Protein AF-0000000067430617 (afdb_homodimer)

Sequence (760 aa):
MTFMNLIYLGMLTNRIPVLSTFIPSLITDENSAIPVAFSEVFDIRGLSQALRMPILEWHEVKNISGWPRPFPNNVEEMDELGCWSVWQAVREAHKDPRNSFIPMMLSLDISYTKAPPYVKLEPLSEDGLHATFWPLASLGFPHGRAEASALAAPMPSDVGKVTLPPDDQMLCYDYLFYVGASKAFEFEFDYSPAWRFVGQYMRWAPRIEQIADKYIRRAFGVTDPQTPTPPWITIHARHGDFKSACSPNLTTHQLLTRCFAPIKAIARRVEEVRSEILARKGVDVKHVVMTSDEKDVGWWDEVQARGWYRMDLAAVRADEGAGSEWFPVFIDAVVQSGSLGFVGNHGSTMSLIAQRRVESWHDGVVRMVKWGWIGADNVDMTFMNLIYLGMLTNRIPVLSTFIPSLITDENSAIPVAFSEVFDIRGLSQALRMPILEWHEVKNISGWPRPFPNNVEEMDELGCWSVWQAVREAHKDPRNSFIPMMLSLDISYTKAPPYVKLEPLSEDGLHATFWPLASLGFPHGRAEASALAAPMPSDVGKVTLPPDDQMLCYDYLFYVGASKAFEFEFDYSPAWRFVGQYMRWAPRIEQIADKYIRRAFGVTDPQTPTPPWITIHARHGDFKSACSPNLTTHQLLTRCFAPIKAIARRVEEVRSEILARKGVDVKHVVMTSDEKDVGWWDEVQARGWYRMDLAAVRADEGAGSEWFPVFIDAVVQSGSLGFVGNHGSTMSLIAQRRVESWHDGVVRMVKWGWIGADNVD

Structure (mmCIF, N/CA/C/O backbone):
data_AF-0000000067430617-model_v1
#
loop_
_entity.id
_entity.type
_entity.pdbx_description
1 polymer 'Predicted protein'
#
loop_
_atom_site.group_PDB
_atom_site.id
_atom_site.type_symbol
_atom_site.label_atom_id
_atom_site.label_alt_id
_atom_site.label_comp_id
_atom_site.label_asym_id
_atom_site.label_entity_id
_atom_site.label_seq_id
_atom_site.pdbx_PDB_ins_code
_atom_site.Cartn_x
_atom_site.Cartn_y
_atom_site.Cartn_z
_atom_site.occupancy
_atom_site.B_iso_or_equiv
_atom_site.auth_seq_id
_atom_site.auth_comp_id
_atom_site.auth_asym_id
_atom_site.auth_atom_id
_atom_site.pdbx_PDB_model_num
ATOM 1 N N . MET A 1 1 ? 6.93 -15.062 -7.434 1 95.44 1 MET A N 1
ATOM 2 C CA . MET A 1 1 ? 6.473 -14.242 -6.32 1 95.44 1 MET A CA 1
ATOM 3 C C . MET A 1 1 ? 7.523 -13.195 -5.949 1 95.44 1 MET A C 1
ATOM 5 O O . MET A 1 1 ? 7.191 -12.031 -5.711 1 95.44 1 MET A O 1
ATOM 9 N N . THR A 1 2 ? 8.797 -13.57 -6.074 1 96.19 2 THR A N 1
ATOM 10 C CA . THR A 1 2 ? 9.891 -12.656 -5.77 1 96.19 2 THR A CA 1
ATOM 11 C C . THR A 1 2 ? 9.805 -11.406 -6.637 1 96.19 2 THR A C 1
ATOM 13 O O . THR A 1 2 ? 9.844 -10.281 -6.125 1 96.19 2 THR A O 1
ATOM 16 N N . PHE A 1 3 ? 9.57 -11.602 -7.887 1 97.94 3 PHE A N 1
ATOM 17 C CA . PHE A 1 3 ? 9.57 -10.469 -8.805 1 97.94 3 PHE A CA 1
ATOM 18 C C . PHE A 1 3 ? 8.336 -9.594 -8.586 1 97.94 3 PHE A C 1
ATOM 20 O O . PHE A 1 3 ? 8.422 -8.367 -8.648 1 97.94 3 PHE A O 1
ATOM 27 N N . MET A 1 4 ? 7.211 -10.227 -8.344 1 98.44 4 MET A N 1
ATOM 28 C CA . MET A 1 4 ? 6.008 -9.453 -8.047 1 98.44 4 MET A CA 1
ATOM 29 C C . MET A 1 4 ? 6.203 -8.594 -6.805 1 98.44 4 MET A C 1
ATOM 31 O O . MET A 1 4 ? 5.855 -7.414 -6.797 1 98.44 4 MET A O 1
ATOM 35 N N . ASN A 1 5 ? 6.77 -9.211 -5.82 1 98.62 5 ASN A N 1
ATOM 36 C CA . ASN A 1 5 ? 7.023 -8.5 -4.574 1 98.62 5 ASN A CA 1
ATOM 37 C C . ASN A 1 5 ? 8.023 -7.367 -4.77 1 98.62 5 ASN A C 1
ATOM 39 O O . ASN A 1 5 ? 7.855 -6.277 -4.215 1 98.62 5 ASN A O 1
ATOM 43 N N . LEU A 1 6 ? 9.07 -7.605 -5.57 1 98.75 6 LEU A N 1
ATOM 44 C CA . LEU A 1 6 ? 10.086 -6.598 -5.852 1 98.75 6 LEU A CA 1
ATOM 45 C C . LEU A 1 6 ? 9.477 -5.398 -6.574 1 98.75 6 LEU A C 1
ATOM 47 O O . LEU A 1 6 ? 9.75 -4.25 -6.211 1 98.75 6 LEU A O 1
ATOM 51 N N . ILE A 1 7 ? 8.68 -5.68 -7.555 1 98.81 7 ILE A N 1
ATOM 52 C CA . ILE A 1 7 ? 8.07 -4.613 -8.336 1 98.81 7 ILE A CA 1
ATOM 53 C C . ILE A 1 7 ? 7.094 -3.826 -7.465 1 98.81 7 ILE A C 1
ATOM 55 O O . ILE A 1 7 ? 7.055 -2.596 -7.52 1 98.81 7 ILE A O 1
ATOM 59 N N . TYR A 1 8 ? 6.344 -4.551 -6.656 1 98.75 8 TYR A N 1
ATOM 60 C CA . TYR A 1 8 ? 5.426 -3.865 -5.758 1 98.75 8 TYR A CA 1
ATOM 61 C C . TYR A 1 8 ? 6.18 -2.967 -4.785 1 98.75 8 TYR A C 1
ATOM 63 O O . TYR A 1 8 ? 5.758 -1.839 -4.516 1 98.75 8 TYR A O 1
ATOM 71 N N . LEU A 1 9 ? 7.262 -3.441 -4.27 1 98.69 9 LEU A N 1
ATOM 72 C CA . LEU A 1 9 ? 8.094 -2.615 -3.404 1 98.69 9 LEU A CA 1
ATOM 73 C C . LEU A 1 9 ? 8.609 -1.389 -4.152 1 98.69 9 LEU A C 1
ATOM 75 O O . LEU A 1 9 ? 8.734 -0.309 -3.572 1 98.69 9 LEU A O 1
ATOM 79 N N . GLY A 1 10 ? 8.945 -1.609 -5.445 1 98.5 10 GLY A N 1
ATOM 80 C CA . GLY A 1 10 ? 9.305 -0.464 -6.266 1 98.5 10 GLY A CA 1
ATOM 81 C C . GLY A 1 10 ? 8.219 0.593 -6.328 1 98.5 10 GLY A C 1
ATOM 82 O O . GLY A 1 10 ? 8.508 1.789 -6.234 1 98.5 10 GLY A O 1
ATOM 83 N N . MET A 1 11 ? 7.004 0.165 -6.406 1 97.69 11 MET A N 1
ATOM 84 C CA . MET A 1 11 ? 5.863 1.074 -6.438 1 97.69 11 MET A CA 1
ATOM 85 C C . MET A 1 11 ? 5.734 1.831 -5.117 1 97.69 11 MET A C 1
ATOM 87 O O . MET A 1 11 ? 5.527 3.045 -5.113 1 97.69 11 MET A O 1
ATOM 91 N N . LEU A 1 12 ? 5.902 1.123 -4.031 1 97.56 12 LEU A N 1
ATOM 92 C CA . LEU A 1 12 ? 5.727 1.714 -2.709 1 97.56 12 LEU A CA 1
ATOM 93 C C . LEU A 1 12 ? 6.809 2.748 -2.428 1 97.56 12 LEU A C 1
ATOM 95 O O . LEU A 1 12 ? 6.578 3.717 -1.7 1 97.56 12 LEU A O 1
ATOM 99 N N . THR A 1 13 ? 7.973 2.57 -2.99 1 97.38 13 THR A N 1
ATOM 100 C CA . THR A 1 13 ? 9.117 3.406 -2.65 1 97.38 13 THR A CA 1
ATOM 101 C C . THR A 1 13 ? 9.422 4.395 -3.773 1 97.38 13 THR A C 1
ATOM 103 O O . THR A 1 13 ? 10.367 5.18 -3.682 1 97.38 13 THR A O 1
ATOM 106 N N . ASN A 1 14 ? 8.648 4.359 -4.848 1 95.19 14 ASN A N 1
ATOM 107 C CA . ASN A 1 14 ? 8.875 5.191 -6.023 1 95.19 14 ASN A CA 1
ATOM 108 C C . ASN A 1 14 ? 10.273 4.98 -6.598 1 95.19 14 ASN A C 1
ATOM 110 O O . ASN A 1 14 ? 11.016 5.941 -6.812 1 95.19 14 ASN A O 1
ATOM 114 N N . ARG A 1 15 ? 10.594 3.754 -6.727 1 97.44 15 ARG A N 1
ATOM 115 C CA . ARG A 1 15 ? 11.875 3.357 -7.301 1 97.44 15 ARG A CA 1
ATOM 116 C C . ARG A 1 15 ? 11.68 2.477 -8.531 1 97.44 15 ARG A C 1
ATOM 118 O O . ARG A 1 15 ? 10.641 1.83 -8.672 1 97.44 15 ARG A O 1
ATOM 125 N N . ILE A 1 16 ? 12.664 2.467 -9.367 1 98.31 16 ILE A N 1
ATOM 126 C CA . ILE A 1 16 ? 12.633 1.626 -10.555 1 98.31 16 ILE A CA 1
ATOM 127 C C . ILE A 1 16 ? 13.102 0.216 -10.203 1 98.31 16 ILE A C 1
ATOM 129 O O . ILE A 1 16 ? 14.242 0.022 -9.773 1 98.31 16 ILE A O 1
ATOM 133 N N . PRO A 1 17 ? 12.242 -0.755 -10.305 1 98.62 17 PRO A N 1
ATOM 134 C CA . PRO A 1 17 ? 12.695 -2.129 -10.078 1 98.62 17 PRO A CA 1
ATOM 135 C C . PRO A 1 17 ? 13.711 -2.596 -11.117 1 98.62 17 PRO A C 1
ATOM 137 O O . PRO A 1 17 ? 13.562 -2.301 -12.305 1 98.62 17 PRO A O 1
ATOM 140 N N . VAL A 1 18 ? 14.727 -3.236 -10.648 1 98.38 18 VAL A N 1
ATOM 141 C CA . VAL A 1 18 ? 15.727 -3.867 -11.508 1 98.38 18 VAL A CA 1
ATOM 142 C C . VAL A 1 18 ? 15.672 -5.383 -11.336 1 98.38 18 VAL A C 1
ATOM 144 O O . VAL A 1 18 ? 16 -5.906 -10.266 1 98.38 18 VAL A O 1
ATOM 147 N N . LEU A 1 19 ? 15.352 -6.059 -12.352 1 97.56 19 LEU A N 1
ATOM 148 C CA . LEU A 1 19 ? 15.031 -7.48 -12.273 1 97.56 19 LEU A CA 1
ATOM 149 C C . LEU A 1 19 ? 16.219 -8.328 -12.727 1 97.56 19 LEU A C 1
ATOM 151 O O . LEU A 1 19 ? 16.891 -7.988 -13.695 1 97.56 19 LEU A O 1
ATOM 155 N N . SER A 1 20 ? 16.391 -9.367 -11.984 1 93.62 20 SER A N 1
ATOM 156 C CA . SER A 1 20 ? 17.375 -10.367 -12.391 1 93.62 20 SER A CA 1
ATOM 157 C C . SER A 1 20 ? 16.734 -11.461 -13.234 1 93.62 20 SER A C 1
ATOM 159 O O . SER A 1 20 ? 15.617 -11.305 -13.719 1 93.62 20 SER A O 1
ATOM 161 N N . THR A 1 21 ? 17.516 -12.531 -13.438 1 91.94 21 THR A N 1
ATOM 162 C CA . THR A 1 21 ? 17.031 -13.688 -14.195 1 91.94 21 THR A CA 1
ATOM 163 C C . THR A 1 21 ? 16.328 -14.672 -13.273 1 91.94 21 THR A C 1
ATOM 165 O O . THR A 1 21 ? 16.469 -14.617 -12.055 1 91.94 21 THR A O 1
ATOM 168 N N . PHE A 1 22 ? 15.539 -15.516 -13.891 1 90.94 22 PHE A N 1
ATOM 169 C CA . PHE A 1 22 ? 15.023 -16.688 -13.203 1 90.94 22 PHE A CA 1
ATOM 170 C C . PHE A 1 22 ? 16.094 -17.75 -13.07 1 90.94 22 PHE A C 1
ATOM 172 O O . PHE A 1 22 ? 16.875 -17.984 -14 1 90.94 22 PHE A O 1
ATOM 179 N N . ILE A 1 23 ? 16.109 -18.266 -11.859 1 85.12 23 ILE A N 1
ATOM 180 C CA . ILE A 1 23 ? 16.984 -19.422 -11.648 1 85.12 23 ILE A CA 1
ATOM 181 C C . ILE A 1 23 ? 16.188 -20.547 -11 1 85.12 23 ILE A C 1
ATOM 183 O O . ILE A 1 23 ? 15.305 -20.312 -10.18 1 85.12 23 ILE A O 1
ATOM 187 N N . PRO A 1 24 ? 16.516 -21.781 -11.445 1 78.19 24 PRO A N 1
ATOM 188 C CA . PRO A 1 24 ? 15.797 -22.891 -10.828 1 78.19 24 PRO A CA 1
ATOM 189 C C . PRO A 1 24 ? 16.359 -23.266 -9.453 1 78.19 24 PRO A C 1
ATOM 191 O O . PRO A 1 24 ? 17.578 -23.422 -9.297 1 78.19 24 PRO A O 1
ATOM 194 N N . SER A 1 25 ? 15.586 -23.234 -8.492 1 69.69 25 SER A N 1
ATOM 195 C CA . SER A 1 25 ? 16.047 -23.547 -7.145 1 69.69 25 SER A CA 1
ATOM 196 C C . SER A 1 25 ? 16.156 -25.062 -6.941 1 69.69 25 SER A C 1
ATOM 198 O O . SER A 1 25 ? 16.953 -25.516 -6.113 1 69.69 25 SER A O 1
ATOM 200 N N . LEU A 1 26 ? 15.445 -25.766 -7.715 1 63.62 26 LEU A N 1
ATOM 201 C CA . LEU A 1 26 ? 15.375 -27.203 -7.449 1 63.62 26 LEU A CA 1
ATOM 202 C C . LEU A 1 26 ? 16.234 -27.984 -8.438 1 63.62 26 LEU A C 1
ATOM 204 O O . LEU A 1 26 ? 16.406 -29.203 -8.289 1 63.62 26 LEU A O 1
ATOM 208 N N . ILE A 1 27 ? 16.625 -27.312 -9.438 1 63.06 27 ILE A N 1
ATOM 209 C CA . ILE A 1 27 ? 17.547 -27.938 -10.375 1 63.06 27 ILE A CA 1
ATOM 210 C C . ILE A 1 27 ? 18.984 -27.578 -10.016 1 63.06 27 ILE A C 1
ATOM 212 O O . ILE A 1 27 ? 19.391 -26.422 -10.156 1 63.06 27 ILE A O 1
ATOM 216 N N . THR A 1 28 ? 19.656 -28.516 -9.469 1 56.41 28 THR A N 1
ATOM 217 C CA . THR A 1 28 ? 20.953 -28.219 -8.859 1 56.41 28 THR A CA 1
ATOM 218 C C . THR A 1 28 ? 22.078 -28.453 -9.859 1 56.41 28 THR A C 1
ATOM 220 O O . THR A 1 28 ? 23.203 -28 -9.648 1 56.41 28 THR A O 1
ATOM 223 N N . ASP A 1 29 ? 21.703 -29.125 -10.844 1 58.06 29 ASP A N 1
ATOM 224 C CA . ASP A 1 29 ? 22.766 -29.312 -11.82 1 58.06 29 ASP A CA 1
ATOM 225 C C . ASP A 1 29 ? 23.031 -28.031 -12.602 1 58.06 29 ASP A C 1
ATOM 227 O O . ASP A 1 29 ? 22.172 -27.562 -13.336 1 58.06 29 ASP A O 1
ATOM 231 N N . GLU A 1 30 ? 24.188 -27.5 -12.352 1 56.97 30 GLU A N 1
ATOM 232 C CA . GLU A 1 30 ? 24.609 -26.219 -12.891 1 56.97 30 GLU A CA 1
ATOM 233 C C . GLU A 1 30 ? 24.484 -26.188 -14.414 1 56.97 30 GLU A C 1
ATOM 235 O O . GLU A 1 30 ? 24.125 -25.156 -14.984 1 56.97 30 GLU A O 1
ATOM 240 N N . ASN A 1 31 ? 24.781 -27.281 -14.938 1 59.62 31 ASN A N 1
ATOM 241 C CA . ASN A 1 31 ? 24.75 -27.328 -16.391 1 59.62 31 ASN A CA 1
ATOM 242 C C . ASN A 1 31 ? 23.328 -27.312 -16.922 1 59.62 31 ASN A C 1
ATOM 244 O O . ASN A 1 31 ? 23.094 -26.969 -18.094 1 59.62 31 ASN A O 1
ATOM 248 N N . SER A 1 32 ? 22.547 -27.547 -16.016 1 64.81 32 SER A N 1
ATOM 249 C CA . SER A 1 32 ? 21.156 -27.641 -16.438 1 64.81 32 SER A CA 1
ATOM 250 C C . SER A 1 32 ? 20.344 -26.453 -15.961 1 64.81 32 SER A C 1
ATOM 252 O O . SER A 1 32 ? 19.25 -26.188 -16.453 1 64.81 32 SER A O 1
ATOM 254 N N . ALA A 1 33 ? 21.062 -25.703 -15.156 1 70.62 33 ALA A N 1
ATOM 255 C CA . ALA A 1 33 ? 20.344 -24.594 -14.547 1 70.62 33 ALA A CA 1
ATOM 256 C C . ALA A 1 33 ? 20.672 -23.281 -15.242 1 70.62 33 ALA A C 1
ATOM 258 O O . ALA A 1 33 ? 21.094 -22.312 -14.602 1 70.62 33 ALA A O 1
ATOM 259 N N . ILE A 1 34 ? 20.344 -23.25 -16.547 1 78.88 34 ILE A N 1
ATOM 260 C CA . ILE A 1 34 ? 20.609 -22.031 -17.312 1 78.88 34 ILE A CA 1
ATOM 261 C C . ILE A 1 34 ? 19.562 -20.969 -16.953 1 78.88 34 ILE A C 1
ATOM 263 O O . ILE A 1 34 ? 18.359 -21.203 -17.047 1 78.88 34 ILE A O 1
ATOM 267 N N . PRO A 1 35 ? 20.062 -19.828 -16.562 1 85.69 35 PRO A N 1
ATOM 268 C CA . PRO A 1 35 ? 19.141 -18.75 -16.203 1 85.69 35 PRO A CA 1
ATOM 269 C C . PRO A 1 35 ? 18.281 -18.281 -17.375 1 85.69 35 PRO A C 1
ATOM 271 O O . PRO A 1 35 ? 18.688 -18.438 -18.531 1 85.69 35 PRO A O 1
ATOM 274 N N . VAL A 1 36 ? 17.109 -17.781 -17.078 1 89.25 36 VAL A N 1
ATOM 275 C CA . VAL A 1 36 ? 16.203 -17.234 -18.078 1 89.25 36 VAL A CA 1
ATOM 276 C C . VAL A 1 36 ? 15.836 -15.797 -17.703 1 89.25 36 VAL A C 1
ATOM 278 O O . VAL A 1 36 ? 15.375 -15.531 -16.594 1 89.25 36 VAL A O 1
ATOM 281 N N . ALA A 1 37 ? 16.062 -14.914 -18.703 1 92.12 37 ALA A N 1
ATOM 282 C CA . ALA A 1 37 ? 15.773 -13.5 -18.438 1 92.12 37 ALA A CA 1
ATOM 283 C C . ALA A 1 37 ? 14.281 -13.273 -18.219 1 92.12 37 ALA A C 1
ATOM 285 O O . ALA A 1 37 ? 13.445 -13.969 -18.812 1 92.12 37 ALA A O 1
ATOM 286 N N . PHE A 1 38 ? 14.008 -12.367 -17.469 1 95.69 38 PHE A N 1
ATOM 287 C CA . PHE A 1 38 ? 12.617 -12.023 -17.188 1 95.69 38 PHE A CA 1
ATOM 288 C C . PHE A 1 38 ? 11.867 -11.688 -18.469 1 95.69 38 PHE A C 1
ATOM 290 O O . PHE A 1 38 ? 10.734 -12.117 -18.656 1 95.69 38 PHE A O 1
ATOM 297 N N . SER A 1 39 ? 12.484 -10.961 -19.375 1 95.44 39 SER A N 1
ATOM 298 C CA . SER A 1 39 ? 11.859 -10.477 -20.594 1 95.44 39 SER A CA 1
ATOM 299 C C . SER A 1 39 ? 11.609 -11.617 -21.578 1 95.44 39 SER A C 1
ATOM 301 O O . SER A 1 39 ? 10.867 -11.453 -22.547 1 95.44 39 SER A O 1
ATOM 303 N N . GLU A 1 40 ? 12.25 -12.688 -21.297 1 92.38 40 GLU A N 1
ATOM 304 C CA . GLU A 1 40 ? 11.977 -13.867 -22.125 1 92.38 40 GLU A CA 1
ATOM 305 C C . GLU A 1 40 ? 10.664 -14.523 -21.719 1 92.38 40 GLU A C 1
ATOM 307 O O . GLU A 1 40 ? 10.07 -15.273 -22.5 1 92.38 40 GLU A O 1
ATOM 312 N N . VAL A 1 41 ? 10.281 -14.219 -20.531 1 95.44 41 VAL A N 1
ATOM 313 C CA . VAL A 1 41 ? 9.117 -14.906 -19.984 1 95.44 41 VAL A CA 1
ATOM 314 C C . VAL A 1 41 ? 7.914 -13.961 -19.984 1 95.44 41 VAL A C 1
ATOM 316 O O . VAL A 1 41 ? 6.797 -14.367 -20.312 1 95.44 41 VAL A O 1
ATOM 319 N N . PHE A 1 42 ? 8.195 -12.703 -19.641 1 98.19 42 PHE A N 1
ATOM 320 C CA . PHE A 1 42 ? 7.098 -11.75 -19.484 1 98.19 42 PHE A CA 1
ATOM 321 C C . PHE A 1 42 ? 7.312 -10.539 -20.391 1 98.19 42 PHE A C 1
ATOM 323 O O . PHE A 1 42 ? 8.453 -10.172 -20.688 1 98.19 42 PHE A O 1
ATOM 330 N N . ASP A 1 43 ? 6.219 -9.945 -20.812 1 98.31 43 ASP A N 1
ATOM 331 C CA . ASP A 1 43 ? 6.223 -8.703 -21.578 1 98.31 43 ASP A CA 1
ATOM 332 C C . ASP A 1 43 ? 6.531 -7.508 -20.672 1 98.31 43 ASP A C 1
ATOM 334 O O . ASP A 1 43 ? 5.613 -6.855 -20.172 1 98.31 43 ASP A O 1
ATOM 338 N N . ILE A 1 44 ? 7.762 -7.172 -20.641 1 97.62 44 ILE A N 1
ATOM 339 C CA . ILE A 1 44 ? 8.195 -6.121 -19.719 1 97.62 44 ILE A CA 1
ATOM 340 C C . ILE A 1 44 ? 7.629 -4.777 -20.188 1 97.62 44 ILE A C 1
ATOM 342 O O . ILE A 1 44 ? 7.246 -3.947 -19.359 1 97.62 44 ILE A O 1
ATOM 346 N N . ARG A 1 45 ? 7.578 -4.492 -21.469 1 96.81 45 ARG A N 1
ATOM 347 C CA . ARG A 1 45 ? 7.051 -3.234 -21.984 1 96.81 45 ARG A CA 1
ATOM 348 C C . ARG A 1 45 ? 5.578 -3.064 -21.625 1 96.81 45 ARG A C 1
ATOM 350 O O . ARG A 1 45 ? 5.168 -1.995 -21.172 1 96.81 45 ARG A O 1
ATOM 357 N N . GLY A 1 46 ? 4.863 -4.133 -21.859 1 98.38 46 GLY A N 1
ATOM 358 C CA . GLY A 1 46 ? 3.457 -4.105 -21.484 1 98.38 46 GLY A CA 1
ATOM 359 C C . GLY A 1 46 ? 3.238 -3.912 -20 1 98.38 46 GLY A C 1
ATOM 360 O O . GLY A 1 46 ? 2.344 -3.17 -19.578 1 98.38 46 GLY A O 1
ATOM 361 N N . LEU A 1 47 ? 4.059 -4.574 -19.234 1 98.62 47 LEU A N 1
ATOM 362 C CA . LEU A 1 47 ? 3.955 -4.457 -17.797 1 98.62 47 LEU A CA 1
ATOM 363 C C . LEU A 1 47 ? 4.266 -3.035 -17.344 1 98.62 47 LEU A C 1
ATOM 365 O O . LEU A 1 47 ? 3.533 -2.465 -16.531 1 98.62 47 LEU A O 1
ATOM 369 N N . SER A 1 48 ? 5.316 -2.445 -17.859 1 98.44 48 SER A N 1
ATOM 370 C CA . SER A 1 48 ? 5.715 -1.076 -17.531 1 98.44 48 SER A CA 1
ATOM 371 C C . SER A 1 48 ? 4.598 -0.089 -17.875 1 98.44 48 SER A C 1
ATOM 373 O O . SER A 1 48 ? 4.316 0.82 -17.078 1 98.44 48 SER A O 1
ATOM 375 N N . GLN A 1 49 ? 3.971 -0.297 -18.969 1 97.94 49 GLN A N 1
ATOM 376 C CA . GLN A 1 49 ? 2.877 0.573 -19.391 1 97.94 49 GLN A CA 1
ATOM 377 C C . GLN A 1 49 ? 1.671 0.426 -18.469 1 97.94 49 GLN A C 1
ATOM 379 O O . GLN A 1 49 ? 1.071 1.423 -18.062 1 97.94 49 GLN A O 1
ATOM 384 N N . ALA A 1 50 ? 1.385 -0.79 -18.156 1 97.69 50 ALA A N 1
ATOM 385 C CA . ALA A 1 50 ? 0.23 -1.058 -17.312 1 97.69 50 ALA A CA 1
ATOM 386 C C . ALA A 1 50 ? 0.421 -0.449 -15.922 1 97.69 50 ALA A C 1
ATOM 388 O O . ALA A 1 50 ? -0.529 0.066 -15.328 1 97.69 50 ALA A O 1
ATOM 389 N N . LEU A 1 51 ? 1.646 -0.494 -15.469 1 97.5 51 LEU A N 1
ATOM 390 C CA . LEU A 1 51 ? 1.928 -0.02 -14.117 1 97.5 51 LEU A CA 1
ATOM 391 C C . LEU A 1 51 ? 2.342 1.447 -14.133 1 97.5 51 LEU A C 1
ATOM 393 O O . LEU A 1 51 ? 2.508 2.061 -13.078 1 97.5 51 LEU A O 1
ATOM 397 N N . ARG A 1 52 ? 2.607 2.02 -15.258 1 95.19 52 ARG A N 1
ATOM 398 C CA . ARG A 1 52 ? 3.047 3.4 -15.438 1 95.19 52 ARG A CA 1
ATOM 399 C C . ARG A 1 52 ? 4.336 3.67 -14.664 1 95.19 52 ARG A C 1
ATOM 401 O O . ARG A 1 52 ? 4.441 4.676 -13.961 1 95.19 52 ARG A O 1
ATOM 408 N N . MET A 1 53 ? 5.191 2.711 -14.773 1 96.38 53 MET A N 1
ATOM 409 C CA . MET A 1 53 ? 6.508 2.838 -14.164 1 96.38 53 MET A CA 1
ATOM 410 C C . MET A 1 53 ? 7.559 2.072 -14.961 1 96.38 53 MET A C 1
ATOM 412 O O . MET A 1 53 ? 7.277 0.994 -15.492 1 96.38 53 MET A O 1
ATOM 416 N N . PRO A 1 54 ? 8.711 2.621 -15.008 1 98 54 PRO A N 1
ATOM 417 C CA . PRO A 1 54 ? 9.773 1.868 -15.695 1 98 54 PRO A CA 1
ATOM 418 C C . PRO A 1 54 ? 10.188 0.617 -14.93 1 98 54 PRO A C 1
ATOM 420 O O . PRO A 1 54 ? 10.211 0.62 -13.695 1 98 54 PRO A O 1
ATOM 423 N N . ILE A 1 55 ? 10.43 -0.397 -15.609 1 98.62 55 ILE A N 1
ATOM 424 C CA . ILE A 1 55 ? 10.984 -1.651 -15.102 1 98.62 55 ILE A CA 1
ATOM 425 C C . ILE A 1 55 ? 12.203 -2.049 -15.93 1 98.62 55 ILE A C 1
ATOM 427 O O . ILE A 1 55 ? 12.133 -2.104 -17.156 1 98.62 55 ILE A O 1
ATOM 431 N N . LEU A 1 56 ? 13.297 -2.303 -15.227 1 98.31 56 LEU A N 1
ATOM 432 C CA . LEU A 1 56 ? 14.539 -2.59 -15.93 1 98.31 56 LEU A CA 1
ATOM 433 C C . LEU A 1 56 ? 15.047 -3.986 -15.586 1 98.31 56 LEU A C 1
ATOM 435 O O . LEU A 1 56 ? 14.656 -4.559 -14.562 1 98.31 56 LEU A O 1
ATOM 439 N N . GLU A 1 57 ? 15.852 -4.488 -16.453 1 97.56 57 GLU A N 1
ATOM 440 C CA . GLU A 1 57 ? 16.656 -5.668 -16.156 1 97.56 57 GLU A CA 1
ATOM 441 C C . GLU A 1 57 ? 18.125 -5.285 -15.898 1 97.56 57 GLU A C 1
ATOM 443 O O . GLU A 1 57 ? 18.578 -4.223 -16.328 1 97.56 57 GLU A O 1
ATOM 448 N N . TRP A 1 58 ? 18.844 -6.094 -15.297 1 95.19 58 TRP A N 1
ATOM 449 C CA . TRP A 1 58 ? 20.172 -5.766 -14.797 1 95.19 58 TRP A CA 1
ATOM 450 C C . TRP A 1 58 ? 21.109 -5.402 -15.938 1 95.19 58 TRP A C 1
ATOM 452 O O . TRP A 1 58 ? 22 -4.562 -15.781 1 95.19 58 TRP A O 1
ATOM 462 N N . HIS A 1 59 ? 20.953 -5.938 -17.078 1 93.69 59 HIS A N 1
ATOM 463 C CA . HIS A 1 59 ? 21.859 -5.652 -18.172 1 93.69 59 HIS A CA 1
ATOM 464 C C . HIS A 1 59 ? 21.703 -4.207 -18.656 1 93.69 59 HIS A C 1
ATOM 466 O O . HIS A 1 59 ? 22.562 -3.699 -19.375 1 93.69 59 HIS A O 1
ATOM 472 N N . GLU A 1 60 ? 20.641 -3.605 -18.281 1 95.94 60 GLU A N 1
ATOM 473 C CA . GLU A 1 60 ? 20.391 -2.227 -18.688 1 95.94 60 GLU A CA 1
ATOM 474 C C . GLU A 1 60 ? 21.062 -1.238 -17.75 1 95.94 60 GLU A C 1
ATOM 476 O O . GLU A 1 60 ? 21.188 -0.052 -18.062 1 95.94 60 GLU A O 1
ATOM 481 N N . VAL A 1 61 ? 21.562 -1.769 -16.578 1 93.94 61 VAL A N 1
ATOM 482 C CA . VAL A 1 61 ? 22.156 -0.866 -15.609 1 93.94 61 VAL A CA 1
ATOM 483 C C . VAL A 1 61 ? 23.641 -1.196 -15.438 1 93.94 61 VAL A C 1
ATOM 485 O O . VAL A 1 61 ? 24.406 -0.375 -14.938 1 93.94 61 VAL A O 1
ATOM 488 N N . LYS A 1 62 ? 24 -2.365 -15.82 1 90.44 62 LYS A N 1
ATOM 489 C CA . LYS A 1 62 ? 25.375 -2.859 -15.727 1 90.44 62 LYS A CA 1
ATOM 490 C C . LYS A 1 62 ? 25.688 -3.828 -16.859 1 90.44 62 LYS A C 1
ATOM 492 O O . LYS A 1 62 ? 24.828 -4.621 -17.266 1 90.44 62 LYS A O 1
ATOM 497 N N . ASN A 1 63 ? 26.922 -3.684 -17.266 1 87.69 63 ASN A N 1
ATOM 498 C CA . ASN A 1 63 ? 27.344 -4.652 -18.266 1 87.69 63 ASN A CA 1
ATOM 499 C C . ASN A 1 63 ? 27.5 -6.047 -17.672 1 87.69 63 ASN A C 1
ATOM 501 O O . ASN A 1 63 ? 28.375 -6.27 -16.828 1 87.69 63 ASN A O 1
ATOM 505 N N . ILE A 1 64 ? 26.672 -6.953 -18.094 1 87.25 64 ILE A N 1
ATOM 506 C CA . ILE A 1 64 ? 26.688 -8.32 -17.578 1 87.25 64 ILE A CA 1
ATOM 507 C C . ILE A 1 64 ? 27.125 -9.273 -18.688 1 87.25 64 ILE A C 1
ATOM 509 O O . ILE A 1 64 ? 26.438 -9.438 -19.703 1 87.25 64 ILE A O 1
ATOM 513 N N . SER A 1 65 ? 28.156 -9.891 -18.422 1 82.75 65 SER A N 1
ATOM 514 C CA . SER A 1 65 ? 28.672 -10.844 -19.406 1 82.75 65 SER A CA 1
ATOM 515 C C . SER A 1 65 ? 27.719 -12.016 -19.594 1 82.75 65 SER A C 1
ATOM 517 O O . SER A 1 65 ? 27.234 -12.586 -18.609 1 82.75 65 SER A O 1
ATOM 519 N N . GLY A 1 66 ? 27.422 -12.328 -20.844 1 82.75 66 GLY A N 1
ATOM 520 C CA . GLY A 1 66 ? 26.641 -13.523 -21.141 1 82.75 66 GLY A CA 1
ATOM 521 C C . GLY A 1 66 ? 25.141 -13.297 -21.078 1 82.75 66 GLY A C 1
ATOM 522 O O . GLY A 1 66 ? 24.375 -14.25 -21.188 1 82.75 66 GLY A O 1
ATOM 523 N N . TRP A 1 67 ? 24.734 -12.156 -20.875 1 84.88 67 TRP A N 1
ATOM 524 C CA . TRP A 1 67 ? 23.297 -11.898 -20.891 1 84.88 67 TRP A CA 1
ATOM 525 C C . TRP A 1 67 ? 22.688 -12.289 -22.234 1 84.88 67 TRP A C 1
ATOM 527 O O . TRP A 1 67 ? 23.297 -12.078 -23.297 1 84.88 67 TRP A O 1
ATOM 537 N N . PRO A 1 68 ? 21.562 -12.977 -22.062 1 80.5 68 PRO A N 1
ATOM 538 C CA . PRO A 1 68 ? 20.594 -13.117 -20.984 1 80.5 68 PRO A CA 1
ATOM 539 C C . PRO A 1 68 ? 20.781 -14.398 -20.172 1 80.5 68 PRO A C 1
ATOM 541 O O . PRO A 1 68 ? 19.922 -14.773 -19.375 1 80.5 68 PRO A O 1
ATOM 544 N N . ARG A 1 69 ? 21.922 -15.047 -20.391 1 79.62 69 ARG A N 1
ATOM 545 C CA . ARG A 1 69 ? 22.266 -16.266 -19.656 1 79.62 69 ARG A CA 1
ATOM 546 C C . ARG A 1 69 ? 23.625 -16.141 -18.984 1 79.62 69 ARG A C 1
ATOM 548 O O . ARG A 1 69 ? 24.562 -16.875 -19.328 1 79.62 69 ARG A O 1
ATOM 555 N N . PRO A 1 70 ? 23.641 -15.312 -17.984 1 78.25 70 PRO A N 1
ATOM 556 C CA . PRO A 1 70 ? 24.938 -15.07 -17.344 1 78.25 70 PRO A CA 1
ATOM 557 C C . PRO A 1 70 ? 25.484 -16.312 -16.656 1 78.25 70 PRO A C 1
ATOM 559 O O . PRO A 1 70 ? 24.719 -17.109 -16.094 1 78.25 70 PRO A O 1
ATOM 562 N N . PHE A 1 71 ? 26.844 -16.359 -16.781 1 75.19 71 PHE A N 1
ATOM 563 C CA . PHE A 1 71 ? 27.516 -17.484 -16.156 1 75.19 71 PHE A CA 1
ATOM 564 C C . PHE A 1 71 ? 27.703 -17.25 -14.656 1 75.19 71 PHE A C 1
ATOM 566 O O . PHE A 1 71 ? 27.891 -16.109 -14.227 1 75.19 71 PHE A O 1
ATOM 573 N N . PRO A 1 72 ? 27.688 -18.297 -13.93 1 67.88 72 PRO A N 1
ATOM 574 C CA . PRO A 1 72 ? 27.781 -18.156 -12.477 1 67.88 72 PRO A CA 1
ATOM 575 C C . PRO A 1 72 ? 29.125 -17.609 -12.016 1 67.88 72 PRO A C 1
ATOM 577 O O . PRO A 1 72 ? 29.219 -17.016 -10.938 1 67.88 72 PRO A O 1
ATOM 580 N N . ASN A 1 73 ? 30.141 -17.797 -12.766 1 65.06 73 ASN A N 1
ATOM 581 C CA . ASN A 1 73 ? 31.453 -17.5 -12.195 1 65.06 73 ASN A CA 1
ATOM 582 C C . ASN A 1 73 ? 32.094 -16.281 -12.875 1 65.06 73 ASN A C 1
ATOM 584 O O . ASN A 1 73 ? 33.281 -16.328 -13.25 1 65.06 73 ASN A O 1
ATOM 588 N N . ASN A 1 74 ? 31.297 -15.258 -12.883 1 64.25 74 ASN A N 1
ATOM 589 C CA . ASN A 1 74 ? 31.891 -14.047 -13.445 1 64.25 74 ASN A CA 1
ATOM 590 C C . ASN A 1 74 ? 32.562 -13.211 -12.359 1 64.25 74 ASN A C 1
ATOM 592 O O . ASN A 1 74 ? 31.906 -12.43 -11.664 1 64.25 74 ASN A O 1
ATOM 596 N N . VAL A 1 75 ? 33.844 -13.57 -11.938 1 64.5 75 VAL A N 1
ATOM 597 C CA . VAL A 1 75 ? 34.469 -12.883 -10.828 1 64.5 75 VAL A CA 1
ATOM 598 C C . VAL A 1 75 ? 35.281 -11.68 -11.359 1 64.5 75 VAL A C 1
ATOM 600 O O . VAL A 1 75 ? 35.781 -10.867 -10.578 1 64.5 75 VAL A O 1
ATOM 603 N N . GLU A 1 76 ? 35.219 -11.422 -12.617 1 64.19 76 GLU A N 1
ATOM 604 C CA . GLU A 1 76 ? 36 -10.266 -13.055 1 64.19 76 GLU A CA 1
ATOM 605 C C . GLU A 1 76 ? 35.219 -8.969 -12.867 1 64.19 76 GLU A C 1
ATOM 607 O O . GLU A 1 76 ? 34 -8.938 -13.07 1 64.19 76 GLU A O 1
ATOM 612 N N . GLU A 1 77 ? 35.719 -7.855 -12.156 1 78.38 77 GLU A N 1
ATOM 613 C CA . GLU A 1 77 ? 35.219 -6.488 -12 1 78.38 77 GLU A CA 1
ATOM 614 C C . GLU A 1 77 ? 33.938 -6.449 -11.203 1 78.38 77 GLU A C 1
ATOM 616 O O . GLU A 1 77 ? 32.906 -5.992 -11.711 1 78.38 77 GLU A O 1
ATOM 621 N N . MET A 1 78 ? 34 -7.047 -10.094 1 88.81 78 MET A N 1
ATOM 622 C CA . MET A 1 78 ? 32.812 -7.086 -9.219 1 88.81 78 MET A CA 1
ATOM 623 C C . MET A 1 78 ? 32.5 -5.703 -8.664 1 88.81 78 MET A C 1
ATOM 625 O O . MET A 1 78 ? 33.406 -4.992 -8.219 1 88.81 78 MET A O 1
ATOM 629 N N . ASP A 1 79 ? 31.25 -5.297 -8.766 1 93 79 ASP A N 1
ATOM 630 C CA . ASP A 1 79 ? 30.781 -4.086 -8.094 1 93 79 ASP A CA 1
ATOM 631 C C . ASP A 1 79 ? 30.422 -4.367 -6.637 1 93 79 ASP A C 1
ATOM 633 O O . ASP A 1 79 ? 29.844 -5.406 -6.324 1 93 79 ASP A O 1
ATOM 637 N N . GLU A 1 80 ? 30.844 -3.5 -5.82 1 95.81 80 GLU A N 1
ATOM 638 C CA . GLU A 1 80 ? 30.516 -3.604 -4.398 1 95.81 80 GLU A CA 1
ATOM 639 C C . GLU A 1 80 ? 29.203 -2.904 -4.078 1 95.81 80 GLU A C 1
ATOM 641 O O . GLU A 1 80 ? 28.922 -1.835 -4.617 1 95.81 80 GLU A O 1
ATOM 646 N N . LEU A 1 81 ? 28.391 -3.561 -3.244 1 96.94 81 LEU A N 1
ATOM 647 C CA . LEU A 1 81 ? 27.078 -3.018 -2.924 1 96.94 81 LEU A CA 1
ATOM 648 C C . LEU A 1 81 ? 26.656 -3.396 -1.507 1 96.94 81 LEU A C 1
ATOM 650 O O . LEU A 1 81 ? 26.938 -4.508 -1.052 1 96.94 81 LEU A O 1
ATOM 654 N N . GLY A 1 82 ? 26.078 -2.506 -0.798 1 98.31 82 GLY A N 1
ATOM 655 C CA . GLY A 1 82 ? 25.453 -2.793 0.483 1 98.31 82 GLY A CA 1
ATOM 656 C C . GLY A 1 82 ? 23.969 -3.066 0.373 1 98.31 82 GLY A C 1
ATOM 657 O O . GLY A 1 82 ? 23.234 -2.287 -0.237 1 98.31 82 GLY A O 1
ATOM 658 N N . CYS A 1 83 ? 23.484 -4.223 0.924 1 98.44 83 CYS A N 1
ATOM 659 C CA . CYS A 1 83 ? 22.078 -4.617 0.841 1 98.44 83 CYS A CA 1
ATOM 660 C C . CYS A 1 83 ? 21.547 -5.035 2.207 1 98.44 83 CYS A C 1
ATOM 662 O O . CYS A 1 83 ? 22.328 -5.23 3.145 1 98.44 83 CYS A O 1
ATOM 664 N N . TRP A 1 84 ? 20.266 -5.113 2.357 1 98.69 84 TRP A N 1
ATOM 665 C CA . TRP A 1 84 ? 19.609 -5.633 3.551 1 98.69 84 TRP A CA 1
ATOM 666 C C . TRP A 1 84 ? 19.438 -7.145 3.467 1 98.69 84 TRP A C 1
ATOM 668 O O . TRP A 1 84 ? 19.094 -7.68 2.408 1 98.69 84 TRP A O 1
ATOM 678 N N . SER A 1 85 ? 19.656 -7.832 4.594 1 98.31 85 SER A N 1
ATOM 679 C CA . SER A 1 85 ? 19.312 -9.25 4.68 1 98.31 85 SER A CA 1
ATOM 680 C C . SER A 1 85 ? 17.984 -9.453 5.383 1 98.31 85 SER A C 1
ATOM 682 O O . SER A 1 85 ? 17.906 -9.422 6.613 1 98.31 85 SER A O 1
ATOM 684 N N . VAL A 1 86 ? 17.016 -9.727 4.652 1 98.06 86 VAL A N 1
ATOM 685 C CA . VAL A 1 86 ? 15.68 -10.031 5.168 1 98.06 86 VAL A CA 1
ATOM 686 C C . VAL A 1 86 ? 15.656 -11.453 5.73 1 98.06 86 VAL A C 1
ATOM 688 O O . VAL A 1 86 ? 15.008 -11.711 6.75 1 98.06 86 VAL A O 1
ATOM 691 N N . TRP A 1 87 ? 16.375 -12.289 5.129 1 96.88 87 TRP A N 1
ATOM 692 C CA . TRP A 1 87 ? 16.438 -13.695 5.535 1 96.88 87 TRP A CA 1
ATOM 693 C C . TRP A 1 87 ? 16.891 -13.82 6.984 1 96.88 87 TRP A C 1
ATOM 695 O O . TRP A 1 87 ? 16.266 -14.539 7.773 1 96.88 87 TRP A O 1
ATOM 705 N N . GLN A 1 88 ? 17.828 -13.062 7.367 1 95.62 88 GLN A N 1
ATOM 706 C CA . GLN A 1 88 ? 18.344 -13.109 8.734 1 95.62 88 GLN A CA 1
ATOM 707 C C . GLN A 1 88 ? 17.297 -12.586 9.719 1 95.62 88 GLN A C 1
ATOM 709 O O . GLN A 1 88 ? 17.266 -13.016 10.875 1 95.62 88 GLN A O 1
ATOM 714 N N . ALA A 1 89 ? 16.5 -11.695 9.242 1 95.69 89 ALA A N 1
ATOM 715 C CA . ALA A 1 89 ? 15.5 -11.094 10.125 1 95.69 89 ALA A CA 1
ATOM 716 C C . ALA A 1 89 ? 14.328 -12.031 10.344 1 95.69 89 ALA A C 1
ATOM 718 O O . ALA A 1 89 ? 13.773 -12.102 11.445 1 95.69 89 ALA A O 1
ATOM 719 N N . VAL A 1 90 ? 13.961 -12.758 9.312 1 95.62 90 VAL A N 1
ATOM 720 C CA . VAL A 1 90 ? 12.75 -13.57 9.422 1 95.62 90 VAL A CA 1
ATOM 721 C C . VAL A 1 90 ? 13.102 -14.961 9.93 1 95.62 90 VAL A C 1
ATOM 723 O O . VAL A 1 90 ? 12.289 -15.625 10.578 1 95.62 90 VAL A O 1
ATOM 726 N N . ARG A 1 91 ? 14.273 -15.406 9.555 1 92 91 ARG A N 1
ATOM 727 C CA . ARG A 1 91 ? 14.781 -16.688 10.055 1 92 91 ARG A CA 1
ATOM 728 C C . ARG A 1 91 ? 15.906 -16.469 11.062 1 92 91 ARG A C 1
ATOM 730 O O . ARG A 1 91 ? 17.078 -16.688 10.742 1 92 91 ARG A O 1
ATOM 737 N N . GLU A 1 92 ? 15.547 -16.297 12.242 1 82.56 92 GLU A N 1
ATOM 738 C CA . GLU A 1 92 ? 16.469 -15.805 13.258 1 82.56 92 GLU A CA 1
ATOM 739 C C . GLU A 1 92 ? 17.547 -16.828 13.562 1 82.56 92 GLU A C 1
ATOM 741 O O . GLU A 1 92 ? 18.641 -16.484 14.016 1 82.56 92 GLU A O 1
ATOM 746 N N . ALA A 1 93 ? 17.25 -17.984 13.297 1 83.56 93 ALA A N 1
ATOM 747 C CA . ALA A 1 93 ? 18.234 -19.047 13.555 1 83.56 93 ALA A CA 1
ATOM 748 C C . ALA A 1 93 ? 19.359 -19 12.531 1 83.56 93 ALA A C 1
ATOM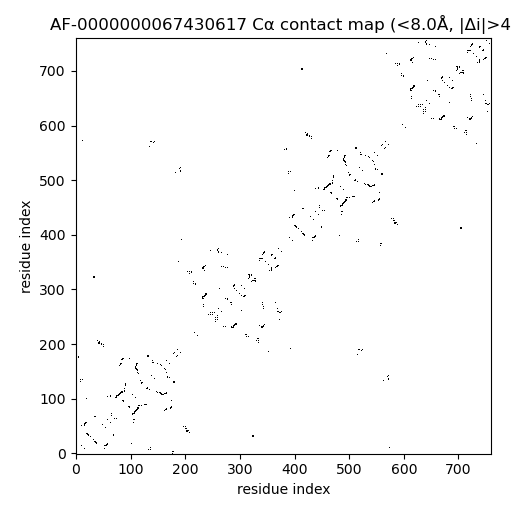 750 O O . ALA A 1 93 ? 20.438 -19.562 12.766 1 83.56 93 ALA A O 1
ATOM 751 N N . HIS A 1 94 ? 19.125 -18.344 11.484 1 86.06 94 HIS A N 1
ATOM 752 C CA . HIS A 1 94 ? 20.141 -18.25 10.445 1 86.06 94 HIS A CA 1
ATOM 753 C C . HIS A 1 94 ? 21 -17.016 10.625 1 86.06 94 HIS A C 1
ATOM 755 O O . HIS A 1 94 ? 20.484 -15.891 10.664 1 86.06 94 HIS A O 1
ATOM 761 N N . LYS A 1 95 ? 22.234 -17.203 10.625 1 89.19 95 LYS A N 1
ATOM 762 C CA . LYS A 1 95 ? 23.156 -16.094 10.867 1 89.19 95 LYS A CA 1
ATOM 763 C C . LYS A 1 95 ? 23.641 -15.477 9.555 1 89.19 95 LYS A C 1
ATOM 765 O O . LYS A 1 95 ? 24.125 -14.352 9.547 1 89.19 95 LYS A O 1
ATOM 770 N N . ASP A 1 96 ? 23.453 -16.25 8.492 1 94.44 96 ASP A N 1
ATOM 771 C CA . ASP A 1 96 ? 23.938 -15.766 7.199 1 94.44 96 ASP A CA 1
ATOM 772 C C . ASP A 1 96 ? 22.766 -15.289 6.332 1 94.44 96 ASP A C 1
ATOM 774 O O . ASP A 1 96 ? 21.641 -15.742 6.5 1 94.44 96 ASP A O 1
ATOM 778 N N . PRO A 1 97 ? 23.125 -14.359 5.371 1 96.19 97 PRO A N 1
ATOM 779 C CA . PRO A 1 97 ? 22.109 -14 4.375 1 96.19 97 PRO A CA 1
ATOM 780 C C . PRO A 1 97 ? 21.703 -15.18 3.498 1 96.19 97 PRO A C 1
ATOM 782 O O . PRO A 1 97 ? 22.359 -16.219 3.504 1 96.19 97 PRO A O 1
ATOM 785 N N . ARG A 1 98 ? 20.594 -14.953 2.844 1 93.88 98 ARG A N 1
ATOM 786 C CA . ARG A 1 98 ? 20.109 -16.031 1.974 1 93.88 98 ARG A CA 1
ATOM 787 C C . ARG A 1 98 ? 21.094 -16.297 0.848 1 93.88 98 ARG A C 1
ATOM 789 O O . ARG A 1 98 ? 21.516 -15.383 0.142 1 93.88 98 ARG A O 1
ATOM 796 N N . ASN A 1 99 ? 21.391 -17.453 0.703 1 87.56 99 ASN A N 1
ATOM 797 C CA . ASN A 1 99 ? 22.297 -17.844 -0.369 1 87.56 99 ASN A CA 1
ATOM 798 C C . ASN A 1 99 ? 21.625 -17.75 -1.736 1 87.56 99 ASN A C 1
ATOM 800 O O . ASN A 1 99 ? 20.453 -18.094 -1.88 1 87.56 99 ASN A O 1
ATOM 804 N N . SER A 1 100 ? 22.391 -17.219 -2.66 1 86.06 100 SER A N 1
ATOM 805 C CA . SER A 1 100 ? 21.922 -17.109 -4.035 1 86.06 100 SER A CA 1
ATOM 806 C C . SER A 1 100 ? 23.078 -17 -5.016 1 86.06 100 SER A C 1
ATOM 808 O O . SER A 1 100 ? 24.109 -16.422 -4.699 1 86.06 100 SER A O 1
ATOM 810 N N . PHE A 1 101 ? 22.859 -17.516 -6.207 1 83.19 101 PHE A N 1
ATOM 811 C CA . PHE A 1 101 ? 23.875 -17.422 -7.254 1 83.19 101 PHE A CA 1
ATOM 812 C C . PHE A 1 101 ? 23.766 -16.094 -7.992 1 83.19 101 PHE A C 1
ATOM 814 O O . PHE A 1 101 ? 24.672 -15.719 -8.734 1 83.19 101 PHE A O 1
ATOM 821 N N . ILE A 1 102 ? 22.766 -15.422 -7.727 1 88.19 102 ILE A N 1
ATOM 822 C CA . ILE A 1 102 ? 22.438 -14.258 -8.539 1 88.19 102 ILE A CA 1
ATOM 823 C C . ILE A 1 102 ? 23.5 -13.18 -8.375 1 88.19 102 ILE A C 1
ATOM 825 O O . ILE A 1 102 ? 23.969 -12.609 -9.359 1 88.19 102 ILE A O 1
ATOM 829 N N . PRO A 1 103 ? 23.922 -12.914 -7.16 1 90.5 103 PRO A N 1
ATOM 830 C CA . PRO A 1 103 ? 24.938 -11.867 -7.035 1 90.5 103 PRO A CA 1
ATOM 831 C C . PRO A 1 103 ? 26.203 -12.18 -7.828 1 90.5 103 PRO A C 1
ATOM 833 O O . PRO A 1 103 ? 26.766 -11.297 -8.484 1 90.5 103 PRO A O 1
ATOM 836 N N . MET A 1 104 ? 26.562 -13.391 -7.785 1 87.44 104 MET A N 1
ATOM 837 C CA . MET A 1 104 ? 27.75 -13.781 -8.523 1 87.44 104 MET A CA 1
ATOM 838 C C . MET A 1 104 ? 27.516 -13.68 -10.031 1 87.44 104 MET A C 1
ATOM 840 O O . MET A 1 104 ? 28.391 -13.219 -10.766 1 87.44 104 MET A O 1
ATOM 844 N N . MET A 1 105 ? 26.391 -14.07 -10.438 1 86.81 105 MET A N 1
ATOM 845 C CA . MET A 1 105 ? 26.031 -13.992 -11.852 1 86.81 105 MET A CA 1
ATOM 846 C C . MET A 1 105 ? 26.031 -12.547 -12.336 1 86.81 105 MET A C 1
ATOM 848 O O . MET A 1 105 ? 26.359 -12.281 -13.5 1 86.81 105 MET A O 1
ATOM 852 N N . LEU A 1 106 ? 25.766 -11.672 -11.453 1 90.12 106 LEU A N 1
ATOM 853 C CA . LEU A 1 106 ? 25.672 -10.25 -11.781 1 90.12 106 LEU A CA 1
ATOM 854 C C . LEU A 1 106 ? 26.984 -9.539 -11.461 1 90.12 106 LEU A C 1
ATOM 856 O O . LEU A 1 106 ? 27.094 -8.32 -11.625 1 90.12 106 LEU A O 1
ATOM 860 N N . SER A 1 107 ? 27.938 -10.25 -11.039 1 90.5 107 SER A N 1
ATOM 861 C CA . SER A 1 107 ? 29.234 -9.703 -10.641 1 90.5 107 SER A CA 1
ATOM 862 C C . SER A 1 107 ? 29.078 -8.656 -9.547 1 90.5 107 SER A C 1
ATOM 864 O O . SER A 1 107 ? 29.609 -7.543 -9.672 1 90.5 107 SER A O 1
ATOM 866 N N . LEU A 1 108 ? 28.359 -9.078 -8.516 1 93.56 108 LEU A N 1
ATOM 867 C CA . LEU A 1 108 ? 28.156 -8.203 -7.363 1 93.56 108 LEU A CA 1
ATOM 868 C C . LEU A 1 108 ? 28.781 -8.805 -6.109 1 93.56 108 LEU A C 1
ATOM 870 O O . LEU A 1 108 ? 28.656 -10 -5.859 1 93.56 108 LEU A O 1
ATOM 874 N N . ASP A 1 109 ? 29.562 -8.023 -5.473 1 95.31 109 ASP A N 1
ATOM 875 C CA . ASP A 1 109 ? 30.078 -8.344 -4.141 1 95.31 109 ASP A CA 1
ATOM 876 C C . ASP A 1 109 ? 29.312 -7.578 -3.062 1 95.31 109 ASP A C 1
ATOM 878 O O . ASP A 1 109 ? 29.531 -6.383 -2.861 1 95.31 109 ASP A O 1
ATOM 882 N N . ILE A 1 110 ? 28.453 -8.367 -2.299 1 97.25 110 ILE A N 1
ATOM 883 C CA . ILE A 1 110 ? 27.438 -7.695 -1.495 1 97.25 110 ILE A CA 1
ATOM 884 C C . ILE A 1 110 ? 27.828 -7.773 -0.018 1 97.25 110 ILE A C 1
ATOM 886 O O . ILE A 1 110 ? 28.141 -8.852 0.493 1 97.25 110 ILE A O 1
ATOM 890 N N . SER A 1 111 ? 27.844 -6.613 0.619 1 98.38 111 SER A N 1
ATOM 891 C CA . SER A 1 111 ? 27.828 -6.496 2.074 1 98.38 111 SER A CA 1
ATOM 892 C C . SER A 1 111 ? 26.406 -6.41 2.613 1 98.38 111 SER A C 1
ATOM 894 O O . SER A 1 111 ? 25.688 -5.465 2.312 1 98.38 111 SER A O 1
ATOM 896 N N . TYR A 1 112 ? 26.062 -7.414 3.451 1 98.25 112 TYR A N 1
ATOM 897 C CA . TYR A 1 112 ? 24.688 -7.438 3.938 1 98.25 112 TYR A CA 1
ATOM 898 C C . TYR A 1 112 ? 24.594 -6.875 5.352 1 98.25 112 TYR A C 1
ATOM 900 O O . TYR A 1 112 ? 25.5 -7.086 6.168 1 98.25 112 TYR A O 1
ATOM 908 N N . THR A 1 113 ? 23.562 -6.156 5.641 1 98.44 113 THR A N 1
ATOM 909 C CA . THR A 1 113 ? 23.125 -5.746 6.977 1 98.44 113 THR A CA 1
ATOM 910 C C . THR A 1 113 ? 21.812 -6.43 7.355 1 98.44 113 THR A C 1
ATOM 912 O O . THR A 1 113 ? 20.859 -6.41 6.59 1 98.44 113 THR A O 1
ATOM 915 N N . LYS A 1 114 ? 21.812 -7.043 8.5 1 97.62 114 LYS A N 1
ATOM 916 C CA . LYS A 1 114 ? 20.594 -7.676 8.961 1 97.62 114 LYS A CA 1
ATOM 917 C C . LYS A 1 114 ? 19.453 -6.66 9.055 1 97.62 114 LYS A C 1
ATOM 919 O O . LYS A 1 114 ? 19.594 -5.609 9.68 1 97.62 114 LYS A O 1
ATOM 924 N N . ALA A 1 115 ? 18.344 -6.984 8.422 1 98 115 ALA A N 1
ATOM 925 C CA . ALA A 1 115 ? 17.172 -6.117 8.523 1 98 115 ALA A CA 1
ATOM 926 C C . ALA A 1 115 ? 16.625 -6.098 9.945 1 98 115 ALA A C 1
ATOM 928 O O . ALA A 1 115 ? 16.828 -7.043 10.711 1 98 115 ALA A O 1
ATOM 929 N N . PRO A 1 116 ? 15.922 -5.031 10.273 1 96.81 116 PRO A N 1
ATOM 930 C CA . PRO A 1 116 ? 15.359 -4.973 11.625 1 96.81 116 PRO A CA 1
ATOM 931 C C . PRO A 1 116 ? 14.297 -6.043 11.867 1 96.81 116 PRO A C 1
ATOM 933 O O . PRO A 1 116 ? 13.602 -6.453 10.938 1 96.81 116 PRO A O 1
ATOM 936 N N . PRO A 1 117 ? 14.078 -6.371 13.102 1 93.94 117 PRO A N 1
ATOM 937 C CA . PRO A 1 117 ? 13.148 -7.461 13.406 1 93.94 117 PRO A CA 1
ATOM 938 C C . PRO A 1 117 ? 11.703 -7.117 13.039 1 93.94 117 PRO A C 1
ATOM 940 O O . PRO A 1 117 ? 10.898 -8.016 12.781 1 93.94 117 PRO A O 1
ATOM 943 N N . TYR A 1 118 ? 11.438 -5.867 12.961 1 93.5 118 TYR A N 1
ATOM 944 C CA . TYR A 1 118 ? 10.055 -5.461 12.75 1 93.5 118 TYR A CA 1
ATOM 945 C C . TYR A 1 118 ? 9.641 -5.68 11.297 1 93.5 118 TYR A C 1
ATOM 947 O O . TYR A 1 118 ? 8.477 -5.469 10.938 1 93.5 118 TYR A O 1
ATOM 955 N N . VAL A 1 119 ? 10.562 -6.164 10.477 1 96.75 119 VAL A N 1
ATOM 956 C CA . VAL A 1 119 ? 10.164 -6.488 9.109 1 96.75 119 VAL A CA 1
ATOM 957 C C . VAL A 1 119 ? 9.438 -7.832 9.086 1 96.75 119 VAL A C 1
ATOM 959 O O . VAL A 1 119 ? 8.805 -8.188 8.094 1 96.75 119 VAL A O 1
ATOM 962 N N . LYS A 1 120 ? 9.57 -8.57 10.133 1 95.81 120 LYS A N 1
ATOM 963 C CA . LYS A 1 120 ? 8.93 -9.875 10.219 1 95.81 120 LYS A CA 1
ATOM 964 C C . LYS A 1 120 ? 7.418 -9.734 10.383 1 95.81 120 LYS A C 1
ATOM 966 O O . LYS A 1 120 ? 6.949 -9.008 11.25 1 95.81 120 LYS A O 1
ATOM 971 N N . LEU A 1 121 ? 6.641 -10.453 9.547 1 94.31 121 LEU A N 1
ATOM 972 C CA . LEU A 1 121 ? 5.184 -10.359 9.539 1 94.31 121 LEU A CA 1
ATOM 973 C C . LEU A 1 121 ? 4.594 -10.953 10.812 1 94.31 121 LEU A C 1
ATOM 975 O O . LEU A 1 121 ? 3.654 -10.398 11.383 1 94.31 121 LEU A O 1
ATOM 979 N N . GLU A 1 122 ? 5.152 -12.062 11.219 1 90.62 122 GLU A N 1
ATOM 980 C CA . GLU A 1 122 ? 4.727 -12.742 12.438 1 90.62 122 GLU A CA 1
ATOM 981 C C . GLU A 1 122 ? 5.828 -12.727 13.492 1 90.62 122 GLU A C 1
ATOM 983 O O . GLU A 1 122 ? 6.551 -13.711 13.656 1 90.62 122 GLU A O 1
ATOM 988 N N . PRO A 1 123 ? 5.875 -11.727 14.266 1 84.38 123 PRO A N 1
ATOM 989 C CA . PRO A 1 123 ? 7.031 -11.531 15.141 1 84.38 123 PRO A CA 1
ATOM 990 C C . PRO A 1 123 ? 7.148 -12.617 16.203 1 84.38 123 PRO A C 1
ATOM 992 O O . PRO A 1 123 ? 8.25 -12.898 16.688 1 84.38 123 PRO A O 1
ATOM 995 N N . LEU A 1 124 ? 6.094 -13.227 16.5 1 83.31 124 LEU A N 1
ATOM 996 C CA . LEU A 1 124 ? 6.133 -14.195 17.578 1 83.31 124 LEU A CA 1
ATOM 997 C C . LEU A 1 124 ? 6.348 -15.609 17.047 1 83.31 124 LEU A C 1
ATOM 999 O O . LEU A 1 124 ? 6.508 -16.547 17.828 1 83.31 124 LEU A O 1
ATOM 1003 N N . SER A 1 125 ? 6.367 -15.727 15.773 1 84.69 125 SER A N 1
ATOM 1004 C CA . SER A 1 125 ? 6.574 -17.047 15.18 1 84.69 125 SER A CA 1
ATOM 1005 C C . SER A 1 125 ? 8.047 -17.297 14.875 1 84.69 125 SER A C 1
ATOM 1007 O O . SER A 1 125 ? 8.648 -16.578 14.07 1 84.69 125 SER A O 1
ATOM 1009 N N . GLU A 1 126 ? 8.531 -18.234 15.461 1 81.69 126 GLU A N 1
ATOM 1010 C CA . GLU A 1 126 ? 9.938 -18.547 15.227 1 81.69 126 GLU A CA 1
ATOM 1011 C C . GLU A 1 126 ? 10.164 -19.078 13.812 1 81.69 126 GLU A C 1
ATOM 1013 O O . GLU A 1 126 ? 11.211 -18.828 13.211 1 81.69 126 GLU A O 1
ATOM 1018 N N . ASP A 1 127 ? 9.188 -19.672 13.266 1 83.62 127 ASP A N 1
ATOM 1019 C CA . ASP A 1 127 ? 9.336 -20.312 11.961 1 83.62 127 ASP A CA 1
ATOM 1020 C C . ASP A 1 127 ? 8.664 -19.484 10.867 1 83.62 127 ASP A C 1
ATOM 1022 O O . ASP A 1 127 ? 8.5 -19.953 9.734 1 83.62 127 ASP A O 1
ATOM 1026 N N . GLY A 1 128 ? 8.312 -18.359 11.289 1 89.75 128 GLY A N 1
ATOM 1027 C CA . GLY A 1 128 ? 7.684 -17.531 10.273 1 89.75 128 GLY A CA 1
ATOM 1028 C C . GLY A 1 128 ? 8.625 -17.156 9.141 1 89.75 128 GLY A C 1
ATOM 1029 O O . GLY A 1 128 ? 9.797 -16.859 9.375 1 89.75 128 GLY A O 1
ATOM 1030 N N . LEU A 1 129 ? 8.117 -17.188 7.926 1 92.56 129 LEU A N 1
ATOM 1031 C CA . LEU A 1 129 ? 8.938 -17 6.742 1 92.56 129 LEU A CA 1
ATOM 1032 C C . LEU A 1 129 ? 8.68 -15.625 6.121 1 92.56 129 LEU A C 1
ATOM 1034 O O . LEU A 1 129 ? 9.477 -15.148 5.312 1 92.56 129 LEU A O 1
ATOM 1038 N N . HIS A 1 130 ? 7.652 -15.008 6.602 1 97 130 HIS A N 1
ATOM 1039 C CA . HIS A 1 130 ? 7.176 -13.867 5.824 1 97 130 HIS A CA 1
ATOM 1040 C C . HIS A 1 130 ? 7.695 -12.555 6.395 1 97 130 HIS A C 1
ATOM 1042 O O . HIS A 1 130 ? 7.703 -12.359 7.609 1 97 130 HIS A O 1
ATOM 1048 N N . ALA A 1 131 ? 8.164 -11.719 5.512 1 97.69 131 ALA A N 1
ATOM 1049 C CA . ALA A 1 131 ? 8.359 -10.305 5.816 1 97.69 131 ALA A CA 1
ATOM 1050 C C . ALA A 1 131 ? 7.129 -9.484 5.434 1 97.69 131 ALA A C 1
ATOM 1052 O O . ALA A 1 131 ? 6.164 -10.023 4.887 1 97.69 131 ALA A O 1
ATOM 1053 N N . THR A 1 132 ? 7.184 -8.203 5.742 1 97.25 132 THR A N 1
ATOM 1054 C CA . THR A 1 132 ? 6.027 -7.363 5.453 1 97.25 132 THR A CA 1
ATOM 1055 C C . THR A 1 132 ? 6.43 -6.168 4.59 1 97.25 132 THR A C 1
ATOM 1057 O O . THR A 1 132 ? 7.523 -5.621 4.75 1 97.25 132 THR A O 1
ATOM 1060 N N . PHE A 1 133 ? 5.574 -5.68 3.711 1 98.19 133 PHE A N 1
ATOM 1061 C CA . PHE A 1 133 ? 5.871 -4.75 2.629 1 98.19 133 PHE A CA 1
ATOM 1062 C C . PHE A 1 133 ? 6.297 -3.393 3.18 1 98.19 133 PHE A C 1
ATOM 1064 O O . PHE A 1 133 ? 7.379 -2.898 2.859 1 98.19 133 PHE A O 1
ATOM 1071 N N . TRP A 1 134 ? 5.586 -2.789 4 1 97.19 134 TRP A N 1
ATOM 1072 C CA . TRP A 1 134 ? 5.863 -1.392 4.316 1 97.19 134 TRP A CA 1
ATOM 1073 C C . TRP A 1 134 ? 7.078 -1.27 5.227 1 97.19 134 TRP A C 1
ATOM 1075 O O . TRP A 1 134 ? 7.906 -0.373 5.051 1 97.19 134 TRP A O 1
ATOM 1085 N N . PRO A 1 135 ? 7.219 -2.176 6.246 1 97.06 135 PRO A N 1
ATOM 1086 C CA . PRO A 1 135 ? 8.508 -2.156 6.941 1 97.06 135 PRO A CA 1
ATOM 1087 C C . PRO A 1 135 ? 9.688 -2.318 5.988 1 97.06 135 PRO A C 1
ATOM 1089 O O . PRO A 1 135 ? 10.703 -1.623 6.125 1 97.06 135 PRO A O 1
ATOM 1092 N N . LEU A 1 136 ? 9.547 -3.139 5.02 1 98.44 136 LEU A N 1
ATOM 1093 C CA . LEU A 1 136 ? 10.602 -3.268 4.023 1 98.44 136 LEU A CA 1
ATOM 1094 C C . LEU A 1 136 ? 10.734 -1.987 3.203 1 98.44 136 LEU A C 1
ATOM 1096 O O . LEU A 1 136 ? 11.852 -1.509 2.967 1 98.44 136 LEU A O 1
ATOM 1100 N N . ALA A 1 137 ? 9.617 -1.445 2.768 1 98.31 137 ALA A N 1
ATOM 1101 C CA . ALA A 1 137 ? 9.617 -0.222 1.97 1 98.31 137 ALA A CA 1
ATOM 1102 C C . ALA A 1 137 ? 10.273 0.926 2.729 1 98.31 137 ALA A C 1
ATOM 1104 O O . ALA A 1 137 ? 11.016 1.723 2.143 1 98.31 137 ALA A O 1
ATOM 1105 N N . SER A 1 138 ? 10.023 0.984 4.023 1 97.5 138 SER A N 1
ATOM 1106 C CA . SER A 1 138 ? 10.531 2.086 4.836 1 97.5 138 SER A CA 1
ATOM 1107 C C . SER A 1 138 ? 12.055 2.145 4.801 1 97.5 138 SER A C 1
ATOM 1109 O O . SER A 1 138 ? 12.641 3.215 4.957 1 97.5 138 SER A O 1
ATOM 1111 N N . LEU A 1 139 ? 12.711 1.03 4.559 1 98.12 139 LEU A N 1
ATOM 1112 C CA . LEU A 1 139 ? 14.164 0.957 4.523 1 98.12 139 LEU A CA 1
ATOM 1113 C C . LEU A 1 139 ? 14.719 1.722 3.326 1 98.12 139 LEU A C 1
ATOM 1115 O O . LEU A 1 139 ? 15.922 1.991 3.26 1 98.12 139 LEU A O 1
ATOM 1119 N N . GLY A 1 140 ? 13.859 2.051 2.385 1 96.94 140 GLY A N 1
ATOM 1120 C CA . GLY A 1 140 ? 14.266 2.807 1.211 1 96.94 140 GLY A CA 1
ATOM 1121 C C . GLY A 1 140 ? 14.227 4.309 1.424 1 96.94 140 GLY A C 1
ATOM 1122 O O . GLY A 1 140 ? 14.594 5.078 0.532 1 96.94 140 GLY A O 1
ATOM 1123 N N . PHE A 1 141 ? 13.805 4.715 2.551 1 96.19 141 PHE A N 1
ATOM 1124 C CA . PHE A 1 141 ? 13.703 6.133 2.875 1 96.19 141 PHE A CA 1
ATOM 1125 C C . PHE A 1 141 ? 14.727 6.523 3.932 1 96.19 141 PHE A C 1
ATOM 1127 O O . PHE A 1 141 ? 15.125 5.695 4.754 1 96.19 141 PHE A O 1
ATOM 1134 N N . PRO A 1 142 ? 15.156 7.785 3.945 1 93.88 142 PRO A N 1
ATOM 1135 C CA . PRO A 1 142 ? 16.219 8.227 4.852 1 93.88 142 PRO A CA 1
ATOM 1136 C C . PRO A 1 142 ? 15.914 7.918 6.316 1 93.88 142 PRO A C 1
ATOM 1138 O O . PRO A 1 142 ? 16.75 7.344 7.016 1 93.88 142 PRO A O 1
ATOM 1141 N N . HIS A 1 143 ? 14.75 8.195 6.77 1 92.19 143 HIS A N 1
ATOM 1142 C CA . HIS A 1 143 ? 14.422 7.969 8.172 1 92.19 143 HIS A CA 1
ATOM 1143 C C . HIS A 1 143 ? 14.422 6.48 8.508 1 92.19 143 HIS A C 1
ATOM 1145 O O . HIS A 1 143 ? 14.984 6.066 9.523 1 92.19 143 HIS A O 1
ATOM 1151 N N . GLY A 1 144 ? 13.781 5.711 7.668 1 93.62 144 GLY A N 1
ATOM 1152 C CA . GLY A 1 144 ? 13.742 4.273 7.887 1 93.62 144 GLY A CA 1
ATOM 1153 C C . GLY A 1 144 ? 15.117 3.627 7.855 1 93.62 144 GLY A C 1
ATOM 1154 O O . GLY A 1 144 ? 15.43 2.783 8.695 1 93.62 144 GLY A O 1
ATOM 1155 N N . ARG A 1 145 ? 15.875 4.078 6.941 1 95.75 145 ARG A N 1
ATOM 1156 C CA . ARG A 1 145 ? 17.219 3.533 6.801 1 95.75 145 ARG A CA 1
ATOM 1157 C C . ARG A 1 145 ? 18.078 3.893 8.008 1 95.75 145 ARG A C 1
ATOM 1159 O O . ARG A 1 145 ? 18.828 3.053 8.516 1 95.75 145 ARG A O 1
ATOM 1166 N N . ALA A 1 146 ? 18 5.145 8.469 1 95.19 146 ALA A N 1
ATOM 1167 C CA . ALA A 1 146 ? 18.781 5.598 9.617 1 95.19 146 ALA A CA 1
ATOM 1168 C C . ALA A 1 146 ? 18.438 4.809 10.875 1 95.19 146 ALA A C 1
ATOM 1170 O O . ALA A 1 146 ? 19.328 4.34 11.586 1 95.19 146 ALA A O 1
ATOM 1171 N N . GLU A 1 147 ? 17.25 4.613 11.078 1 94.88 147 GLU A N 1
ATOM 1172 C CA . GLU A 1 147 ? 16.781 3.867 12.242 1 94.88 147 GLU A CA 1
ATOM 1173 C C . GLU A 1 147 ? 17.25 2.414 12.188 1 94.88 147 GLU A C 1
ATOM 1175 O O . GLU A 1 147 ? 17.719 1.868 13.188 1 94.88 147 GLU A O 1
ATOM 1180 N N . ALA A 1 148 ? 17.078 1.87 11.039 1 96.31 148 ALA A N 1
ATOM 1181 C CA . ALA A 1 148 ? 17.406 0.458 10.875 1 96.31 148 ALA A CA 1
ATOM 1182 C C . ALA A 1 148 ? 18.922 0.234 10.977 1 96.31 148 ALA A C 1
ATOM 1184 O O . ALA A 1 148 ? 19.359 -0.762 11.547 1 96.31 148 ALA A O 1
ATOM 1185 N N . SER A 1 149 ? 19.672 1.164 10.43 1 95.81 149 SER A N 1
ATOM 1186 C CA . SER A 1 149 ? 21.125 1.024 10.398 1 95.81 149 SER A CA 1
ATOM 1187 C C . SER A 1 149 ? 21.719 1.091 11.805 1 95.81 149 SER A C 1
ATOM 1189 O O . SER A 1 149 ? 22.828 0.605 12.039 1 95.81 149 SER A O 1
ATOM 1191 N N . ALA A 1 150 ? 20.969 1.668 12.688 1 95.75 150 ALA A N 1
ATOM 1192 C CA . ALA A 1 150 ? 21.406 1.767 14.078 1 95.75 150 ALA A CA 1
ATOM 1193 C C . ALA A 1 150 ? 21.25 0.431 14.797 1 95.75 150 ALA A C 1
ATOM 1195 O O . ALA A 1 150 ? 21.859 0.217 15.859 1 95.75 150 ALA A O 1
ATOM 1196 N N . LEU A 1 151 ? 20.594 -0.508 14.258 1 95.81 151 LEU A N 1
ATOM 1197 C CA . LEU A 1 151 ? 20.234 -1.74 14.953 1 95.81 151 LEU A CA 1
ATOM 1198 C C . LEU A 1 151 ? 21.203 -2.861 14.602 1 95.81 151 LEU A C 1
ATOM 1200 O O . LEU A 1 151 ? 21.297 -3.857 15.328 1 95.81 151 LEU A O 1
ATOM 1204 N N . ALA A 1 152 ? 21.875 -2.781 13.516 1 96.12 152 ALA A N 1
ATOM 1205 C CA . ALA A 1 152 ? 22.781 -3.838 13.102 1 96.12 152 ALA A CA 1
ATOM 1206 C C . ALA A 1 152 ? 23.922 -3.275 12.242 1 96.12 152 ALA A C 1
ATOM 1208 O O . ALA A 1 152 ? 23.688 -2.391 11.414 1 96.12 152 ALA A O 1
ATOM 1209 N N . ALA A 1 153 ? 25.047 -3.822 12.414 1 97.25 153 ALA A N 1
ATOM 1210 C CA . ALA A 1 153 ? 26.203 -3.451 11.602 1 97.25 153 ALA A CA 1
ATOM 1211 C C . ALA A 1 153 ? 26.266 -4.297 10.336 1 97.25 153 ALA A C 1
ATOM 1213 O O . ALA A 1 153 ? 25.859 -5.461 10.336 1 97.25 153 ALA A O 1
ATOM 1214 N N . PRO A 1 154 ? 26.797 -3.693 9.25 1 98.19 154 PRO A N 1
ATOM 1215 C CA . PRO A 1 154 ? 26.984 -4.488 8.039 1 98.19 154 PRO A CA 1
ATOM 1216 C C . PRO A 1 154 ? 28.031 -5.594 8.219 1 98.19 154 PRO A C 1
ATOM 1218 O O . PRO A 1 154 ? 28.984 -5.43 8.992 1 98.19 154 PRO A O 1
ATOM 1221 N N . MET A 1 155 ? 27.844 -6.652 7.539 1 97.75 155 MET A N 1
ATOM 1222 C CA . MET A 1 155 ? 28.797 -7.758 7.508 1 97.75 155 MET A CA 1
ATOM 1223 C C . MET A 1 155 ? 29.734 -7.629 6.312 1 97.75 155 MET A C 1
ATOM 1225 O O . MET A 1 155 ? 29.359 -7.07 5.281 1 97.75 155 MET A O 1
ATOM 1229 N N . PRO A 1 156 ? 30.938 -8.141 6.457 1 97.44 156 PRO A N 1
ATOM 1230 C CA . PRO A 1 156 ? 31.844 -8.117 5.305 1 97.44 156 PRO A CA 1
ATOM 1231 C C . PRO A 1 156 ? 31.312 -8.922 4.117 1 97.44 156 PRO A C 1
ATOM 1233 O O . PRO A 1 156 ? 30.688 -9.969 4.309 1 97.44 156 PRO A O 1
ATOM 1236 N N . SER A 1 157 ? 31.656 -8.398 2.912 1 95.81 157 SER A N 1
ATOM 1237 C CA . SER A 1 157 ? 31.266 -9.117 1.704 1 95.81 157 SER A CA 1
ATOM 1238 C C . SER A 1 157 ? 32.062 -10.398 1.54 1 95.81 157 SER A C 1
ATOM 1240 O O . SER A 1 157 ? 33.062 -10.625 2.258 1 95.81 157 SER A O 1
ATOM 1242 N N . ASP A 1 158 ? 31.625 -11.219 0.675 1 91.31 158 ASP A N 1
ATOM 1243 C CA . ASP A 1 158 ? 32.188 -12.562 0.552 1 91.31 158 ASP A CA 1
ATOM 1244 C C . ASP A 1 158 ? 33.531 -12.523 -0.184 1 91.31 158 ASP A C 1
ATOM 1246 O O . ASP A 1 158 ? 34.469 -13.258 0.168 1 91.31 158 ASP A O 1
ATOM 1250 N N . VAL A 1 159 ? 33.688 -11.727 -1.143 1 90.69 159 VAL A N 1
ATOM 1251 C CA . VAL A 1 159 ? 34.844 -11.773 -2.023 1 90.69 159 VAL A CA 1
ATOM 1252 C C . VAL A 1 159 ? 35.906 -10.766 -1.556 1 90.69 159 VAL A C 1
ATOM 1254 O O . VAL A 1 159 ? 37 -11.156 -1.144 1 90.69 159 VAL A O 1
ATOM 1257 N N . GLY A 1 160 ? 35.531 -9.57 -1.513 1 92.88 160 GLY A N 1
ATOM 1258 C CA . GLY A 1 160 ? 36.469 -8.516 -1.177 1 92.88 160 GLY A CA 1
ATOM 1259 C C . GLY A 1 160 ? 36.562 -8.234 0.312 1 92.88 160 GLY A C 1
ATOM 1260 O O . GLY A 1 160 ? 37.438 -7.504 0.766 1 92.88 160 GLY A O 1
ATOM 1261 N N . LYS A 1 161 ? 35.625 -8.758 1.028 1 96.19 161 LYS A N 1
ATOM 1262 C CA . LYS A 1 161 ? 35.562 -8.562 2.473 1 96.19 161 LYS A CA 1
ATOM 1263 C C . LYS A 1 161 ? 35.375 -7.086 2.818 1 96.19 161 LYS A C 1
ATOM 1265 O O . LYS A 1 161 ? 35.938 -6.594 3.787 1 96.19 161 LYS A O 1
ATOM 1270 N N . VAL A 1 162 ? 34.594 -6.453 1.992 1 96.19 162 VAL A N 1
ATOM 1271 C CA . VAL A 1 162 ? 34.312 -5.047 2.23 1 96.19 162 VAL A CA 1
ATOM 1272 C C . VAL A 1 162 ? 33.031 -4.922 3.082 1 96.19 162 VAL A C 1
ATOM 1274 O O . VAL A 1 162 ? 32.125 -5.754 2.988 1 96.19 162 VAL A O 1
ATOM 1277 N N . THR A 1 163 ? 33.062 -3.881 3.887 1 98.06 163 THR A N 1
ATOM 1278 C CA . THR A 1 163 ? 31.906 -3.57 4.719 1 98.06 163 THR A CA 1
ATOM 1279 C C . THR A 1 163 ? 31.266 -2.256 4.281 1 98.06 163 THR A C 1
ATOM 1281 O O . THR A 1 163 ? 31.891 -1.195 4.371 1 98.06 163 THR A O 1
ATOM 1284 N N . LEU A 1 164 ? 30.047 -2.391 3.787 1 98.06 164 LEU A N 1
ATOM 1285 C CA . LEU A 1 164 ? 29.312 -1.238 3.287 1 98.06 164 LEU A CA 1
ATOM 1286 C C . LEU A 1 164 ? 27.906 -1.182 3.902 1 98.06 164 LEU A C 1
ATOM 1288 O O . LEU A 1 164 ? 27.25 -2.213 4.055 1 98.06 164 LEU A O 1
ATOM 1292 N N . PRO A 1 165 ? 27.531 0.012 4.309 1 97.88 165 PRO A N 1
ATOM 1293 C CA . PRO A 1 165 ? 26.125 0.135 4.699 1 97.88 165 PRO A CA 1
ATOM 1294 C C . PRO A 1 165 ? 25.156 -0.084 3.533 1 97.88 165 PRO A C 1
ATOM 1296 O O . PRO A 1 165 ? 25.562 -0.01 2.371 1 97.88 165 PRO A O 1
ATOM 1299 N N . PRO A 1 166 ? 23.875 -0.384 3.844 1 98.06 166 PRO A N 1
ATOM 1300 C CA . PRO A 1 166 ? 22.906 -0.487 2.754 1 98.06 166 PRO A CA 1
ATOM 1301 C C . PRO A 1 166 ? 22.875 0.759 1.871 1 98.06 166 PRO A C 1
ATOM 1303 O O . PRO A 1 166 ? 22.938 1.882 2.379 1 98.06 166 PRO A O 1
ATOM 1306 N N . ASP A 1 167 ? 22.812 0.485 0.603 1 96.69 167 ASP A N 1
ATOM 1307 C CA . ASP A 1 167 ? 22.938 1.558 -0.38 1 96.69 167 ASP A CA 1
ATOM 1308 C C . ASP A 1 167 ? 21.656 2.385 -0.448 1 96.69 167 ASP A C 1
ATOM 1310 O O . ASP A 1 167 ? 20.547 1.834 -0.422 1 96.69 167 ASP A O 1
ATOM 1314 N N . ASP A 1 168 ? 21.844 3.684 -0.583 1 93.31 168 ASP A N 1
ATOM 1315 C CA . ASP A 1 168 ? 20.688 4.586 -0.646 1 93.31 168 ASP A CA 1
ATOM 1316 C C . ASP A 1 168 ? 20.078 4.605 -2.047 1 93.31 168 ASP A C 1
ATOM 1318 O O . ASP A 1 168 ? 18.875 4.816 -2.203 1 93.31 168 ASP A O 1
ATOM 1322 N N . GLN A 1 169 ? 20.859 4.477 -2.971 1 94.5 169 GLN A N 1
ATOM 1323 C CA . GLN A 1 169 ? 20.375 4.57 -4.348 1 94.5 169 GLN A CA 1
ATOM 1324 C C . GLN A 1 169 ? 19.844 3.229 -4.836 1 94.5 169 GLN A C 1
ATOM 1326 O O . GLN A 1 169 ? 18.781 3.172 -5.473 1 94.5 169 GLN A O 1
ATOM 1331 N N . MET A 1 170 ? 20.547 2.139 -4.484 1 97.06 170 MET A N 1
ATOM 1332 C CA . MET A 1 170 ? 20.125 0.792 -4.852 1 97.06 170 MET A CA 1
ATOM 1333 C C . MET A 1 170 ? 19.594 0.044 -3.633 1 97.06 170 MET A C 1
ATOM 1335 O O . MET A 1 170 ? 20.359 -0.592 -2.906 1 97.06 170 MET A O 1
ATOM 1339 N N . LEU A 1 171 ? 18.344 0.113 -3.506 1 98.19 171 LEU A N 1
ATOM 1340 C CA . LEU A 1 171 ? 17.703 -0.676 -2.459 1 98.19 171 LEU A CA 1
ATOM 1341 C C . LEU A 1 171 ? 17.656 -2.15 -2.842 1 98.19 171 LEU A C 1
ATOM 1343 O O . LEU A 1 171 ? 17.109 -2.506 -3.887 1 98.19 171 LEU A O 1
ATOM 1347 N N . CYS A 1 172 ? 18.25 -3.008 -2.014 1 97.88 172 CYS A N 1
ATOM 1348 C CA . CYS A 1 172 ? 18.312 -4.418 -2.385 1 97.88 172 CYS A CA 1
ATOM 1349 C C . CYS A 1 172 ? 18.141 -5.309 -1.161 1 97.88 172 CYS A C 1
ATOM 1351 O O . CYS A 1 172 ? 18.469 -4.902 -0.042 1 97.88 172 CYS A O 1
ATOM 1353 N N . TYR A 1 173 ? 17.594 -6.477 -1.375 1 98.25 173 TYR A N 1
ATOM 1354 C CA . TYR A 1 173 ? 17.281 -7.488 -0.371 1 98.25 173 TYR A CA 1
ATOM 1355 C C . TYR A 1 173 ? 17.75 -8.867 -0.827 1 98.25 173 TYR A C 1
ATOM 1357 O O . TYR A 1 173 ? 17.75 -9.156 -2.025 1 98.25 173 TYR A O 1
ATOM 1365 N N . ASP A 1 174 ? 18 -9.703 0.115 1 97.19 174 ASP A N 1
ATOM 1366 C CA . ASP A 1 174 ? 18.422 -11.055 -0.238 1 97.19 174 ASP A CA 1
ATOM 1367 C C . ASP A 1 174 ? 17.234 -12 -0.348 1 97.19 174 ASP A C 1
ATOM 1369 O O . ASP A 1 174 ? 17.359 -13.117 -0.842 1 97.19 174 ASP A O 1
ATOM 1373 N N . TYR A 1 175 ? 16.141 -11.555 0.099 1 97 175 TYR A N 1
ATOM 1374 C CA . TYR A 1 175 ? 14.992 -12.461 0.198 1 97 175 TYR A CA 1
ATOM 1375 C C . TYR A 1 175 ? 13.68 -11.703 0.081 1 97 175 TYR A C 1
ATOM 1377 O O . TYR A 1 175 ? 13.375 -10.844 0.914 1 97 175 TYR A O 1
ATOM 1385 N N . LEU A 1 176 ? 12.867 -12.055 -0.987 1 97.44 176 LEU A N 1
ATOM 1386 C CA . LEU A 1 176 ? 11.586 -11.383 -1.183 1 97.44 176 LEU A CA 1
ATOM 1387 C C . LEU A 1 176 ? 10.523 -12.375 -1.634 1 97.44 176 LEU A C 1
ATOM 1389 O O . LEU A 1 176 ? 9.469 -11.977 -2.141 1 97.44 176 LEU A O 1
ATOM 1393 N N . PHE A 1 177 ? 10.789 -13.641 -1.451 1 95.94 177 PHE A N 1
ATOM 1394 C CA . PHE A 1 177 ? 9.844 -14.641 -1.927 1 95.94 177 PHE A CA 1
ATOM 1395 C C . PHE A 1 177 ? 8.57 -14.625 -1.088 1 95.94 177 PHE A C 1
ATOM 1397 O O . PHE A 1 177 ? 7.461 -14.648 -1.629 1 95.94 177 PHE A O 1
ATOM 1404 N N . TYR A 1 178 ? 8.734 -14.664 0.229 1 96.94 178 TYR A N 1
ATOM 1405 C CA . TYR A 1 178 ? 7.598 -14.594 1.14 1 96.94 178 TYR A CA 1
ATOM 1406 C C . TYR A 1 178 ? 7.477 -13.211 1.762 1 96.94 178 TYR A C 1
ATOM 1408 O O . TYR A 1 178 ? 8.148 -12.906 2.748 1 96.94 178 TYR A O 1
ATOM 1416 N N . VAL A 1 179 ? 6.609 -12.406 1.181 1 97.94 179 VAL A N 1
ATOM 1417 C CA . VAL A 1 179 ? 6.289 -11.078 1.692 1 97.94 179 VAL A CA 1
ATOM 1418 C C . VAL A 1 179 ? 4.773 -10.875 1.684 1 97.94 179 VAL A C 1
ATOM 1420 O O . VAL A 1 179 ? 4.09 -11.305 0.753 1 97.94 179 VAL A O 1
ATOM 1423 N N . GLY A 1 180 ? 4.285 -10.328 2.707 1 96.62 180 GLY A N 1
ATOM 1424 C CA . GLY A 1 180 ? 2.865 -10.031 2.807 1 96.62 180 GLY A CA 1
ATOM 1425 C C . GLY A 1 180 ? 2.584 -8.664 3.395 1 96.62 180 GLY A C 1
ATOM 1426 O O . GLY A 1 180 ? 3.463 -8.047 4.004 1 96.62 180 GLY A O 1
ATOM 1427 N N . ALA A 1 181 ? 1.408 -8.219 3.156 1 95.69 181 ALA A N 1
ATOM 1428 C CA . ALA A 1 181 ? 1.002 -6.922 3.697 1 95.69 181 ALA A CA 1
ATOM 1429 C C . ALA A 1 181 ? 0.311 -7.086 5.047 1 95.69 181 ALA A C 1
ATOM 1431 O O . ALA A 1 181 ? 0.413 -6.211 5.914 1 95.69 181 ALA A O 1
ATOM 1432 N N . SER A 1 182 ? -0.426 -8.203 5.195 1 91.69 182 SER A N 1
ATOM 1433 C CA . SER A 1 182 ? -1.226 -8.352 6.406 1 91.69 182 SER A CA 1
ATOM 1434 C C . SER A 1 182 ? -1.216 -9.789 6.91 1 91.69 182 SER A C 1
ATOM 1436 O O . SER A 1 182 ? -1.409 -10.039 8.102 1 91.69 182 SER A O 1
ATOM 1438 N N . LYS A 1 183 ? -1.077 -10.695 5.98 1 92.38 183 LYS A N 1
ATOM 1439 C CA . LYS A 1 183 ? -1.153 -12.109 6.34 1 92.38 183 LYS A CA 1
ATOM 1440 C C . LYS A 1 183 ? -0.091 -12.922 5.602 1 92.38 183 LYS A C 1
ATOM 1442 O O . LYS A 1 183 ? 0.329 -12.555 4.504 1 92.38 183 LYS A O 1
ATOM 1447 N N . ALA A 1 184 ? 0.262 -14.023 6.285 1 93.94 184 ALA A N 1
ATOM 1448 C CA . ALA A 1 184 ? 1.143 -14.977 5.617 1 93.94 184 ALA A CA 1
ATOM 1449 C C . ALA A 1 184 ? 0.441 -15.625 4.426 1 93.94 184 ALA A C 1
ATOM 1451 O O . ALA A 1 184 ? -0.782 -15.789 4.43 1 93.94 184 ALA A O 1
ATOM 1452 N N . PHE A 1 185 ? 1.126 -15.93 3.367 1 94.06 185 PHE A N 1
ATOM 1453 C CA . PHE A 1 185 ? 0.645 -16.609 2.174 1 94.06 185 PHE A CA 1
ATOM 1454 C C . PHE A 1 185 ? -0.489 -15.836 1.521 1 94.06 185 PHE A C 1
ATOM 1456 O O . PHE A 1 185 ? -1.526 -16.406 1.18 1 94.06 185 PHE A O 1
ATOM 1463 N N . GLU A 1 186 ? -0.255 -14.633 1.413 1 94.5 186 GLU A N 1
ATOM 1464 C CA . GLU A 1 186 ? -1.293 -13.68 1.034 1 94.5 186 GLU A CA 1
ATOM 1465 C C . GLU A 1 186 ? -1.746 -13.898 -0.406 1 94.5 186 GLU A C 1
ATOM 1467 O O . GLU A 1 186 ? -2.855 -13.508 -0.78 1 94.5 186 GLU A O 1
ATOM 1472 N N . PHE A 1 187 ? -0.968 -14.523 -1.255 1 95.56 187 PHE A N 1
ATOM 1473 C CA . PHE A 1 187 ? -1.351 -14.812 -2.633 1 95.56 187 PHE A CA 1
ATOM 1474 C C . PHE A 1 187 ? -2.578 -15.711 -2.68 1 95.56 187 PHE A C 1
ATOM 1476 O O . PHE A 1 187 ? -3.229 -15.836 -3.719 1 95.56 187 PHE A O 1
ATOM 1483 N N . GLU A 1 188 ? -2.873 -16.328 -1.578 1 94.44 188 GLU A N 1
ATOM 1484 C CA . GLU A 1 188 ? -4.035 -17.203 -1.491 1 94.44 188 GLU A CA 1
ATOM 1485 C C . GLU A 1 188 ? -5.328 -16.406 -1.386 1 94.44 188 GLU A C 1
ATOM 1487 O O . GLU A 1 188 ? -6.418 -16.953 -1.575 1 94.44 188 GLU A O 1
ATOM 1492 N N . PHE A 1 189 ? -5.148 -15.164 -1.158 1 93.75 189 PHE A N 1
ATOM 1493 C CA . PHE A 1 189 ? -6.328 -14.344 -0.912 1 93.75 189 PHE A CA 1
ATOM 1494 C C . PHE A 1 189 ? -6.543 -13.352 -2.047 1 93.75 189 PHE A C 1
ATOM 1496 O O . PHE A 1 189 ? -5.598 -12.992 -2.752 1 93.75 189 PHE A O 1
ATOM 1503 N N . ASP A 1 190 ? -7.766 -12.875 -2.117 1 91.06 190 ASP A N 1
ATOM 1504 C CA . ASP A 1 190 ? -8.156 -12 -3.219 1 91.06 190 ASP A CA 1
ATOM 1505 C C . ASP A 1 190 ? -7.645 -10.578 -2.994 1 91.06 190 ASP A C 1
ATOM 1507 O O . ASP A 1 190 ? -7.684 -9.75 -3.906 1 91.06 190 ASP A O 1
ATOM 1511 N N . TYR A 1 191 ? -7.051 -10.281 -1.885 1 94.12 191 TYR A N 1
ATOM 1512 C CA . TYR A 1 191 ? -6.648 -8.906 -1.595 1 94.12 191 TYR A CA 1
ATOM 1513 C C . TYR A 1 191 ? -5.129 -8.781 -1.576 1 94.12 191 TYR A C 1
ATOM 1515 O O . TYR A 1 191 ? -4.594 -7.754 -1.148 1 94.12 191 TYR A O 1
ATOM 1523 N N . SER A 1 192 ? -4.406 -9.766 -2.014 1 95.31 192 SER A N 1
ATOM 1524 C CA . SER A 1 192 ? -2.951 -9.664 -2.066 1 95.31 192 SER A CA 1
ATOM 1525 C C . SER A 1 192 ? -2.508 -8.469 -2.896 1 95.31 192 SER A C 1
ATOM 1527 O O . SER A 1 192 ? -2.775 -8.406 -4.098 1 95.31 192 SER A O 1
ATOM 1529 N N . PRO A 1 193 ? -1.772 -7.547 -2.32 1 97 193 PRO A N 1
ATOM 1530 C CA . PRO A 1 193 ? -1.402 -6.359 -3.098 1 97 193 PRO A CA 1
ATOM 1531 C C . PRO A 1 193 ? -0.434 -6.68 -4.234 1 97 193 PRO A C 1
ATOM 1533 O O . PRO A 1 193 ? -0.557 -6.125 -5.328 1 97 193 PRO A O 1
ATOM 1536 N N . ALA A 1 194 ? 0.483 -7.57 -3.949 1 98.12 194 ALA A N 1
ATOM 1537 C CA . ALA A 1 194 ? 1.458 -7.898 -4.984 1 98.12 194 ALA A CA 1
ATOM 1538 C C . ALA A 1 194 ? 0.773 -8.484 -6.215 1 98.12 194 ALA A C 1
ATOM 1540 O O . ALA A 1 194 ? 1.195 -8.242 -7.348 1 98.12 194 ALA A O 1
ATOM 1541 N N . TRP A 1 195 ? -0.275 -9.297 -5.984 1 97.69 195 TRP A N 1
ATOM 1542 C CA . TRP A 1 195 ? -1.018 -9.812 -7.129 1 97.69 195 TRP A CA 1
ATOM 1543 C C . TRP A 1 195 ? -1.861 -8.719 -7.773 1 97.69 195 TRP A C 1
ATOM 1545 O O . TRP A 1 195 ? -1.825 -8.531 -8.992 1 97.69 195 TRP A O 1
ATOM 1555 N N . ARG A 1 196 ? -2.568 -7.988 -6.988 1 97.06 196 ARG A N 1
ATOM 1556 C CA . ARG A 1 196 ? -3.566 -7.043 -7.48 1 97.06 196 ARG A CA 1
ATOM 1557 C C . ARG A 1 196 ? -2.908 -5.883 -8.219 1 97.06 196 ARG A C 1
ATOM 1559 O O . ARG A 1 196 ? -3.445 -5.391 -9.211 1 97.06 196 ARG A O 1
ATOM 1566 N N . PHE A 1 197 ? -1.742 -5.484 -7.727 1 98.06 197 PHE A N 1
ATOM 1567 C CA . PHE A 1 197 ? -1.148 -4.277 -8.281 1 98.06 197 PHE A CA 1
ATOM 1568 C C . PHE A 1 197 ? -0.063 -4.621 -9.297 1 98.06 197 PHE A C 1
ATOM 1570 O O . PHE A 1 197 ? 0.339 -3.773 -10.094 1 98.06 197 PHE A O 1
ATOM 1577 N N . VAL A 1 198 ? 0.398 -5.898 -9.266 1 98.62 198 VAL A N 1
ATOM 1578 C CA . VAL A 1 198 ? 1.507 -6.234 -10.156 1 98.62 198 VAL A CA 1
ATOM 1579 C C . VAL A 1 198 ? 1.18 -7.508 -10.93 1 98.62 198 VAL A C 1
ATOM 1581 O O . VAL A 1 198 ? 1.051 -7.48 -12.156 1 98.62 198 VAL A O 1
ATOM 1584 N N . GLY A 1 199 ? 0.936 -8.594 -10.211 1 98.31 199 GLY A N 1
ATOM 1585 C CA . GLY A 1 199 ? 0.864 -9.93 -10.773 1 98.31 199 GLY A CA 1
ATOM 1586 C C . GLY A 1 199 ? -0.148 -10.055 -11.898 1 98.31 199 GLY A C 1
ATOM 1587 O O . GLY A 1 199 ? 0.116 -10.703 -12.906 1 98.31 199 GLY A O 1
ATOM 1588 N N . GLN A 1 200 ? -1.304 -9.469 -11.742 1 97.56 200 GLN A N 1
ATOM 1589 C CA . GLN A 1 200 ? -2.371 -9.641 -12.719 1 97.56 200 GLN A CA 1
ATOM 1590 C C . GLN A 1 200 ? -2.023 -8.953 -14.039 1 97.56 200 GLN A C 1
ATOM 1592 O O . GLN A 1 200 ? -2.625 -9.25 -15.078 1 97.56 200 GLN A O 1
ATOM 1597 N N . TYR A 1 201 ? -0.956 -8.094 -14.047 1 98.31 201 TYR A N 1
ATOM 1598 C CA . TYR A 1 201 ? -0.58 -7.363 -15.25 1 98.31 201 TYR A CA 1
ATOM 1599 C C . TYR A 1 201 ? 0.649 -7.984 -15.906 1 98.31 201 TYR A C 1
ATOM 1601 O O . TYR A 1 201 ? 1.094 -7.531 -16.969 1 98.31 201 TYR A O 1
ATOM 1609 N N . MET A 1 202 ? 1.205 -9.016 -15.281 1 98.44 202 MET A N 1
ATOM 1610 C CA . MET A 1 202 ? 2.373 -9.703 -15.82 1 98.44 202 MET A CA 1
ATOM 1611 C C . MET A 1 202 ? 1.968 -10.703 -16.906 1 98.44 202 MET A C 1
ATOM 1613 O O . MET A 1 202 ? 1.945 -11.906 -16.672 1 98.44 202 MET A O 1
ATOM 1617 N N . ARG A 1 203 ? 1.837 -10.117 -18.109 1 98.62 203 ARG A N 1
ATOM 1618 C CA . ARG A 1 203 ? 1.463 -10.945 -19.25 1 98.62 203 ARG A CA 1
ATOM 1619 C C . ARG A 1 203 ? 2.688 -11.625 -19.859 1 98.62 203 ARG A C 1
ATOM 1621 O O . ARG A 1 203 ? 3.807 -11.125 -19.734 1 98.62 203 ARG A O 1
ATOM 1628 N N . TRP A 1 204 ? 2.422 -12.703 -20.469 1 98.31 204 TRP A N 1
ATOM 1629 C CA . TRP A 1 204 ? 3.51 -13.469 -21.062 1 98.31 204 TRP A CA 1
ATOM 1630 C C . TRP A 1 204 ? 4.137 -12.711 -22.234 1 98.31 204 TRP A C 1
ATOM 1632 O O . TRP A 1 204 ? 3.447 -11.977 -22.938 1 98.31 204 TRP A O 1
ATOM 1642 N N . ALA A 1 205 ? 5.391 -12.961 -22.422 1 97.25 205 ALA A N 1
ATOM 1643 C CA . ALA A 1 205 ? 6.031 -12.477 -23.641 1 97.25 205 ALA A CA 1
ATOM 1644 C C . ALA A 1 205 ? 5.422 -13.141 -24.875 1 97.25 205 ALA A C 1
ATOM 1646 O O . ALA A 1 205 ? 5.07 -14.32 -24.844 1 97.25 205 ALA A O 1
ATOM 1647 N N . PRO A 1 206 ? 5.363 -12.43 -25.953 1 96.38 206 PRO A N 1
ATOM 1648 C CA . PRO A 1 206 ? 4.719 -12.977 -27.141 1 96.38 206 PRO A CA 1
ATOM 1649 C C . PRO A 1 206 ? 5.348 -14.289 -27.609 1 96.38 206 PRO A C 1
ATOM 1651 O O . PRO A 1 206 ? 4.637 -15.211 -28 1 96.38 206 PRO A O 1
ATOM 1654 N N . ARG A 1 207 ? 6.586 -14.398 -27.484 1 94.25 207 ARG A N 1
ATOM 1655 C CA . ARG A 1 207 ? 7.273 -15.594 -27.969 1 94.25 207 ARG A CA 1
ATOM 1656 C C . ARG A 1 207 ? 6.824 -16.828 -27.203 1 94.25 207 ARG A C 1
ATOM 1658 O O . ARG A 1 207 ? 6.512 -17.859 -27.812 1 94.25 207 ARG A O 1
ATOM 1665 N N . ILE A 1 208 ? 6.805 -16.781 -25.922 1 94.44 208 ILE A N 1
ATOM 1666 C CA . ILE A 1 208 ? 6.465 -17.953 -25.109 1 94.44 208 ILE A CA 1
ATOM 1667 C C . ILE A 1 208 ? 4.992 -18.297 -25.312 1 94.44 208 ILE A C 1
ATOM 1669 O O . ILE A 1 208 ? 4.617 -19.469 -25.281 1 94.44 208 ILE A O 1
ATOM 1673 N N . GLU A 1 209 ? 4.203 -17.359 -25.516 1 95.38 209 GLU A N 1
ATOM 1674 C CA . GLU A 1 209 ? 2.793 -17.594 -25.828 1 95.38 209 GLU A CA 1
ATOM 1675 C C . GLU A 1 209 ? 2.631 -18.344 -27.141 1 95.38 209 GLU A C 1
ATOM 1677 O O . GLU A 1 209 ? 1.809 -19.266 -27.25 1 95.38 209 GLU A O 1
ATOM 1682 N N . GLN A 1 210 ? 3.391 -17.922 -28.047 1 95.06 210 GLN A N 1
ATOM 1683 C CA . GLN A 1 210 ? 3.336 -18.562 -29.359 1 95.06 210 GLN A CA 1
ATOM 1684 C C . GLN A 1 210 ? 3.795 -20.016 -29.281 1 95.06 210 GLN A C 1
ATOM 1686 O O . GLN A 1 210 ? 3.209 -20.891 -29.922 1 95.06 210 GLN A O 1
ATOM 1691 N N . ILE A 1 211 ? 4.832 -20.188 -28.531 1 94.5 211 ILE A N 1
ATOM 1692 C CA . ILE A 1 211 ? 5.332 -21.547 -28.375 1 94.5 211 ILE A CA 1
ATOM 1693 C C . ILE A 1 211 ? 4.258 -22.406 -27.719 1 94.5 211 ILE A C 1
ATOM 1695 O O . ILE A 1 211 ? 3.967 -23.516 -28.188 1 94.5 211 ILE A O 1
ATOM 1699 N N . ALA A 1 212 ? 3.648 -21.906 -26.672 1 95.38 212 ALA A N 1
ATOM 1700 C CA . ALA A 1 212 ? 2.611 -22.656 -25.969 1 95.38 212 ALA A CA 1
ATOM 1701 C C . ALA A 1 212 ? 1.438 -22.969 -26.891 1 95.38 212 ALA A C 1
ATOM 1703 O O . ALA A 1 212 ? 0.954 -24.094 -26.938 1 95.38 212 ALA A O 1
ATOM 1704 N N . ASP A 1 213 ? 1.037 -22.016 -27.656 1 95.38 213 ASP A N 1
ATOM 1705 C CA . ASP A 1 213 ? -0.08 -22.203 -28.578 1 95.38 213 ASP A CA 1
ATOM 1706 C C . ASP A 1 213 ? 0.244 -23.25 -29.641 1 95.38 213 ASP A C 1
ATOM 1708 O O . ASP A 1 213 ? -0.594 -24.109 -29.953 1 95.38 213 ASP A O 1
ATOM 1712 N N . LYS A 1 214 ? 1.409 -23.156 -30.125 1 94.44 214 LYS A N 1
ATOM 1713 C CA . LYS A 1 214 ? 1.863 -24.109 -31.125 1 94.44 214 LYS A CA 1
ATOM 1714 C C . LYS A 1 214 ? 1.73 -25.547 -30.609 1 94.44 214 LYS A C 1
ATOM 1716 O O . LYS A 1 214 ? 1.166 -26.406 -31.297 1 94.44 214 LYS A O 1
ATOM 1721 N N . TYR A 1 215 ? 2.148 -25.734 -29.484 1 93.75 215 TYR A N 1
ATOM 1722 C CA . TYR A 1 215 ? 2.213 -27.109 -28.969 1 93.75 215 TYR A CA 1
ATOM 1723 C C . TYR A 1 215 ? 0.854 -27.562 -28.453 1 93.75 215 TYR A C 1
ATOM 1725 O O . TYR A 1 215 ? 0.526 -28.75 -28.516 1 93.75 215 TYR A O 1
ATOM 1733 N N . ILE A 1 216 ? 0.027 -26.672 -28.016 1 95.5 216 ILE A N 1
ATOM 1734 C CA . ILE A 1 216 ? -1.339 -27 -27.625 1 95.5 216 ILE A CA 1
ATOM 1735 C C . ILE A 1 216 ? -2.148 -27.375 -28.859 1 95.5 216 ILE A C 1
ATOM 1737 O O . ILE A 1 216 ? -2.898 -28.359 -28.844 1 95.5 216 ILE A O 1
ATOM 1741 N N . ARG A 1 217 ? -2.002 -26.609 -29.891 1 95.5 217 ARG A N 1
ATOM 1742 C CA . ARG A 1 217 ? -2.693 -26.906 -31.141 1 95.5 217 ARG A CA 1
ATOM 1743 C C . ARG A 1 217 ? -2.273 -28.25 -31.703 1 95.5 217 ARG A C 1
ATOM 1745 O O . ARG A 1 217 ? -3.113 -29.031 -32.156 1 95.5 217 ARG A O 1
ATOM 1752 N N . ARG A 1 218 ? -0.99 -28.484 -31.594 1 94.12 218 ARG A N 1
ATOM 1753 C CA . ARG A 1 218 ? -0.483 -29.781 -32.031 1 94.12 218 ARG A CA 1
ATOM 1754 C C . ARG A 1 218 ? -1.107 -30.906 -31.219 1 94.12 218 ARG A C 1
ATOM 1756 O O . ARG A 1 218 ? -1.516 -31.922 -31.781 1 94.12 218 ARG A O 1
ATOM 1763 N N . ALA A 1 219 ? -1.178 -30.703 -29.969 1 94.56 219 ALA A N 1
ATOM 1764 C CA . ALA A 1 219 ? -1.771 -31.719 -29.109 1 94.56 219 ALA A CA 1
ATOM 1765 C C . ALA A 1 219 ? -3.24 -31.953 -29.453 1 94.56 219 ALA A C 1
ATOM 1767 O O . ALA A 1 219 ? -3.721 -33.094 -29.422 1 94.56 219 ALA A O 1
ATOM 1768 N N . PHE A 1 220 ? -3.893 -30.875 -29.797 1 95.94 220 PHE A N 1
ATOM 1769 C CA . PHE A 1 220 ? -5.324 -30.922 -30.062 1 95.94 220 PHE A CA 1
ATOM 1770 C C . PHE A 1 220 ? -5.586 -31.375 -31.5 1 95.94 220 PHE A C 1
ATOM 1772 O O . PHE A 1 220 ? -6.73 -31.656 -31.875 1 95.94 220 PHE A O 1
ATOM 1779 N N . GLY A 1 221 ? -4.613 -31.375 -32.344 1 93.88 221 GLY A N 1
ATOM 1780 C CA . GLY A 1 221 ? -4.766 -31.766 -33.719 1 93.88 221 GLY A CA 1
ATOM 1781 C C . GLY A 1 221 ? -5.305 -30.641 -34.594 1 93.88 221 GLY A C 1
ATOM 1782 O O . GLY A 1 221 ? -5.926 -30.906 -35.625 1 93.88 221 GLY A O 1
ATOM 1783 N N . VAL A 1 222 ? -5.051 -29.438 -34.156 1 94.94 222 VAL A N 1
ATOM 1784 C CA . VAL A 1 222 ? -5.492 -28.266 -34.938 1 94.94 222 VAL A CA 1
ATOM 1785 C C . VAL A 1 222 ? -4.391 -27.844 -35.906 1 94.94 222 VAL A C 1
ATOM 1787 O O . VAL A 1 222 ? -3.361 -27.312 -35.469 1 94.94 222 VAL A O 1
ATOM 1790 N N . THR A 1 223 ? -4.602 -28 -37.156 1 92.38 223 THR A N 1
ATOM 1791 C CA . THR A 1 223 ? -3.557 -27.719 -38.156 1 92.38 223 THR A CA 1
ATOM 1792 C C . THR A 1 223 ? -3.875 -26.453 -38.938 1 92.38 223 THR A C 1
ATOM 1794 O O . THR A 1 223 ? -2.967 -25.781 -39.438 1 92.38 223 THR A O 1
ATOM 1797 N N . ASP A 1 224 ? -5.141 -26.125 -39 1 93.31 224 ASP A N 1
ATOM 1798 C CA . ASP A 1 224 ? -5.551 -24.938 -39.75 1 93.31 224 ASP A CA 1
ATOM 1799 C C . ASP A 1 224 ? -5.199 -23.656 -39 1 93.31 224 ASP A C 1
ATOM 1801 O O . ASP A 1 224 ? -5.711 -23.422 -37.906 1 93.31 224 ASP A O 1
ATOM 1805 N N . PRO A 1 225 ? -4.461 -22.859 -39.594 1 90.81 225 PRO A N 1
ATOM 1806 C CA . PRO A 1 225 ? -4.043 -21.625 -38.906 1 90.81 225 PRO A CA 1
ATOM 1807 C C . PRO A 1 225 ? -5.199 -20.656 -38.688 1 90.81 225 PRO A C 1
ATOM 1809 O O . PRO A 1 225 ? -5.117 -19.781 -37.812 1 90.81 225 PRO A O 1
ATOM 1812 N N . GLN A 1 226 ? -6.281 -20.797 -39.406 1 93.44 226 GLN A N 1
ATOM 1813 C CA . GLN A 1 226 ? -7.414 -19.875 -39.312 1 93.44 226 GLN A CA 1
ATOM 1814 C C . GLN A 1 226 ? -8.367 -20.312 -38.188 1 93.44 226 GLN A C 1
ATOM 1816 O O . GLN A 1 226 ? -9.211 -19.531 -37.75 1 93.44 226 GLN A O 1
ATOM 1821 N N . THR A 1 227 ? -8.148 -21.531 -37.781 1 94.31 227 THR A N 1
ATOM 1822 C CA . THR A 1 227 ? -8.984 -22.031 -36.719 1 94.31 227 THR A CA 1
ATOM 1823 C C . THR A 1 227 ? -8.43 -21.609 -35.344 1 94.31 227 THR A C 1
ATOM 1825 O O . THR A 1 227 ? -7.277 -21.906 -35.031 1 94.31 227 THR A O 1
ATOM 1828 N N . PRO A 1 228 ? -9.242 -20.938 -34.625 1 94.56 228 PRO A N 1
ATOM 1829 C CA . PRO A 1 228 ? -8.758 -20.562 -33.281 1 94.56 228 PRO A CA 1
ATOM 1830 C C . PRO A 1 228 ? -8.531 -21.781 -32.406 1 94.56 228 PRO A C 1
ATOM 1832 O O . PRO A 1 228 ? -9.188 -22.812 -32.562 1 94.56 228 PRO A O 1
ATOM 1835 N N . THR A 1 229 ? -7.598 -21.672 -31.516 1 96.12 229 THR A N 1
ATOM 1836 C CA . THR A 1 229 ? -7.367 -22.734 -30.531 1 96.12 229 THR A CA 1
ATOM 1837 C C . THR A 1 229 ? -8.594 -22.922 -29.641 1 96.12 229 THR A C 1
ATOM 1839 O O . THR A 1 229 ? -9.102 -21.953 -29.062 1 96.12 229 THR A O 1
ATOM 1842 N N . PRO A 1 230 ? -9.094 -24.078 -29.547 1 96.75 230 PRO A N 1
ATOM 1843 C CA . PRO A 1 230 ? -10.266 -24.297 -28.688 1 96.75 230 PRO A CA 1
ATOM 1844 C C . PRO A 1 230 ? -9.969 -24.109 -27.203 1 96.75 230 PRO A C 1
ATOM 1846 O O . PRO A 1 230 ? -8.812 -24.234 -26.781 1 96.75 230 PRO A O 1
ATOM 1849 N N . PRO A 1 231 ? -11.055 -23.781 -26.453 1 97.75 231 PRO A N 1
ATOM 1850 C CA . PRO A 1 231 ? -10.859 -23.641 -25.016 1 97.75 231 PRO A CA 1
ATOM 1851 C C . PRO A 1 231 ? -10.516 -24.969 -24.328 1 97.75 231 PRO A C 1
ATOM 1853 O O . PRO A 1 231 ? -10.883 -26.031 -24.828 1 97.75 231 PRO A O 1
ATOM 1856 N N . TRP A 1 232 ? -9.852 -24.891 -23.219 1 98.56 232 TRP A N 1
ATOM 1857 C CA . TRP A 1 232 ? -9.461 -26.094 -22.484 1 98.56 232 TRP A CA 1
ATOM 1858 C C . TRP A 1 232 ? -9.469 -25.844 -20.984 1 98.56 232 TRP A C 1
ATOM 1860 O O . TRP A 1 232 ? -9.648 -24.719 -20.531 1 98.56 232 TRP A O 1
ATOM 1870 N N . ILE A 1 233 ? -9.438 -26.953 -20.25 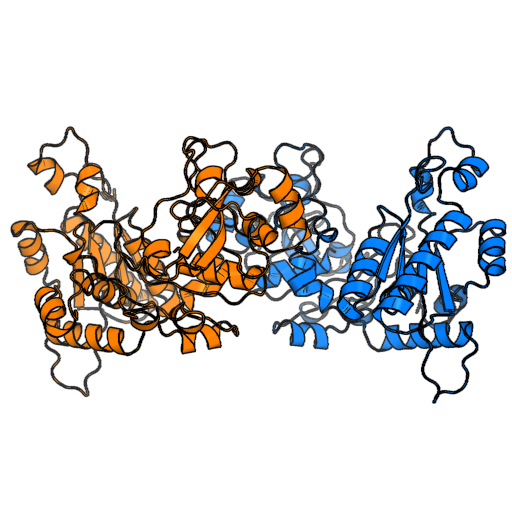1 98.81 233 ILE A N 1
ATOM 1871 C CA . ILE A 1 233 ? -9.18 -27 -18.812 1 98.81 233 ILE A CA 1
ATOM 1872 C C . ILE A 1 233 ? -7.789 -27.594 -18.562 1 98.81 233 ILE A C 1
ATOM 1874 O O . ILE A 1 233 ? -7.395 -28.562 -19.203 1 98.81 233 ILE A O 1
ATOM 1878 N N . THR A 1 234 ? -7.047 -26.953 -17.719 1 98.75 234 THR A N 1
ATOM 1879 C CA . THR A 1 234 ? -5.719 -27.469 -17.406 1 98.75 234 THR A CA 1
ATOM 1880 C C . THR A 1 234 ? -5.684 -28.047 -15.992 1 98.75 234 THR A C 1
ATOM 1882 O O . THR A 1 234 ? -6.363 -27.547 -15.094 1 98.75 234 THR A O 1
ATOM 1885 N N . ILE A 1 235 ? -4.914 -29.125 -15.852 1 98.56 235 ILE A N 1
ATOM 1886 C CA . ILE A 1 235 ? -4.625 -29.75 -14.562 1 98.56 235 ILE A CA 1
ATOM 1887 C C . ILE A 1 235 ? -3.137 -29.609 -14.25 1 98.56 235 ILE A C 1
ATOM 1889 O O . ILE A 1 235 ? -2.293 -29.797 -15.133 1 98.56 235 ILE A O 1
ATOM 1893 N N . HIS A 1 236 ? -2.814 -29.234 -13.062 1 97.94 236 HIS A N 1
ATOM 1894 C CA . HIS A 1 236 ? -1.446 -29.328 -12.562 1 97.94 236 HIS A CA 1
ATOM 1895 C C . HIS A 1 236 ? -1.351 -30.312 -11.398 1 97.94 236 HIS A C 1
ATOM 1897 O O . HIS A 1 236 ? -1.91 -30.062 -10.328 1 97.94 236 HIS A O 1
ATOM 1903 N N . ALA A 1 237 ? -0.688 -31.375 -11.609 1 94.69 237 ALA A N 1
ATOM 1904 C CA . ALA A 1 237 ? -0.401 -32.344 -10.562 1 94.69 237 ALA A CA 1
ATOM 1905 C C . ALA A 1 237 ? 1.08 -32.344 -10.195 1 94.69 237 ALA A C 1
ATOM 1907 O O . ALA A 1 237 ? 1.911 -32.875 -10.93 1 94.69 237 ALA A O 1
ATOM 1908 N N . ARG A 1 238 ? 1.36 -31.797 -9.055 1 92.69 238 ARG A N 1
ATOM 1909 C CA . ARG A 1 238 ? 2.744 -31.703 -8.594 1 92.69 238 ARG A CA 1
ATOM 1910 C C . ARG A 1 238 ? 3.117 -32.906 -7.727 1 92.69 238 ARG A C 1
ATOM 1912 O O . ARG A 1 238 ? 2.809 -32.906 -6.531 1 92.69 238 ARG A O 1
ATOM 1919 N N . HIS A 1 239 ? 3.883 -33.781 -8.344 1 88.62 239 HIS A N 1
ATOM 1920 C CA . HIS A 1 239 ? 4.176 -35 -7.637 1 88.62 239 HIS A CA 1
ATOM 1921 C C . HIS A 1 239 ? 5.66 -35.125 -7.301 1 88.62 239 HIS A C 1
ATOM 1923 O O . HIS A 1 239 ? 6.027 -35.656 -6.262 1 88.62 239 HIS A O 1
ATOM 1929 N N . GLY A 1 240 ? 6.449 -34.625 -8.172 1 85.19 240 GLY A N 1
ATOM 1930 C CA . GLY A 1 240 ? 7.887 -34.844 -8.086 1 85.19 240 GLY A CA 1
ATOM 1931 C C . GLY A 1 240 ? 8.438 -34.625 -6.691 1 85.19 240 GLY A C 1
ATOM 1932 O O . GLY A 1 240 ? 8.586 -35.594 -5.918 1 85.19 240 GLY A O 1
ATOM 1933 N N . ASP A 1 241 ? 8.617 -33.375 -6.297 1 82.06 241 ASP A N 1
ATOM 1934 C CA . ASP A 1 241 ? 9.219 -33.062 -5.004 1 82.06 241 ASP A CA 1
ATOM 1935 C C . ASP A 1 241 ? 8.219 -33.25 -3.867 1 82.06 241 ASP A C 1
ATOM 1937 O O . ASP A 1 241 ? 8.609 -33.406 -2.707 1 82.06 241 ASP A O 1
ATOM 1941 N N . PHE A 1 242 ? 6.977 -33.375 -4.109 1 87.88 242 PHE A N 1
ATOM 1942 C CA . PHE A 1 242 ? 5.953 -33.531 -3.082 1 87.88 242 PHE A CA 1
ATOM 1943 C C . PHE A 1 242 ? 5.934 -34.938 -2.557 1 87.88 242 PHE A C 1
ATOM 1945 O O . PHE A 1 242 ? 5.359 -35.219 -1.499 1 87.88 242 PHE A O 1
ATOM 1952 N N . LYS A 1 243 ? 6.602 -35.781 -3.266 1 82.12 243 LYS A N 1
ATOM 1953 C CA . LYS A 1 243 ? 6.719 -37.156 -2.824 1 82.12 243 LYS A CA 1
ATOM 1954 C C . LYS A 1 243 ? 7.348 -37.25 -1.436 1 82.12 243 LYS A C 1
ATOM 1956 O O . LYS A 1 243 ? 7.008 -38.125 -0.646 1 82.12 243 LYS A O 1
ATOM 1961 N N . SER A 1 244 ? 8.203 -36.281 -1.21 1 80.06 244 SER A N 1
ATOM 1962 C CA . SER A 1 244 ? 8.906 -36.281 0.07 1 80.06 244 SER A CA 1
ATOM 1963 C C . SER A 1 244 ? 7.957 -35.969 1.218 1 80.06 244 SER A C 1
ATOM 1965 O O . SER A 1 244 ? 8.25 -36.25 2.377 1 80.06 244 SER A O 1
ATOM 1967 N N . ALA A 1 245 ? 6.887 -35.375 0.921 1 81.88 245 ALA A N 1
ATOM 1968 C CA . ALA A 1 245 ? 5.938 -34.969 1.955 1 81.88 245 ALA A CA 1
ATOM 1969 C C . ALA A 1 245 ? 4.969 -36.094 2.283 1 81.88 245 ALA A C 1
ATOM 1971 O O . ALA A 1 245 ? 4.152 -35.969 3.201 1 81.88 245 ALA A O 1
ATOM 1972 N N . CYS A 1 246 ? 5.039 -37.125 1.535 1 79.88 246 CYS A N 1
ATOM 1973 C CA . CYS A 1 246 ? 4.184 -38.281 1.785 1 79.88 246 CYS A CA 1
ATOM 1974 C C . CYS A 1 246 ? 4.754 -39.156 2.895 1 79.88 246 CYS A C 1
ATOM 1976 O O . CYS A 1 246 ? 5.969 -39.188 3.088 1 79.88 246 CYS A O 1
ATOM 1978 N N . SER A 1 247 ? 3.777 -39.625 3.793 1 68.12 247 SER A N 1
ATOM 1979 C CA . SER A 1 247 ? 4.16 -40.406 4.953 1 68.12 247 SER A CA 1
ATOM 1980 C C . SER A 1 247 ? 5.258 -41.406 4.602 1 68.12 247 SER A C 1
ATOM 1982 O O . SER A 1 247 ? 5.176 -42.094 3.582 1 68.12 247 SER A O 1
ATOM 1984 N N . PRO A 1 248 ? 6.207 -41.219 5.453 1 63.06 248 PRO A N 1
ATOM 1985 C CA . PRO A 1 248 ? 7.332 -42.125 5.23 1 63.06 248 PRO A CA 1
ATOM 1986 C C . PRO A 1 248 ? 6.918 -43.594 5.27 1 63.06 248 PRO A C 1
ATOM 1988 O O . PRO A 1 248 ? 7.637 -44.469 4.758 1 63.06 248 PRO A O 1
ATOM 1991 N N . ASN A 1 249 ? 5.863 -43.75 5.91 1 61.66 249 ASN A N 1
ATOM 1992 C CA . ASN A 1 249 ? 5.449 -45.156 6.051 1 61.66 249 ASN A CA 1
ATOM 1993 C C . ASN A 1 249 ? 4.789 -45.656 4.777 1 61.66 249 ASN A C 1
ATOM 1995 O O . ASN A 1 249 ? 4.395 -46.844 4.711 1 61.66 249 ASN A O 1
ATOM 1999 N N . LEU A 1 250 ? 4.656 -44.844 3.977 1 62.19 250 LEU A N 1
ATOM 2000 C CA . LEU A 1 250 ? 4.047 -45.25 2.723 1 62.19 250 LEU A CA 1
ATOM 2001 C C . LEU A 1 250 ? 5.109 -45.781 1.749 1 62.19 250 LEU A C 1
ATOM 2003 O O . LEU A 1 250 ? 6.207 -45.219 1.682 1 62.19 250 LEU A O 1
ATOM 2007 N N . THR A 1 251 ? 4.809 -47.062 1.319 1 58.78 251 THR A N 1
ATOM 2008 C CA . THR A 1 251 ? 5.664 -47.531 0.24 1 58.78 251 THR A CA 1
ATOM 2009 C C . THR A 1 251 ? 5.59 -46.594 -0.964 1 58.78 251 THR A C 1
ATOM 2011 O O . THR A 1 251 ? 4.699 -45.75 -1.046 1 58.78 251 THR A O 1
ATOM 2014 N N . THR A 1 252 ? 6.617 -46.781 -1.782 1 57.69 252 THR A N 1
ATOM 2015 C CA . THR A 1 252 ? 6.648 -45.969 -3.002 1 57.69 252 THR A CA 1
ATOM 2016 C C . THR A 1 252 ? 5.32 -46.062 -3.748 1 57.69 252 THR A C 1
ATOM 2018 O O . THR A 1 252 ? 4.797 -45.062 -4.227 1 57.69 252 THR A O 1
ATOM 2021 N N . HIS A 1 253 ? 4.887 -47.375 -3.816 1 58.22 253 HIS A N 1
ATOM 2022 C CA . HIS A 1 253 ? 3.621 -47.594 -4.504 1 58.22 253 HIS A CA 1
ATOM 2023 C C . HIS A 1 253 ? 2.457 -46.969 -3.75 1 58.22 253 HIS A C 1
ATOM 2025 O O . HIS A 1 253 ? 1.574 -46.375 -4.359 1 58.22 253 HIS A O 1
ATOM 2031 N N . GLN A 1 254 ? 2.562 -47.062 -2.484 1 61.5 254 GLN A N 1
ATOM 2032 C CA . GLN A 1 254 ? 1.502 -46.5 -1.648 1 61.5 254 GLN A CA 1
ATOM 2033 C C . GLN A 1 254 ? 1.543 -44.969 -1.65 1 61.5 254 GLN A C 1
ATOM 2035 O O . GLN A 1 254 ? 0.5 -44.312 -1.578 1 61.5 254 GLN A O 1
ATOM 2040 N N . LEU A 1 255 ? 2.734 -44.562 -1.777 1 60.66 255 LEU A N 1
ATOM 2041 C CA . LEU A 1 255 ? 2.924 -43.125 -1.794 1 60.66 255 LEU A CA 1
ATOM 2042 C C . LEU A 1 255 ? 2.232 -42.5 -3 1 60.66 255 LEU A C 1
ATOM 2044 O O . LEU A 1 255 ? 1.571 -41.438 -2.875 1 60.66 255 LEU A O 1
ATOM 2048 N N . LEU A 1 256 ? 2.389 -43.219 -4.102 1 58.94 256 LEU A N 1
ATOM 2049 C CA . LEU A 1 256 ? 1.846 -42.719 -5.359 1 58.94 256 LEU A CA 1
ATOM 2050 C C . LEU A 1 256 ? 0.335 -42.938 -5.418 1 58.94 256 LEU A C 1
ATOM 2052 O O . LEU A 1 256 ? -0.379 -42.125 -6.027 1 58.94 256 LEU A O 1
ATOM 2056 N N . THR A 1 257 ? -0.044 -43.938 -4.773 1 60.69 257 THR A N 1
ATOM 2057 C CA . THR A 1 257 ? -1.435 -44.344 -4.984 1 60.69 257 THR A CA 1
ATOM 2058 C C . THR A 1 257 ? -2.311 -43.844 -3.83 1 60.69 257 THR A C 1
ATOM 2060 O O . THR A 1 257 ? -3.531 -43.75 -3.969 1 60.69 257 THR A O 1
ATOM 2063 N N . ARG A 1 258 ? -1.6 -43.469 -2.713 1 75.19 258 ARG A N 1
ATOM 2064 C CA . ARG A 1 258 ? -2.465 -43.188 -1.568 1 75.19 258 ARG A CA 1
ATOM 2065 C C . ARG A 1 258 ? -2.207 -41.812 -0.994 1 75.19 258 ARG A C 1
ATOM 2067 O O . ARG A 1 258 ? -3.031 -41.281 -0.25 1 75.19 258 ARG A O 1
ATOM 2074 N N . CYS A 1 259 ? -1.086 -41.344 -1.451 1 87 259 CYS A N 1
ATOM 2075 C CA . CYS A 1 259 ? -0.742 -40.031 -0.908 1 87 259 CYS A CA 1
ATOM 2076 C C . CYS A 1 259 ? -1.269 -38.906 -1.802 1 87 259 CYS A C 1
ATOM 2078 O O . CYS A 1 259 ? -1.854 -37.969 -1.312 1 87 259 CYS A O 1
ATOM 2080 N N . PHE A 1 260 ? -1.109 -39.219 -3.094 1 90 260 PHE A N 1
ATOM 2081 C CA . PHE A 1 260 ? -1.572 -38.219 -4.059 1 90 260 PHE A CA 1
ATOM 2082 C C . PHE A 1 260 ? -3.023 -38.469 -4.445 1 90 260 PHE A C 1
ATOM 2084 O O . PHE A 1 260 ? -3.518 -39.594 -4.312 1 90 260 PHE A O 1
ATOM 2091 N N . ALA A 1 261 ? -3.678 -37.469 -4.844 1 90.94 261 ALA A N 1
ATOM 2092 C CA . ALA A 1 261 ? -5.047 -37.625 -5.328 1 90.94 261 ALA A CA 1
ATOM 2093 C C . ALA A 1 261 ? -5.09 -38.562 -6.539 1 90.94 261 ALA A C 1
ATOM 2095 O O . ALA A 1 261 ? -4.328 -38.375 -7.488 1 90.94 261 ALA A O 1
ATOM 2096 N N . PRO A 1 262 ? -5.918 -39.594 -6.422 1 90.06 262 PRO A N 1
ATOM 2097 C CA . PRO A 1 262 ? -6.066 -40.438 -7.605 1 90.06 262 PRO A CA 1
ATOM 2098 C C . PRO A 1 262 ? -6.668 -39.688 -8.797 1 90.06 262 PRO A C 1
ATOM 2100 O O . PRO A 1 262 ? -7.355 -38.688 -8.617 1 90.06 262 PRO A O 1
ATOM 2103 N N . ILE A 1 263 ? -6.449 -40.25 -9.938 1 93.19 263 ILE A N 1
ATOM 2104 C CA . ILE A 1 263 ? -6.926 -39.625 -11.164 1 93.19 263 ILE A CA 1
ATOM 2105 C C . ILE A 1 263 ? -8.438 -39.438 -11.102 1 93.19 263 ILE A C 1
ATOM 2107 O O . ILE A 1 263 ? -8.969 -38.438 -11.594 1 93.19 263 ILE A O 1
ATOM 2111 N N . LYS A 1 264 ? -9.125 -40.344 -10.461 1 91.88 264 LYS A N 1
ATOM 2112 C CA . LYS A 1 264 ? -10.578 -40.25 -10.336 1 91.88 264 LYS A CA 1
ATOM 2113 C C . LYS A 1 264 ? -10.984 -39 -9.578 1 91.88 264 LYS A C 1
ATOM 2115 O O . LYS A 1 264 ? -11.992 -38.344 -9.906 1 91.88 264 LYS A O 1
ATOM 2120 N N . ALA A 1 265 ? -10.281 -38.688 -8.555 1 93.44 265 ALA A N 1
ATOM 2121 C CA . ALA A 1 265 ? -10.562 -37.469 -7.781 1 93.44 265 ALA A CA 1
ATOM 2122 C C . ALA A 1 265 ? -10.305 -36.219 -8.617 1 93.44 265 ALA A C 1
ATOM 2124 O O . ALA A 1 265 ? -11.078 -35.25 -8.555 1 93.44 265 ALA A O 1
ATOM 2125 N N . ILE A 1 266 ? -9.258 -36.219 -9.375 1 96.5 266 ILE A N 1
ATOM 2126 C CA . ILE A 1 266 ? -8.945 -35.094 -10.258 1 96.5 266 ILE A CA 1
ATOM 2127 C C . ILE A 1 266 ? -10.047 -34.969 -11.305 1 96.5 266 ILE A C 1
ATOM 2129 O O . ILE A 1 266 ? -10.5 -33.844 -11.578 1 96.5 266 ILE A O 1
ATOM 2133 N N . ALA A 1 267 ? -10.5 -36.094 -11.781 1 97 267 ALA A N 1
ATOM 2134 C CA . ALA A 1 267 ? -11.555 -36.094 -12.789 1 97 267 ALA A CA 1
ATOM 2135 C C . ALA A 1 267 ? -12.836 -35.469 -12.242 1 97 267 ALA A C 1
ATOM 2137 O O . ALA A 1 267 ? -13.547 -34.75 -12.953 1 97 267 ALA A O 1
ATOM 2138 N N . ARG A 1 268 ? -13.133 -35.75 -11.039 1 97 268 ARG A N 1
ATOM 2139 C CA . ARG A 1 268 ? -14.305 -35.156 -10.406 1 97 268 ARG A CA 1
ATOM 2140 C C . ARG A 1 268 ? -14.203 -33.656 -10.383 1 97 268 ARG A C 1
ATOM 2142 O O . ARG A 1 268 ? -15.164 -32.938 -10.695 1 97 268 ARG A O 1
ATOM 2149 N N . ARG A 1 269 ? -13.055 -33.188 -10.039 1 97.94 269 ARG A N 1
ATOM 2150 C CA . ARG A 1 269 ? -12.844 -31.734 -10 1 97.94 269 ARG A CA 1
ATOM 2151 C C . ARG A 1 269 ? -12.93 -31.141 -11.398 1 97.94 269 ARG A C 1
ATOM 2153 O O . ARG A 1 269 ? -13.43 -30.016 -11.578 1 97.94 269 ARG A O 1
ATOM 2160 N N . VAL A 1 270 ? -12.406 -31.797 -12.383 1 98.44 270 VAL A N 1
ATOM 2161 C CA . VAL A 1 270 ? -12.492 -31.328 -13.766 1 98.44 270 VAL A CA 1
ATOM 2162 C C . VAL A 1 270 ? -13.953 -31.188 -14.172 1 98.44 270 VAL A C 1
ATOM 2164 O O . VAL A 1 270 ? -14.344 -30.188 -14.781 1 98.44 270 VAL A O 1
ATOM 2167 N N . GLU A 1 271 ? -14.75 -32.156 -13.766 1 98.19 271 GLU A N 1
ATOM 2168 C CA . GLU A 1 271 ? -16.172 -32.125 -14.117 1 98.19 271 GLU A CA 1
ATOM 2169 C C . GLU A 1 271 ? -16.875 -30.969 -13.422 1 98.19 271 GLU A C 1
ATOM 2171 O O . GLU A 1 271 ? -17.75 -30.328 -14 1 98.19 271 GLU A O 1
ATOM 2176 N N . GLU A 1 272 ? -16.547 -30.734 -12.219 1 98.31 272 GLU A N 1
ATOM 2177 C CA . GLU A 1 272 ? -17.094 -29.578 -11.508 1 98.31 272 GLU A CA 1
ATOM 2178 C C . GLU A 1 272 ? -16.75 -28.281 -12.219 1 98.31 272 GLU A C 1
ATOM 2180 O O . GLU A 1 272 ? -17.625 -27.422 -12.406 1 98.31 272 GLU A O 1
ATOM 2185 N N . VAL A 1 273 ? -15.523 -28.156 -12.586 1 98.69 273 VAL A N 1
ATOM 2186 C CA . VAL A 1 273 ? -15.039 -26.969 -13.281 1 98.69 273 VAL A CA 1
ATOM 2187 C C . VAL A 1 273 ? -15.758 -26.812 -14.617 1 98.69 273 VAL A C 1
ATOM 2189 O O . VAL A 1 273 ? -16.25 -25.734 -14.953 1 98.69 273 VAL A O 1
ATOM 2192 N N . ARG A 1 274 ? -15.859 -27.891 -15.312 1 98.5 274 ARG A N 1
ATOM 2193 C CA . ARG A 1 274 ? -16.516 -27.891 -16.609 1 98.5 274 ARG A CA 1
ATOM 2194 C C . ARG A 1 274 ? -17.969 -27.453 -16.5 1 98.5 274 ARG A C 1
ATOM 2196 O O . ARG A 1 274 ? -18.422 -26.609 -17.281 1 98.5 274 ARG A O 1
ATOM 2203 N N . SER A 1 275 ? -18.656 -28 -15.531 1 98.56 275 SER A N 1
ATOM 2204 C CA . SER A 1 275 ? -20.062 -27.703 -15.328 1 98.56 275 SER A CA 1
ATOM 2205 C C . SER A 1 275 ? -20.281 -26.234 -14.984 1 98.56 275 SER A C 1
ATOM 2207 O O . SER A 1 275 ? -21.219 -25.609 -15.469 1 98.56 275 SER A O 1
ATOM 2209 N N . GLU A 1 276 ? -19.438 -25.781 -14.211 1 98.62 276 GLU A N 1
ATOM 2210 C CA . GLU A 1 276 ? -19.578 -24.375 -13.812 1 98.62 276 GLU A CA 1
ATOM 2211 C C . GLU A 1 276 ? -19.266 -23.438 -14.977 1 98.62 276 GLU A C 1
ATOM 2213 O O . GLU A 1 276 ? -19.906 -22.406 -15.133 1 98.62 276 GLU A O 1
ATOM 2218 N N . ILE A 1 277 ? -18.25 -23.75 -15.766 1 98.62 277 ILE A N 1
ATOM 2219 C CA . ILE A 1 277 ? -17.953 -22.953 -16.953 1 98.62 277 ILE A CA 1
ATOM 2220 C C . ILE A 1 277 ? -19.172 -22.938 -17.875 1 98.62 277 ILE A C 1
ATOM 2222 O O . ILE A 1 277 ? -19.562 -21.875 -18.375 1 98.62 277 ILE A O 1
ATOM 2226 N N . LEU A 1 278 ? -19.734 -24.125 -18.047 1 98.5 278 LEU A N 1
ATOM 2227 C CA . LEU A 1 278 ? -20.906 -24.234 -18.891 1 98.5 278 LEU A CA 1
ATOM 2228 C C . LEU A 1 278 ? -22.047 -23.359 -18.359 1 98.5 278 LEU A C 1
ATOM 2230 O O . LEU A 1 278 ? -22.703 -22.641 -19.109 1 98.5 278 LEU A O 1
ATOM 2234 N N . ALA A 1 279 ? -22.297 -23.422 -17.125 1 98.44 279 ALA A N 1
ATOM 2235 C CA . ALA A 1 279 ? -23.375 -22.688 -16.5 1 98.44 279 ALA A CA 1
ATOM 2236 C C . ALA A 1 279 ? -23.156 -21.172 -16.578 1 98.44 279 ALA A C 1
ATOM 2238 O O . ALA A 1 279 ? -24.078 -20.406 -16.859 1 98.44 279 ALA A O 1
ATOM 2239 N N . ARG A 1 280 ? -21.938 -20.75 -16.375 1 97.75 280 ARG A N 1
ATOM 2240 C CA . ARG A 1 280 ? -21.641 -19.328 -16.25 1 97.75 280 ARG A CA 1
ATOM 2241 C C . ARG A 1 280 ? -21.391 -18.703 -17.625 1 97.75 280 ARG A C 1
ATOM 2243 O O . ARG A 1 280 ? -21.719 -17.531 -17.828 1 97.75 280 ARG A O 1
ATOM 2250 N N . LYS A 1 281 ? -20.812 -19.469 -18.484 1 97.44 281 LYS A N 1
ATOM 2251 C CA . LYS A 1 281 ? -20.312 -18.844 -19.719 1 97.44 281 LYS A CA 1
ATOM 2252 C C . LYS A 1 281 ? -20.953 -19.469 -20.953 1 97.44 281 LYS A C 1
ATOM 2254 O O . LYS A 1 281 ? -20.797 -18.953 -22.062 1 97.44 281 LYS A O 1
ATOM 2259 N N . GLY A 1 282 ? -21.625 -20.531 -20.812 1 97.81 282 GLY A N 1
ATOM 2260 C CA . GLY A 1 282 ? -22.281 -21.203 -21.922 1 97.81 282 GLY A CA 1
ATOM 2261 C C . GLY A 1 282 ? -21.297 -21.922 -22.828 1 97.81 282 GLY A C 1
ATOM 2262 O O . GLY A 1 282 ? -21.594 -22.188 -24 1 97.81 282 GLY A O 1
ATOM 2263 N N . VAL A 1 283 ? -20.094 -22.203 -22.359 1 97.62 283 VAL A N 1
ATOM 2264 C CA . VAL A 1 283 ? -19.062 -22.875 -23.156 1 97.62 283 VAL A CA 1
ATOM 2265 C C . VAL A 1 283 ? -18.891 -24.312 -22.672 1 97.62 283 VAL A C 1
ATOM 2267 O O . VAL A 1 283 ? -18.625 -24.547 -21.484 1 97.62 283 VAL A O 1
ATOM 2270 N N . ASP A 1 284 ? -19.031 -25.25 -23.516 1 97.69 284 ASP A N 1
ATOM 2271 C CA . ASP A 1 284 ? -18.766 -26.656 -23.219 1 97.69 284 ASP A CA 1
ATOM 2272 C C . ASP A 1 284 ? -17.312 -27.031 -23.562 1 97.69 284 ASP A C 1
ATOM 2274 O O . ASP A 1 284 ? -17 -27.375 -24.703 1 97.69 284 ASP A O 1
ATOM 2278 N N .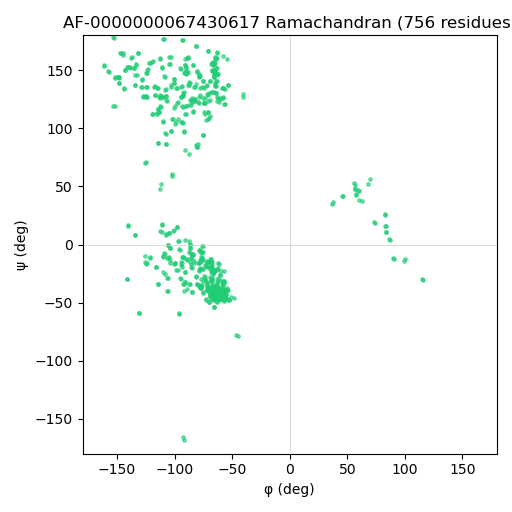 VAL A 1 285 ? -16.5 -27.031 -22.625 1 98.31 285 VAL A N 1
ATOM 2279 C CA . VAL A 1 285 ? -15.078 -27.281 -22.828 1 98.31 285 VAL A CA 1
ATOM 2280 C C . VAL A 1 285 ? -14.828 -28.781 -22.984 1 98.31 285 VAL A C 1
ATOM 2282 O O . VAL A 1 285 ? -15.125 -29.547 -22.062 1 98.31 285 VAL A O 1
ATOM 2285 N N . LYS A 1 286 ? -14.172 -29.125 -24.047 1 96.88 286 LYS A N 1
ATOM 2286 C CA . LYS A 1 286 ? -13.969 -30.547 -24.344 1 96.88 286 LYS A CA 1
ATOM 2287 C C . LYS A 1 286 ? -12.523 -30.969 -24.062 1 96.88 286 LYS A C 1
ATOM 2289 O O . LYS A 1 286 ? -12.258 -32.125 -23.75 1 96.88 286 LYS A O 1
ATOM 2294 N N . HIS A 1 287 ? -11.641 -30.062 -24.188 1 98.19 287 HIS A N 1
ATOM 2295 C CA . HIS A 1 287 ? -10.219 -30.375 -24.094 1 98.19 287 HIS A CA 1
ATOM 2296 C C . HIS A 1 287 ? -9.711 -30.203 -22.672 1 98.19 287 HIS A C 1
ATOM 2298 O O . HIS A 1 287 ? -10.016 -29.203 -22.016 1 98.19 287 HIS A O 1
ATOM 2304 N N . VAL A 1 288 ? -9.008 -31.203 -22.172 1 98.69 288 VAL A N 1
ATOM 2305 C CA . VAL A 1 288 ? -8.367 -31.172 -20.859 1 98.69 288 VAL A CA 1
ATOM 2306 C C . VAL A 1 288 ? -6.879 -31.484 -21 1 98.69 288 VAL A C 1
ATOM 2308 O O . VAL A 1 288 ? -6.504 -32.469 -21.625 1 98.69 288 VAL A O 1
ATOM 2311 N N . VAL A 1 289 ? -6.031 -30.625 -20.453 1 98.44 289 VAL A N 1
ATOM 2312 C CA . VAL A 1 289 ? -4.582 -30.781 -20.547 1 98.44 289 VAL A CA 1
ATOM 2313 C C . VAL A 1 289 ? -3.994 -31.062 -19.172 1 98.44 289 VAL A C 1
ATOM 2315 O O . VAL A 1 289 ? -4.234 -30.312 -18.219 1 98.44 289 VAL A O 1
ATOM 2318 N N . MET A 1 290 ? -3.199 -32.156 -19.062 1 98 290 MET A N 1
ATOM 2319 C CA . MET A 1 290 ? -2.508 -32.5 -17.812 1 98 290 MET A CA 1
ATOM 2320 C C . MET A 1 290 ? -1.062 -32 -17.844 1 98 290 MET A C 1
ATOM 2322 O O . MET A 1 290 ? -0.317 -32.312 -18.781 1 98 290 MET A O 1
ATOM 2326 N N . THR A 1 291 ? -0.684 -31.156 -16.859 1 96.31 291 THR A N 1
ATOM 2327 C CA . THR A 1 291 ? 0.708 -30.797 -16.625 1 96.31 291 THR A CA 1
ATOM 2328 C C . THR A 1 291 ? 1.208 -31.391 -15.312 1 96.31 291 THR A C 1
ATOM 2330 O O . THR A 1 291 ? 0.546 -31.281 -14.281 1 96.31 291 THR A O 1
ATOM 2333 N N . SER A 1 292 ? 2.299 -32.094 -15.391 1 93.38 292 SER A N 1
ATOM 2334 C CA . SER A 1 292 ? 2.809 -32.75 -14.195 1 93.38 292 SER A CA 1
ATOM 2335 C C . SER A 1 292 ? 4.281 -33.125 -14.359 1 93.38 292 SER A C 1
ATOM 2337 O O . SER A 1 292 ? 4.777 -33.25 -15.477 1 93.38 292 SER A O 1
ATOM 2339 N N . ASP A 1 293 ? 4.953 -33.219 -13.266 1 88.12 293 ASP A N 1
ATOM 2340 C CA . ASP A 1 293 ? 6.324 -33.719 -13.258 1 88.12 293 ASP A CA 1
ATOM 2341 C C . ASP A 1 293 ? 6.371 -35.219 -12.875 1 88.12 293 ASP A C 1
ATOM 2343 O O . ASP A 1 293 ? 7.43 -35.75 -12.531 1 88.12 293 ASP A O 1
ATOM 2347 N N . GLU A 1 294 ? 5.223 -35.875 -12.922 1 89.06 294 GLU A N 1
ATOM 2348 C CA . GLU A 1 294 ? 5.129 -37.281 -12.641 1 89.06 294 GLU A CA 1
ATOM 2349 C C . GLU A 1 294 ? 5.902 -38.094 -13.672 1 89.06 294 GLU A C 1
ATOM 2351 O O . GLU A 1 294 ? 5.844 -37.812 -14.867 1 89.06 294 GLU A O 1
ATOM 2356 N N . LYS A 1 295 ? 6.598 -39.188 -13.172 1 86.06 295 LYS A N 1
ATOM 2357 C CA . LYS A 1 295 ? 7.422 -40 -14.07 1 86.06 295 LYS A CA 1
ATOM 2358 C C . LYS A 1 295 ? 6.816 -41.375 -14.281 1 86.06 295 LYS A C 1
ATOM 2360 O O . LYS A 1 295 ? 7.223 -42.125 -15.188 1 86.06 295 LYS A O 1
ATOM 2365 N N . ASP A 1 296 ? 5.84 -41.719 -13.516 1 87.31 296 ASP A N 1
ATOM 2366 C CA . ASP A 1 296 ? 5.234 -43.031 -13.586 1 87.31 296 ASP A CA 1
ATOM 2367 C C . ASP A 1 296 ? 4.453 -43.219 -14.883 1 87.31 296 ASP A C 1
ATOM 2369 O O . ASP A 1 296 ? 3.453 -42.562 -15.109 1 87.31 296 ASP A O 1
ATOM 2373 N N . VAL A 1 297 ? 4.828 -44.281 -15.617 1 89.81 297 VAL A N 1
ATOM 2374 C CA . VAL A 1 297 ? 4.23 -44.531 -16.922 1 89.81 297 VAL A CA 1
ATOM 2375 C C . VAL A 1 297 ? 2.787 -45 -16.75 1 89.81 297 VAL A C 1
ATOM 2377 O O . VAL A 1 297 ? 1.914 -44.625 -17.547 1 89.81 297 VAL A O 1
ATOM 2380 N N . GLY A 1 298 ? 2.609 -45.781 -15.758 1 89.75 298 GLY A N 1
ATOM 2381 C CA . GLY A 1 298 ? 1.256 -46.25 -15.5 1 89.75 298 GLY A CA 1
ATOM 2382 C C . GLY A 1 298 ? 0.29 -45.125 -15.172 1 89.75 298 GLY A C 1
ATOM 2383 O O . GLY A 1 298 ? -0.862 -45.125 -15.609 1 89.75 298 GLY A O 1
ATOM 2384 N N . TRP A 1 299 ? 0.79 -44.156 -14.414 1 90.56 299 TRP A N 1
ATOM 2385 C CA . TRP A 1 299 ? -0.014 -43 -14.086 1 90.56 299 TRP A CA 1
ATOM 2386 C C . TRP A 1 299 ? -0.384 -42.219 -15.344 1 90.56 299 TRP A C 1
ATOM 2388 O O . TRP A 1 299 ? -1.536 -41.812 -15.508 1 90.56 299 TRP A O 1
ATOM 2398 N N . TRP A 1 300 ? 0.494 -42.094 -16.281 1 93.12 300 TRP A N 1
ATOM 2399 C CA . TRP A 1 300 ? 0.251 -41.344 -17.516 1 93.12 300 TRP A CA 1
ATOM 2400 C C . TRP A 1 300 ? -0.691 -42.125 -18.438 1 93.12 300 TRP A C 1
ATOM 2402 O O . TRP A 1 300 ? -1.47 -41.531 -19.188 1 93.12 300 TRP A O 1
ATOM 2412 N N . ASP A 1 301 ? -0.614 -43.438 -18.328 1 94.88 301 ASP A N 1
ATOM 2413 C CA . ASP A 1 301 ? -1.564 -44.25 -19.078 1 94.88 301 ASP A CA 1
ATOM 2414 C C . ASP A 1 301 ? -2.998 -43.969 -18.641 1 94.88 301 ASP A C 1
ATOM 2416 O O . ASP A 1 301 ? -3.91 -43.906 -19.469 1 94.88 301 ASP A O 1
ATOM 2420 N N . GLU A 1 302 ? -3.125 -43.812 -17.359 1 93.88 302 GLU A N 1
ATOM 2421 C CA . GLU A 1 302 ? -4.453 -43.5 -16.844 1 93.88 302 GLU A CA 1
ATOM 2422 C C . GLU A 1 302 ? -4.922 -42.125 -17.328 1 93.88 302 GLU A C 1
ATOM 2424 O O . GLU A 1 302 ? -6.105 -41.938 -17.641 1 93.88 302 GLU A O 1
ATOM 2429 N N . VAL A 1 303 ? -4.062 -41.188 -17.359 1 95.69 303 VAL A N 1
ATOM 2430 C CA . VAL A 1 303 ? -4.359 -39.844 -17.859 1 95.69 303 VAL A CA 1
ATOM 2431 C C . VAL A 1 303 ? -4.812 -39.906 -19.312 1 95.69 303 VAL A C 1
ATOM 2433 O O . VAL A 1 303 ? -5.832 -39.312 -19.688 1 95.69 303 VAL A O 1
ATOM 2436 N N . GLN A 1 304 ? -4.102 -40.688 -20.078 1 95.38 304 GLN A N 1
ATOM 2437 C CA . GLN A 1 304 ? -4.422 -40.844 -21.5 1 95.38 304 GLN A CA 1
ATOM 2438 C C . GLN A 1 304 ? -5.77 -41.531 -21.672 1 95.38 304 GLN A C 1
ATOM 2440 O O . GLN A 1 304 ? -6.52 -41.219 -22.594 1 95.38 304 GLN A O 1
ATOM 2445 N N . ALA A 1 305 ? -6.004 -42.469 -20.812 1 96.75 305 ALA A N 1
ATOM 2446 C CA . ALA A 1 305 ? -7.25 -43.219 -20.906 1 96.75 305 ALA A CA 1
ATOM 2447 C C . ALA A 1 305 ? -8.461 -42.312 -20.688 1 96.75 305 ALA A C 1
ATOM 2449 O O . ALA A 1 305 ? -9.555 -42.594 -21.156 1 96.75 305 ALA A O 1
ATOM 2450 N N . ARG A 1 306 ? -8.258 -41.188 -20.047 1 96.69 306 ARG A N 1
ATOM 2451 C CA . ARG A 1 306 ? -9.32 -40.219 -19.812 1 96.69 306 ARG A CA 1
ATOM 2452 C C . ARG A 1 306 ? -9.508 -39.312 -21 1 96.69 306 ARG A C 1
ATOM 2454 O O . ARG A 1 306 ? -10.461 -38.531 -21.047 1 96.69 306 ARG A O 1
ATOM 2461 N N . GLY A 1 307 ? -8.594 -39.438 -21.922 1 96.62 307 GLY A N 1
ATOM 2462 C CA . GLY A 1 307 ? -8.633 -38.562 -23.078 1 96.62 307 GLY A CA 1
ATOM 2463 C C . GLY A 1 307 ? -7.977 -37.219 -22.812 1 96.62 307 GLY A C 1
ATOM 2464 O O . GLY A 1 307 ? -8.203 -36.25 -23.562 1 96.62 307 GLY A O 1
ATOM 2465 N N . TRP A 1 308 ? -7.305 -37.094 -21.734 1 98.19 308 TRP A N 1
ATOM 2466 C CA . TRP A 1 308 ? -6.625 -35.844 -21.422 1 98.19 308 TRP A CA 1
ATOM 2467 C C . TRP A 1 308 ? -5.32 -35.719 -22.203 1 98.19 308 TRP A C 1
ATOM 2469 O O . TRP A 1 308 ? -4.648 -36.719 -22.453 1 98.19 308 TRP A O 1
ATOM 2479 N N . TYR A 1 309 ? -5.027 -34.562 -22.578 1 97 309 TYR A N 1
ATOM 2480 C CA . TYR A 1 309 ? -3.857 -34.281 -23.406 1 97 309 TYR A CA 1
ATOM 2481 C C . TYR A 1 309 ? -2.631 -34 -22.531 1 97 309 TYR A C 1
ATOM 2483 O O . TYR A 1 309 ? -2.754 -33.531 -21.406 1 97 309 TYR A O 1
ATOM 2491 N N . ARG A 1 310 ? -1.536 -34.375 -23.109 1 92.56 310 ARG A N 1
ATOM 2492 C CA . ARG A 1 310 ? -0.226 -34.031 -22.562 1 92.56 310 ARG A CA 1
ATOM 2493 C C . ARG A 1 310 ? 0.629 -33.312 -23.594 1 92.56 310 ARG A C 1
ATOM 2495 O O . ARG A 1 310 ? 0.66 -33.688 -24.766 1 92.56 310 ARG A O 1
ATOM 2502 N N . MET A 1 311 ? 1.242 -32.281 -23.125 1 88.81 311 MET A N 1
ATOM 2503 C CA . MET A 1 311 ? 2.129 -31.562 -24.047 1 88.81 311 MET A CA 1
ATOM 2504 C C . MET A 1 311 ? 3.459 -32.312 -24.188 1 88.81 311 MET A C 1
ATOM 2506 O O . MET A 1 311 ? 3.977 -32.844 -23.219 1 88.81 311 MET A O 1
ATOM 2510 N N . ASP A 1 312 ? 4.012 -32.219 -25.359 1 86.19 312 ASP A N 1
ATOM 2511 C CA . ASP A 1 312 ? 5.316 -32.812 -25.641 1 86.19 312 ASP A CA 1
ATOM 2512 C C . ASP A 1 312 ? 6.445 -31.906 -25.156 1 86.19 312 ASP A C 1
ATOM 2514 O O . ASP A 1 312 ? 7.09 -31.234 -25.969 1 86.19 312 ASP A O 1
ATOM 2518 N N . LEU A 1 313 ? 6.727 -32.094 -23.938 1 83.75 313 LEU A N 1
ATOM 2519 C CA . LEU A 1 313 ? 7.707 -31.203 -23.328 1 83.75 313 LEU A CA 1
ATOM 2520 C C . LEU A 1 313 ? 9.117 -31.531 -23.812 1 83.75 313 LEU A C 1
ATOM 2522 O O . LEU A 1 313 ? 9.992 -30.672 -23.812 1 83.75 313 LEU A O 1
ATOM 2526 N N . ALA A 1 314 ? 9.312 -32.75 -24.156 1 83.75 314 ALA A N 1
ATOM 2527 C CA . ALA A 1 314 ? 10.602 -33.094 -24.734 1 83.75 314 ALA A CA 1
ATOM 2528 C C . ALA A 1 314 ? 10.844 -32.375 -26.047 1 83.75 314 ALA A C 1
ATOM 2530 O O . ALA A 1 314 ? 11.945 -31.875 -26.297 1 83.75 314 ALA A O 1
ATOM 2531 N N . ALA A 1 315 ? 9.812 -32.312 -26.812 1 86.75 315 ALA A N 1
ATOM 2532 C CA . ALA A 1 315 ? 9.906 -31.578 -28.062 1 86.75 315 ALA A CA 1
ATOM 2533 C C . ALA A 1 315 ? 10.109 -30.078 -27.797 1 86.75 315 ALA A C 1
ATOM 2535 O O . ALA A 1 315 ? 10.891 -29.422 -28.5 1 86.75 315 ALA A O 1
ATOM 2536 N N . VAL A 1 316 ? 9.383 -29.594 -26.828 1 86.75 316 VAL A N 1
ATOM 2537 C CA . VAL A 1 316 ? 9.547 -28.188 -26.453 1 86.75 316 VAL A CA 1
ATOM 2538 C C . VAL A 1 316 ? 11 -27.922 -26.078 1 86.75 316 VAL A C 1
ATOM 2540 O O . VAL A 1 316 ? 11.594 -26.953 -26.547 1 86.75 316 VAL A O 1
ATOM 2543 N N . ARG A 1 317 ? 11.484 -28.781 -25.281 1 83.31 317 ARG A N 1
ATOM 2544 C CA . ARG A 1 317 ? 12.859 -28.641 -24.828 1 83.31 317 ARG A CA 1
ATOM 2545 C C . ARG A 1 317 ? 13.828 -28.672 -26 1 83.31 317 ARG A C 1
ATOM 2547 O O . ARG A 1 317 ? 14.742 -27.844 -26.078 1 83.31 317 ARG A O 1
ATOM 2554 N N . ALA A 1 318 ? 13.633 -29.547 -26.828 1 81.31 318 ALA A N 1
ATOM 2555 C CA . ALA A 1 318 ? 14.539 -29.766 -27.953 1 81.31 318 ALA A CA 1
ATOM 2556 C C . ALA A 1 318 ? 14.445 -28.641 -28.969 1 81.31 318 ALA A C 1
ATOM 2558 O O . ALA A 1 318 ? 15.461 -28.156 -29.469 1 81.31 318 ALA A O 1
ATOM 2559 N N . ASP A 1 319 ? 13.297 -28.156 -29.156 1 85.25 319 ASP A N 1
ATOM 2560 C CA . ASP A 1 319 ? 13.062 -27.234 -30.25 1 85.25 319 ASP A CA 1
ATOM 2561 C C . ASP A 1 319 ? 13.188 -25.781 -29.797 1 85.25 319 ASP A C 1
ATOM 2563 O O . ASP A 1 319 ? 13.57 -24.906 -30.562 1 85.25 319 ASP A O 1
ATOM 2567 N N . GLU A 1 320 ? 12.852 -25.609 -28.5 1 80.31 320 GLU A N 1
ATOM 2568 C CA . GLU A 1 320 ? 12.633 -24.219 -28.109 1 80.31 320 GLU A CA 1
ATOM 2569 C C . GLU A 1 320 ? 13.523 -23.828 -26.938 1 80.31 320 GLU A C 1
ATOM 2571 O O . GLU A 1 320 ? 13.688 -22.641 -26.641 1 80.31 320 GLU A O 1
ATOM 2576 N N . GLY A 1 321 ? 14.125 -24.766 -26.203 1 71.94 321 GLY A N 1
ATOM 2577 C CA . GLY A 1 321 ? 14.703 -24.578 -24.891 1 71.94 321 GLY A CA 1
ATOM 2578 C C . GLY A 1 321 ? 16.031 -23.859 -24.922 1 71.94 321 GLY A C 1
ATOM 2579 O O . GLY A 1 321 ? 16.516 -23.375 -23.891 1 71.94 321 GLY A O 1
ATOM 2580 N N . ALA A 1 322 ? 16.453 -23.672 -25.938 1 64.75 322 ALA A N 1
ATOM 2581 C CA . ALA A 1 322 ? 17.75 -23.016 -26.109 1 64.75 322 ALA A CA 1
ATOM 2582 C C . ALA A 1 322 ? 18.719 -23.453 -25.031 1 64.75 322 ALA A C 1
ATOM 2584 O O . ALA A 1 322 ? 19.375 -22.609 -24.406 1 64.75 322 ALA A O 1
ATOM 2585 N N . GLY A 1 323 ? 18.625 -24.703 -24.672 1 66.44 323 GLY A N 1
ATOM 2586 C CA . GLY A 1 323 ? 19.609 -25.219 -23.734 1 66.44 323 GLY A CA 1
ATOM 2587 C C . GLY A 1 323 ? 19.109 -25.266 -22.312 1 66.44 323 GLY A C 1
ATOM 2588 O O . GLY A 1 323 ? 19.719 -25.922 -21.453 1 66.44 323 GLY A O 1
ATOM 2589 N N . SER A 1 324 ? 18.125 -24.672 -22.031 1 74 324 SER A N 1
ATOM 2590 C CA . SER A 1 324 ? 17.578 -24.719 -20.672 1 74 324 SER A CA 1
ATOM 2591 C C . SER A 1 324 ? 16.672 -25.922 -20.469 1 74 324 SER A C 1
ATOM 2593 O O . SER A 1 324 ? 15.594 -25.984 -21.078 1 74 324 SER A O 1
ATOM 2595 N N . GLU A 1 325 ? 17.062 -26.688 -19.562 1 76.69 325 GLU A N 1
ATOM 2596 C CA . GLU A 1 325 ? 16.328 -27.922 -19.297 1 76.69 325 GLU A CA 1
ATOM 2597 C C . GLU A 1 325 ? 15.008 -27.641 -18.609 1 76.69 325 GLU A C 1
ATOM 2599 O O . GLU A 1 325 ? 14.078 -28.453 -18.688 1 76.69 325 GLU A O 1
ATOM 2604 N N . TRP A 1 326 ? 14.938 -26.5 -18.062 1 84.19 326 TRP A N 1
ATOM 2605 C CA . TRP A 1 326 ? 13.742 -26.234 -17.266 1 84.19 326 TRP A CA 1
ATOM 2606 C C . TRP A 1 326 ? 12.82 -25.25 -17.984 1 84.19 326 TRP A C 1
ATOM 2608 O O . TRP A 1 326 ? 11.789 -24.859 -17.453 1 84.19 326 TRP A O 1
ATOM 2618 N N . PHE A 1 327 ? 13.109 -24.922 -19.219 1 85.38 327 PHE A N 1
ATOM 2619 C CA . PHE A 1 327 ? 12.32 -24 -20.016 1 85.38 327 PHE A CA 1
ATOM 2620 C C . PHE A 1 327 ? 10.883 -24.484 -20.156 1 85.38 327 PHE A C 1
ATOM 2622 O O . PHE A 1 327 ? 9.945 -23.688 -20.094 1 85.38 327 PHE A O 1
ATOM 2629 N N . PRO A 1 328 ? 10.68 -25.734 -20.219 1 88.19 328 PRO A N 1
ATOM 2630 C CA . PRO A 1 328 ? 9.305 -26.234 -20.375 1 88.19 328 PRO A CA 1
ATOM 2631 C C . PRO A 1 328 ? 8.406 -25.859 -19.203 1 88.19 328 PRO A C 1
ATOM 2633 O O . PRO A 1 328 ? 7.18 -25.828 -19.344 1 88.19 328 PRO A O 1
ATOM 2636 N N . VAL A 1 329 ? 9 -25.547 -18.094 1 89.62 329 VAL A N 1
ATOM 2637 C CA . VAL A 1 329 ? 8.211 -25.156 -16.922 1 89.62 329 VAL A CA 1
ATOM 2638 C C . VAL A 1 329 ? 7.461 -23.859 -17.234 1 89.62 329 VAL A C 1
ATOM 2640 O O . VAL A 1 329 ? 6.32 -23.688 -16.797 1 89.62 329 VAL A O 1
ATOM 2643 N N . PHE A 1 330 ? 8.07 -23.031 -18 1 92.69 330 PHE A N 1
ATOM 2644 C CA . PHE A 1 330 ? 7.414 -21.781 -18.375 1 92.69 330 PHE A CA 1
ATOM 2645 C C . PHE A 1 330 ? 6.266 -22.047 -19.344 1 92.69 330 PHE A C 1
ATOM 2647 O O . PHE A 1 330 ? 5.23 -21.375 -19.281 1 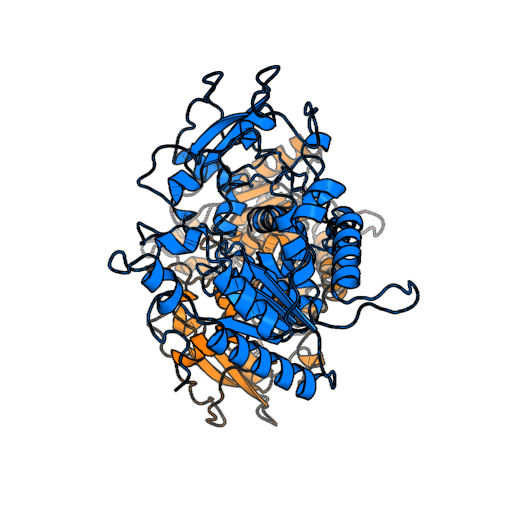92.69 330 PHE A O 1
ATOM 2654 N N . ILE A 1 331 ? 6.477 -23 -20.203 1 94 331 ILE A N 1
ATOM 2655 C CA . ILE A 1 331 ? 5.43 -23.328 -21.156 1 94 331 ILE A CA 1
ATOM 2656 C C . ILE A 1 331 ? 4.23 -23.922 -20.422 1 94 331 ILE A C 1
ATOM 2658 O O . ILE A 1 331 ? 3.082 -23.594 -20.719 1 94 331 ILE A O 1
ATOM 2662 N N . ASP A 1 332 ? 4.512 -24.734 -19.438 1 95 332 ASP A N 1
ATOM 2663 C CA . ASP A 1 332 ? 3.439 -25.25 -18.578 1 95 332 ASP A CA 1
ATOM 2664 C C . ASP A 1 332 ? 2.648 -24.109 -17.953 1 95 332 ASP A C 1
ATOM 2666 O O . ASP A 1 332 ? 1.417 -24.141 -17.922 1 95 332 ASP A O 1
ATOM 2670 N N . ALA A 1 333 ? 3.389 -23.172 -17.5 1 96.56 333 ALA A N 1
ATOM 2671 C CA . ALA A 1 333 ? 2.744 -22.047 -16.828 1 96.56 333 ALA A CA 1
ATOM 2672 C C . ALA A 1 333 ? 1.844 -21.281 -17.797 1 96.56 333 ALA A C 1
ATOM 2674 O O . ALA A 1 333 ? 0.755 -20.844 -17.422 1 96.56 333 ALA A O 1
ATOM 2675 N N . VAL A 1 334 ? 2.277 -21.141 -19 1 97.5 334 VAL A N 1
ATOM 2676 C CA . VAL A 1 334 ? 1.487 -20.453 -20.016 1 97.5 334 VAL A CA 1
ATOM 2677 C C . VAL A 1 334 ? 0.22 -21.25 -20.312 1 97.5 334 VAL A C 1
ATOM 2679 O O . VAL A 1 334 ? -0.876 -20.688 -20.375 1 97.5 334 VAL A O 1
ATOM 2682 N N . VAL A 1 335 ? 0.395 -22.484 -20.438 1 97.5 335 VAL A N 1
ATOM 2683 C CA . VAL A 1 335 ? -0.734 -23.344 -20.75 1 97.5 335 VAL A CA 1
ATOM 2684 C C . VAL A 1 335 ? -1.734 -23.328 -19.594 1 97.5 335 VAL A C 1
ATOM 2686 O O . VAL A 1 335 ? -2.943 -23.25 -19.812 1 97.5 335 VAL A O 1
ATOM 2689 N N . GLN A 1 336 ? -1.259 -23.391 -18.453 1 98.19 336 GLN A N 1
ATOM 2690 C CA . GLN A 1 336 ? -2.113 -23.344 -17.266 1 98.19 336 GLN A CA 1
ATOM 2691 C C . GLN A 1 336 ? -2.906 -22.047 -17.219 1 98.19 336 GLN A C 1
ATOM 2693 O O . GLN A 1 336 ? -4.125 -22.062 -17.031 1 98.19 336 GLN A O 1
ATOM 2698 N N . SER A 1 337 ? -2.279 -21 -17.438 1 97.94 337 SER A N 1
ATOM 2699 C CA . SER A 1 337 ? -2.891 -19.688 -17.281 1 97.94 337 SER A CA 1
ATOM 2700 C C . SER A 1 337 ? -3.842 -19.359 -18.422 1 97.94 337 SER A C 1
ATOM 2702 O O . SER A 1 337 ? -4.727 -18.516 -18.297 1 97.94 337 SER A O 1
ATOM 2704 N N . GLY A 1 338 ? -3.686 -20.016 -19.531 1 97.12 338 GLY A N 1
ATOM 2705 C CA . GLY A 1 338 ? -4.484 -19.719 -20.703 1 97.12 338 GLY A CA 1
ATOM 2706 C C . GLY A 1 338 ? -5.805 -20.469 -20.734 1 97.12 338 GLY A C 1
ATOM 2707 O O . GLY A 1 338 ? -6.641 -20.219 -21.609 1 97.12 338 GLY A O 1
ATOM 2708 N N . SER A 1 339 ? -6.082 -21.219 -19.797 1 98.12 339 SER A N 1
ATOM 2709 C CA . SER A 1 339 ? -7.258 -22.094 -19.781 1 98.12 339 SER A CA 1
ATOM 2710 C C . SER A 1 339 ? -8.461 -21.375 -19.188 1 98.12 339 SER A C 1
ATOM 2712 O O . SER A 1 339 ? -8.312 -20.344 -18.5 1 98.12 339 SER A O 1
ATOM 2714 N N . LEU A 1 340 ? -9.633 -21.875 -19.469 1 98.25 340 LEU A N 1
ATOM 2715 C CA . LEU A 1 340 ? -10.859 -21.328 -18.891 1 98.25 340 LEU A CA 1
ATOM 2716 C C . LEU A 1 340 ? -11.133 -21.938 -17.531 1 98.25 340 LEU A C 1
ATOM 2718 O O . LEU A 1 340 ? -11.938 -21.406 -16.75 1 98.25 340 LEU A O 1
ATOM 2722 N N . GLY A 1 341 ? -10.523 -23.047 -17.312 1 98.75 341 GLY A N 1
ATOM 2723 C CA . GLY A 1 341 ? -10.625 -23.75 -16.047 1 98.75 341 GLY A CA 1
ATOM 2724 C C . GLY A 1 341 ? -9.305 -24.375 -15.602 1 98.75 341 GLY A C 1
ATOM 2725 O O . GLY A 1 341 ? -8.484 -24.75 -16.438 1 98.75 341 GLY A O 1
ATOM 2726 N N . PHE A 1 342 ? -9.219 -24.484 -14.305 1 98.81 342 PHE A N 1
ATOM 2727 C CA . PHE A 1 342 ? -7.957 -24.984 -13.766 1 98.81 342 PHE A CA 1
ATOM 2728 C C . PHE A 1 342 ? -8.195 -25.859 -12.547 1 98.81 342 PHE A C 1
ATOM 2730 O O . PHE A 1 342 ? -9 -25.516 -11.672 1 98.81 342 PHE A O 1
ATOM 2737 N N . VAL A 1 343 ? -7.543 -26.953 -12.531 1 98.75 343 VAL A N 1
ATOM 2738 C CA . VAL A 1 343 ? -7.508 -27.828 -11.367 1 98.75 343 VAL A CA 1
ATOM 2739 C C . VAL A 1 343 ? -6.07 -27.969 -10.867 1 98.75 343 VAL A C 1
ATOM 2741 O O . VAL A 1 343 ? -5.223 -28.547 -11.555 1 98.75 343 VAL A O 1
ATOM 2744 N N . GLY A 1 344 ? -5.859 -27.438 -9.719 1 98.06 344 GLY A N 1
ATOM 2745 C CA . GLY A 1 344 ? -4.5 -27.391 -9.211 1 98.06 344 GLY A CA 1
ATOM 2746 C C . GLY A 1 344 ? -4.258 -28.328 -8.039 1 98.06 344 GLY A C 1
ATOM 2747 O O . GLY A 1 344 ? -5.172 -29.031 -7.605 1 98.06 344 GLY A O 1
ATOM 2748 N N . ASN A 1 345 ? -3.018 -28.297 -7.66 1 94.81 345 ASN A N 1
ATOM 2749 C CA . ASN A 1 345 ? -2.506 -29.078 -6.539 1 94.81 345 ASN A CA 1
ATOM 2750 C C . ASN A 1 345 ? -2.361 -28.234 -5.281 1 94.81 345 ASN A C 1
ATOM 2752 O O . ASN A 1 345 ? -1.54 -27.312 -5.234 1 94.81 345 ASN A O 1
ATOM 2756 N N . HIS A 1 346 ? -3.123 -28.625 -4.242 1 94 346 HIS A N 1
ATOM 2757 C CA . HIS A 1 346 ? -3.092 -27.844 -3.012 1 94 346 HIS A CA 1
ATOM 2758 C C . HIS A 1 346 ? -1.669 -27.719 -2.475 1 94 346 HIS A C 1
ATOM 2760 O O . HIS A 1 346 ? -0.933 -28.703 -2.422 1 94 346 HIS A O 1
ATOM 2766 N N . GLY A 1 347 ? -1.288 -26.5 -2.09 1 92 347 GLY A N 1
ATOM 2767 C CA . GLY A 1 347 ? 0.022 -26.266 -1.502 1 92 347 GLY A CA 1
ATOM 2768 C C . GLY A 1 347 ? 1.084 -25.922 -2.527 1 92 347 GLY A C 1
ATOM 2769 O O . GLY A 1 347 ? 2.193 -25.531 -2.17 1 92 347 GLY A O 1
ATOM 2770 N N . SER A 1 348 ? 0.787 -26.109 -3.787 1 93.19 348 SER A N 1
ATOM 2771 C CA . SER A 1 348 ? 1.732 -25.812 -4.855 1 93.19 348 SER A CA 1
ATOM 2772 C C . SER A 1 348 ? 1.703 -24.328 -5.211 1 93.19 348 SER A C 1
ATOM 2774 O O . SER A 1 348 ? 0.661 -23.797 -5.602 1 93.19 348 SER A O 1
ATOM 2776 N N . THR A 1 349 ? 2.838 -23.719 -5.168 1 93 349 THR A N 1
ATOM 2777 C CA . THR A 1 349 ? 2.949 -22.312 -5.555 1 93 349 THR A CA 1
ATOM 2778 C C . THR A 1 349 ? 2.645 -22.141 -7.039 1 93 349 THR A C 1
ATOM 2780 O O . THR A 1 349 ? 2.025 -21.156 -7.441 1 93 349 THR A O 1
ATOM 2783 N N . MET A 1 350 ? 3.066 -23.094 -7.809 1 94.44 350 MET A N 1
ATOM 2784 C CA . MET A 1 350 ? 2.756 -23.047 -9.234 1 94.44 350 MET A CA 1
ATOM 2785 C C . MET A 1 350 ? 1.248 -23.078 -9.461 1 94.44 350 MET A C 1
ATOM 2787 O O . MET A 1 350 ? 0.725 -22.312 -10.273 1 94.44 350 MET A O 1
ATOM 2791 N N . SER A 1 351 ? 0.578 -23.922 -8.734 1 97.25 351 SER A N 1
ATOM 2792 C CA . SER A 1 351 ? -0.875 -24 -8.836 1 97.25 351 SER A CA 1
ATOM 2793 C C . SER A 1 351 ? -1.535 -22.719 -8.367 1 97.25 351 SER A C 1
ATOM 2795 O O . SER A 1 351 ? -2.479 -22.234 -9 1 97.25 351 SER A O 1
ATOM 2797 N N . LEU A 1 352 ? -0.981 -22.219 -7.344 1 97.19 352 LEU A N 1
ATOM 2798 C CA . LEU A 1 352 ? -1.549 -21 -6.785 1 97.19 352 LEU A CA 1
ATOM 2799 C C . LEU A 1 352 ? -1.478 -19.859 -7.793 1 97.19 352 LEU A C 1
ATOM 2801 O O . LEU A 1 352 ? -2.469 -19.156 -8.016 1 97.19 352 LEU A O 1
ATOM 2805 N N . ILE A 1 353 ? -0.383 -19.688 -8.383 1 97.5 353 ILE A N 1
ATOM 2806 C CA . ILE A 1 353 ? -0.193 -18.578 -9.328 1 97.5 353 ILE A CA 1
ATOM 2807 C C . ILE A 1 353 ? -1.014 -18.828 -10.586 1 97.5 353 ILE A C 1
ATOM 2809 O O . ILE A 1 353 ? -1.587 -17.906 -11.156 1 97.5 353 ILE A O 1
ATOM 2813 N N . ALA A 1 354 ? -1.087 -20.062 -11 1 98.19 354 ALA A N 1
ATOM 2814 C CA . ALA A 1 354 ? -1.934 -20.406 -12.141 1 98.19 354 ALA A CA 1
ATOM 2815 C C . ALA A 1 354 ? -3.398 -20.078 -11.844 1 98.19 354 ALA A C 1
ATOM 2817 O O . ALA A 1 354 ? -4.098 -19.516 -12.695 1 98.19 354 ALA A O 1
ATOM 2818 N N . GLN A 1 355 ? -3.773 -20.469 -10.711 1 98.06 355 GLN A N 1
ATOM 2819 C CA . GLN A 1 355 ? -5.133 -20.141 -10.281 1 98.06 355 GLN A CA 1
ATOM 2820 C C . GLN A 1 355 ? -5.414 -18.656 -10.398 1 98.06 355 GLN A C 1
ATOM 2822 O O . GLN A 1 355 ? -6.438 -18.25 -10.953 1 98.06 355 GLN A O 1
ATOM 2827 N N . ARG A 1 356 ? -4.523 -17.891 -9.914 1 97.81 356 ARG A N 1
ATOM 2828 C CA . ARG A 1 356 ? -4.707 -16.438 -9.938 1 97.81 356 ARG A CA 1
ATOM 2829 C C . ARG A 1 356 ? -4.801 -15.914 -11.367 1 97.81 356 ARG A C 1
ATOM 2831 O O . ARG A 1 356 ? -5.621 -15.047 -11.664 1 97.81 356 ARG A O 1
ATOM 2838 N N . ARG A 1 357 ? -4.027 -16.453 -12.195 1 98.31 357 ARG A N 1
ATOM 2839 C CA . ARG A 1 357 ? -4.031 -16 -13.586 1 98.31 357 ARG A CA 1
ATOM 2840 C C . ARG A 1 357 ? -5.328 -16.391 -14.281 1 98.31 357 ARG A C 1
ATOM 2842 O O . ARG A 1 357 ? -5.938 -15.578 -14.969 1 98.31 357 ARG A O 1
ATOM 2849 N N . VAL A 1 358 ? -5.785 -17.578 -14.047 1 98.44 358 VAL A N 1
ATOM 2850 C CA . VAL A 1 358 ? -7.012 -18.062 -14.68 1 98.44 358 VAL A CA 1
ATOM 2851 C C . VAL A 1 358 ? -8.195 -17.203 -14.211 1 98.44 358 VAL A C 1
ATOM 2853 O O . VAL A 1 358 ? -9.023 -16.781 -15.023 1 98.44 358 VAL A O 1
ATOM 2856 N N . GLU A 1 359 ? -8.203 -16.938 -12.992 1 97.31 359 GLU A N 1
ATOM 2857 C CA . GLU A 1 359 ? -9.281 -16.125 -12.422 1 97.31 359 GLU A CA 1
ATOM 2858 C C . GLU A 1 359 ? -9.227 -14.695 -12.93 1 97.31 359 GLU A C 1
ATOM 2860 O O . GLU A 1 359 ? -10.234 -14.148 -13.383 1 97.31 359 GLU A O 1
ATOM 2865 N N . SER A 1 360 ? -8.07 -14.141 -12.922 1 97 360 SER A N 1
ATOM 2866 C CA . SER A 1 360 ? -7.938 -12.719 -13.219 1 97 360 SER A CA 1
ATOM 2867 C C . SER A 1 360 ? -7.984 -12.461 -14.719 1 97 360 SER A C 1
ATOM 2869 O O . SER A 1 360 ? -8.5 -11.43 -15.156 1 97 360 SER A O 1
ATOM 2871 N N . TRP A 1 361 ? -7.426 -13.398 -15.469 1 97.62 361 TRP A N 1
ATOM 2872 C CA . TRP A 1 361 ? -7.246 -13.125 -16.891 1 97.62 361 TRP A CA 1
ATOM 2873 C C . TRP A 1 361 ? -8.461 -13.594 -17.688 1 97.62 361 TRP A C 1
ATOM 2875 O O . TRP A 1 361 ? -8.758 -13.047 -18.75 1 97.62 361 TRP A O 1
ATOM 2885 N N . HIS A 1 362 ? -9.195 -14.57 -17.094 1 97 362 HIS A N 1
ATOM 2886 C CA . HIS A 1 362 ? -10.234 -15.188 -17.906 1 97 362 HIS A CA 1
ATOM 2887 C C . HIS A 1 362 ? -11.539 -15.312 -17.141 1 97 362 HIS A C 1
ATOM 2889 O O . HIS A 1 362 ? -12.508 -15.898 -17.641 1 97 362 HIS A O 1
ATOM 2895 N N . ASP A 1 363 ? -11.57 -14.703 -15.961 1 96.94 363 ASP A N 1
ATOM 2896 C CA . ASP A 1 363 ? -12.719 -15 -15.102 1 96.94 363 ASP A CA 1
ATOM 2897 C C . ASP A 1 363 ? -13.008 -16.5 -15.078 1 96.94 363 ASP A C 1
ATOM 2899 O O . ASP A 1 363 ? -14.156 -16.922 -15.25 1 96.94 363 ASP A O 1
ATOM 2903 N N . GLY A 1 364 ? -11.93 -17.266 -14.992 1 98.12 364 GLY A N 1
ATOM 2904 C CA . GLY A 1 364 ? -12.016 -18.703 -15.078 1 98.12 364 GLY A CA 1
ATOM 2905 C C . GLY A 1 364 ? -12.414 -19.359 -13.773 1 98.12 364 GLY A C 1
ATOM 2906 O O . GLY A 1 364 ? -12.484 -18.703 -12.734 1 98.12 364 GLY A O 1
ATOM 2907 N N . VAL A 1 365 ? -12.68 -20.641 -13.93 1 98.5 365 VAL A N 1
ATOM 2908 C CA . VAL A 1 365 ? -13.117 -21.422 -12.789 1 98.5 365 VAL A CA 1
ATOM 2909 C C . VAL A 1 365 ? -11.961 -22.281 -12.289 1 98.5 365 VAL A C 1
ATOM 2911 O O . VAL A 1 365 ? -11.227 -22.875 -13.086 1 98.5 365 VAL A O 1
ATOM 2914 N N . VAL A 1 366 ? -11.828 -22.328 -10.969 1 98.38 366 VAL A N 1
ATOM 2915 C CA . VAL A 1 366 ? -10.664 -23.031 -10.438 1 98.38 366 VAL A CA 1
ATOM 2916 C C . VAL A 1 366 ? -11.094 -23.938 -9.297 1 98.38 366 VAL A C 1
ATOM 2918 O O . VAL A 1 366 ? -12.062 -23.656 -8.586 1 98.38 366 VAL A O 1
ATOM 2921 N N . ARG A 1 367 ? -10.406 -25.062 -9.211 1 98.06 367 ARG A N 1
ATOM 2922 C CA . ARG A 1 367 ? -10.469 -25.969 -8.07 1 98.06 367 ARG A CA 1
ATOM 2923 C C . ARG A 1 367 ? -9.07 -26.438 -7.664 1 98.06 367 ARG A C 1
ATOM 2925 O O . ARG A 1 367 ? -8.164 -26.516 -8.5 1 98.06 367 ARG A O 1
ATOM 2932 N N . MET A 1 368 ? -8.945 -26.75 -6.395 1 96.94 368 MET A N 1
ATOM 2933 C CA . MET A 1 368 ? -7.711 -27.344 -5.887 1 96.94 368 MET A CA 1
ATOM 2934 C C . MET A 1 368 ? -7.965 -28.734 -5.32 1 96.94 368 MET A C 1
ATOM 2936 O O . MET A 1 368 ? -8.914 -28.938 -4.566 1 96.94 368 MET A O 1
ATOM 2940 N N . VAL A 1 369 ? -7.066 -29.609 -5.691 1 95.75 369 VAL A N 1
ATOM 2941 C CA . VAL A 1 369 ? -7.18 -30.984 -5.207 1 95.75 369 VAL A CA 1
ATOM 2942 C C . VAL A 1 369 ? -6.34 -31.156 -3.943 1 95.75 369 VAL A C 1
ATOM 2944 O O . VAL A 1 369 ? -5.188 -30.719 -3.893 1 95.75 369 VAL A O 1
ATOM 2947 N N . LYS A 1 370 ? -6.934 -31.844 -2.979 1 92.19 370 LYS A N 1
ATOM 2948 C CA . LYS A 1 370 ? -6.23 -32.156 -1.736 1 92.19 370 LYS A CA 1
ATOM 2949 C C . LYS A 1 370 ? -5.492 -33.469 -1.833 1 92.19 370 LYS A C 1
ATOM 2951 O O . LYS A 1 370 ? -5.898 -34.375 -2.59 1 92.19 370 LYS A O 1
ATOM 2956 N N . TRP A 1 371 ? -4.453 -33.5 -1.05 1 89.62 371 TRP A N 1
ATOM 2957 C CA . TRP A 1 371 ? -3.592 -34.688 -1.035 1 89.62 371 TRP A CA 1
ATOM 2958 C C . TRP A 1 371 ? -2.893 -34.844 0.312 1 89.62 371 TRP A C 1
ATOM 2960 O O . TRP A 1 371 ? -3.156 -34.062 1.241 1 89.62 371 TRP A O 1
ATOM 2970 N N . GLY A 1 372 ? -2.105 -35.906 0.505 1 84.81 372 GLY A N 1
ATOM 2971 C CA . GLY A 1 372 ? -1.316 -36.094 1.712 1 84.81 372 GLY A CA 1
ATOM 2972 C C . GLY A 1 372 ? -1.734 -37.312 2.514 1 84.81 372 GLY A C 1
ATOM 2973 O O . GLY A 1 372 ? -0.93 -37.875 3.258 1 84.81 372 GLY A O 1
ATOM 2974 N N . TRP A 1 373 ? -3.049 -37.594 2.393 1 81.81 373 TRP A N 1
ATOM 2975 C CA . TRP A 1 373 ? -3.559 -38.812 3.035 1 81.81 373 TRP A CA 1
ATOM 2976 C C . TRP A 1 373 ? -4.664 -39.438 2.201 1 81.81 373 TRP A C 1
ATOM 2978 O O . TRP A 1 373 ? -5.195 -38.812 1.282 1 81.81 373 TRP A O 1
ATOM 2988 N N . ILE A 1 374 ? -4.895 -40.656 2.576 1 77.81 374 ILE A N 1
ATOM 2989 C CA . ILE A 1 374 ? -5.895 -41.406 1.831 1 77.81 374 ILE A CA 1
ATOM 2990 C C . ILE A 1 374 ? -7.258 -40.75 1.968 1 77.81 374 ILE A C 1
ATOM 2992 O O . ILE A 1 374 ? -7.703 -40.438 3.08 1 77.81 374 ILE A O 1
ATOM 2996 N N . GLY A 1 375 ? -7.871 -40.406 0.882 1 80.31 375 GLY A N 1
ATOM 2997 C CA . GLY A 1 375 ? -9.203 -39.812 0.9 1 80.31 375 GLY A CA 1
ATOM 2998 C C . GLY A 1 375 ? -9.188 -38.312 1.159 1 80.31 375 GLY A C 1
ATOM 2999 O O . GLY A 1 375 ? -10.227 -37.719 1.479 1 80.31 375 GLY A O 1
ATOM 3000 N N . ALA A 1 376 ? -8.07 -37.781 1.004 1 85.44 376 ALA A N 1
ATOM 3001 C CA . ALA A 1 376 ? -7.934 -36.344 1.324 1 85.44 376 ALA A CA 1
ATOM 3002 C C . ALA A 1 376 ? -8.914 -35.5 0.517 1 85.44 376 ALA A C 1
ATOM 3004 O O . ALA A 1 376 ? -9.383 -34.469 0.988 1 85.44 376 ALA A O 1
ATOM 3005 N N . ASP A 1 377 ? -9.227 -35.969 -0.734 1 88.81 377 ASP A N 1
ATOM 3006 C CA . ASP A 1 377 ? -10.102 -35.156 -1.575 1 88.81 377 ASP A CA 1
ATOM 3007 C C . ASP A 1 377 ? -11.461 -35.844 -1.754 1 88.81 377 ASP A C 1
ATOM 3009 O O . ASP A 1 377 ? -12.164 -35.594 -2.736 1 88.81 377 ASP A O 1
ATOM 3013 N N . ASN A 1 378 ? -11.68 -36.844 -0.815 1 76.19 378 ASN A N 1
ATOM 3014 C CA . ASN A 1 378 ? -12.977 -37.531 -0.88 1 76.19 378 ASN A CA 1
ATOM 3015 C C . ASN A 1 378 ? -14.109 -36.594 -0.448 1 76.19 378 ASN A C 1
ATOM 3017 O O . ASN A 1 378 ? -13.938 -35.781 0.472 1 76.19 378 ASN A O 1
ATOM 3021 N N . VAL A 1 379 ? -14.914 -36.219 -1.388 1 60.97 379 VAL A N 1
ATOM 3022 C CA . VAL A 1 379 ? -16.094 -35.438 -1.059 1 60.97 379 VAL A CA 1
ATOM 3023 C C . VAL A 1 379 ? -17.125 -36.312 -0.34 1 60.97 379 VAL A C 1
ATOM 3025 O O . VAL A 1 379 ? -17.359 -37.438 -0.742 1 60.97 379 VAL A O 1
ATOM 3028 N N . ASP A 1 380 ? -17.266 -36.062 0.94 1 42.97 380 ASP A N 1
ATOM 3029 C CA . ASP A 1 380 ? -18.484 -36.688 1.448 1 42.97 380 ASP A CA 1
ATOM 3030 C C . ASP A 1 380 ? -19.703 -36.25 0.626 1 42.97 380 ASP A C 1
ATOM 3032 O O . ASP A 1 380 ? -19.719 -35.156 0.062 1 42.97 380 ASP A O 1
ATOM 3036 N N . MET B 1 1 ? -6.289 13.969 8.398 1 95.38 1 MET B N 1
ATOM 3037 C CA . MET B 1 1 ? -5.68 12.641 8.32 1 95.38 1 MET B CA 1
ATOM 3038 C C . MET B 1 1 ? -6.723 11.586 7.98 1 95.38 1 MET B C 1
ATOM 3040 O O . MET B 1 1 ? -6.477 10.703 7.152 1 95.38 1 MET B O 1
ATOM 3044 N N . THR B 1 2 ? -7.934 11.781 8.492 1 96.19 2 THR B N 1
ATOM 3045 C CA . THR B 1 2 ? -9.023 10.852 8.219 1 96.19 2 THR B CA 1
ATOM 3046 C C . THR B 1 2 ? -9.273 10.734 6.719 1 96.19 2 THR B C 1
ATOM 3048 O O . THR B 1 2 ? -9.32 9.633 6.172 1 96.19 2 THR B O 1
ATOM 3051 N N . PHE B 1 3 ? -9.328 11.836 6.07 1 97.94 3 PHE B N 1
ATOM 3052 C CA . PHE B 1 3 ? -9.656 11.836 4.648 1 97.94 3 PHE B CA 1
ATOM 3053 C C . PHE B 1 3 ? -8.508 11.25 3.832 1 97.94 3 PHE B C 1
ATOM 3055 O O . PHE B 1 3 ? -8.742 10.516 2.867 1 97.94 3 PHE B O 1
ATOM 3062 N N . MET B 1 4 ? -7.293 11.586 4.195 1 98.44 4 MET B N 1
ATOM 3063 C CA . MET B 1 4 ? -6.148 11 3.5 1 98.44 4 MET B CA 1
ATOM 3064 C C . MET B 1 4 ? -6.148 9.484 3.635 1 98.44 4 MET B C 1
ATOM 3066 O O . MET B 1 4 ? -5.941 8.766 2.652 1 98.44 4 MET B O 1
ATOM 3070 N N . ASN B 1 5 ? -6.398 9.062 4.832 1 98.62 5 ASN B N 1
ATOM 3071 C CA . ASN B 1 5 ? -6.438 7.621 5.086 1 98.62 5 ASN B CA 1
ATOM 3072 C C . ASN B 1 5 ? -7.574 6.949 4.324 1 98.62 5 ASN B C 1
ATOM 3074 O O . ASN B 1 5 ? -7.398 5.859 3.777 1 98.62 5 ASN B O 1
ATOM 3078 N N . LEU B 1 6 ? -8.742 7.605 4.27 1 98.75 6 LEU B N 1
ATOM 3079 C CA . LEU B 1 6 ? -9.906 7.074 3.559 1 98.75 6 LEU B CA 1
ATOM 3080 C C . LEU B 1 6 ? -9.609 6.938 2.068 1 98.75 6 LEU B C 1
ATOM 3082 O O . LEU B 1 6 ? -9.914 5.906 1.465 1 98.75 6 LEU B O 1
ATOM 3086 N N . ILE B 1 7 ? -9.031 7.949 1.515 1 98.81 7 ILE B N 1
ATOM 3087 C CA . ILE B 1 7 ? -8.734 7.945 0.086 1 98.81 7 ILE B CA 1
ATOM 3088 C C . ILE B 1 7 ? -7.68 6.887 -0.217 1 98.81 7 ILE B C 1
ATOM 3090 O O . ILE B 1 7 ? -7.789 6.156 -1.204 1 98.81 7 ILE B O 1
ATOM 3094 N N . TYR B 1 8 ? -6.695 6.805 0.65 1 98.75 8 TYR B N 1
ATOM 3095 C CA . TYR B 1 8 ? -5.672 5.781 0.454 1 98.75 8 TYR B CA 1
ATOM 3096 C C . TYR B 1 8 ? -6.285 4.387 0.515 1 98.75 8 TYR B C 1
ATOM 3098 O O . TYR B 1 8 ? -5.938 3.516 -0.287 1 98.75 8 TYR B O 1
ATOM 3106 N N . LEU B 1 9 ? -7.152 4.176 1.438 1 98.69 9 LEU B N 1
ATOM 3107 C CA . LEU B 1 9 ? -7.852 2.896 1.511 1 98.69 9 LEU B CA 1
ATOM 3108 C C . LEU B 1 9 ? -8.648 2.639 0.238 1 98.69 9 LEU B C 1
ATOM 3110 O O . LEU B 1 9 ? -8.758 1.497 -0.215 1 98.69 9 LEU B O 1
ATOM 3114 N N . GLY B 1 10 ? -9.25 3.734 -0.286 1 98.5 10 GLY B N 1
ATOM 3115 C CA . GLY B 1 10 ? -9.914 3.6 -1.575 1 98.5 10 GLY B CA 1
ATOM 3116 C C . GLY B 1 10 ? -8.992 3.1 -2.67 1 98.5 10 GLY B C 1
ATOM 3117 O O . GLY B 1 10 ? -9.375 2.238 -3.465 1 98.5 10 GLY B O 1
ATOM 3118 N N . MET B 1 11 ? -7.785 3.562 -2.668 1 97.62 11 MET B N 1
ATOM 3119 C CA . MET B 1 11 ? -6.781 3.139 -3.643 1 97.62 11 MET B CA 1
ATOM 3120 C C . MET B 1 11 ? -6.441 1.662 -3.465 1 97.62 11 MET B C 1
ATOM 3122 O O . MET B 1 11 ? -6.367 0.916 -4.441 1 97.62 11 MET B O 1
ATOM 3126 N N . LEU B 1 12 ? -6.281 1.261 -2.234 1 97.5 12 LEU B N 1
ATOM 3127 C CA . LEU B 1 12 ? -5.875 -0.11 -1.938 1 97.5 12 LEU B CA 1
ATOM 3128 C C . LEU B 1 12 ? -6.973 -1.096 -2.32 1 97.5 12 LEU B C 1
ATOM 3130 O O . LEU B 1 12 ? -6.688 -2.24 -2.684 1 97.5 12 LEU B O 1
ATOM 3134 N N . THR B 1 13 ? -8.203 -0.677 -2.25 1 97.38 13 THR B N 1
ATOM 3135 C CA . THR B 1 13 ? -9.328 -1.589 -2.428 1 97.38 13 THR B CA 1
ATOM 3136 C C . THR B 1 13 ? -9.977 -1.385 -3.795 1 97.38 13 THR B C 1
ATOM 3138 O O . THR B 1 13 ? -10.961 -2.053 -4.125 1 97.38 13 THR B O 1
ATOM 3141 N N . ASN B 1 14 ? -9.469 -0.461 -4.582 1 95.12 14 ASN B N 1
ATOM 3142 C CA . ASN B 1 14 ? -10.047 -0.107 -5.875 1 95.12 14 ASN B CA 1
ATOM 3143 C C . ASN B 1 14 ? -11.508 0.315 -5.742 1 95.12 14 ASN B C 1
ATOM 3145 O O . ASN B 1 14 ? -12.375 -0.213 -6.438 1 95.12 14 ASN B O 1
ATOM 3149 N N . ARG B 1 15 ? -11.719 1.159 -4.805 1 97.44 15 ARG B N 1
ATOM 3150 C CA . ARG B 1 15 ? -13.047 1.707 -4.555 1 97.44 15 ARG B CA 1
ATOM 3151 C C . ARG B 1 15 ? -13.039 3.229 -4.652 1 97.44 15 ARG B C 1
ATOM 3153 O O . ARG B 1 15 ? -12 3.863 -4.48 1 97.44 15 ARG B O 1
ATOM 3160 N N . ILE B 1 16 ? -14.18 3.77 -4.918 1 98.31 16 ILE B N 1
ATOM 3161 C CA . ILE B 1 16 ? -14.336 5.219 -4.992 1 98.31 16 ILE B CA 1
ATOM 3162 C C . ILE B 1 16 ? -14.547 5.785 -3.59 1 98.31 16 ILE B C 1
ATOM 3164 O O . ILE B 1 16 ? -15.523 5.441 -2.918 1 98.31 16 ILE B O 1
ATOM 3168 N N . PRO B 1 17 ? -13.641 6.559 -3.102 1 98.62 17 PRO B N 1
ATOM 3169 C CA . PRO B 1 17 ? -13.875 7.203 -1.808 1 98.62 17 PRO B CA 1
ATOM 3170 C C . PRO B 1 17 ? -15.047 8.18 -1.843 1 98.62 17 PRO B C 1
ATOM 3172 O O . PRO B 1 17 ? -15.203 8.93 -2.812 1 98.62 17 PRO B O 1
ATOM 3175 N N . VAL B 1 18 ? -15.852 8.125 -0.843 1 98.38 18 VAL B N 1
ATOM 3176 C CA . VAL B 1 18 ? -16.953 9.07 -0.642 1 98.38 18 VAL B CA 1
ATOM 3177 C C . VAL B 1 18 ? -16.688 9.898 0.613 1 98.38 18 VAL B C 1
ATOM 3179 O O . VAL B 1 18 ? -16.703 9.375 1.728 1 98.38 18 VAL B O 1
ATOM 3182 N N . LEU B 1 19 ? -16.531 11.133 0.449 1 97.5 19 LEU B N 1
ATOM 3183 C CA . LEU B 1 19 ? -16.047 12.008 1.515 1 97.5 19 LEU B CA 1
ATOM 3184 C C . LEU B 1 19 ? -17.203 12.766 2.162 1 97.5 19 LEU B C 1
ATOM 3186 O O . LEU B 1 19 ? -18.125 13.219 1.473 1 97.5 19 LEU B O 1
ATOM 3190 N N . SER B 1 20 ? -17.094 12.844 3.434 1 93.56 20 SER B N 1
ATOM 3191 C CA . SER B 1 20 ? -18.031 13.68 4.176 1 93.56 20 SER B CA 1
ATOM 3192 C C . SER B 1 20 ? -17.484 15.094 4.371 1 93.56 20 SER B C 1
ATOM 3194 O O . SER B 1 20 ? -16.547 15.5 3.672 1 93.56 20 SER B O 1
ATOM 3196 N N . THR B 1 21 ? -18.125 15.82 5.289 1 91.75 21 THR B N 1
ATOM 3197 C CA . THR B 1 21 ? -17.719 17.188 5.617 1 91.75 21 THR B CA 1
ATOM 3198 C C . THR B 1 21 ? -16.719 17.188 6.766 1 91.75 21 THR B C 1
ATOM 3200 O O . THR B 1 21 ? -16.594 16.203 7.492 1 91.75 21 THR B O 1
ATOM 3203 N N . PHE B 1 22 ? -16 18.281 6.848 1 90.75 22 PHE B N 1
ATOM 3204 C CA . PHE B 1 22 ? -15.219 18.562 8.039 1 90.75 22 PHE B CA 1
ATOM 3205 C C . PHE B 1 22 ? -16.125 19.016 9.188 1 90.75 22 PHE B C 1
ATOM 3207 O O . PHE B 1 22 ? -17.062 19.781 8.977 1 90.75 22 PHE B O 1
ATOM 3214 N N . ILE B 1 23 ? -15.805 18.406 10.305 1 84.75 23 ILE B N 1
ATOM 3215 C CA . ILE B 1 23 ? -16.469 18.875 11.516 1 84.75 23 ILE B CA 1
ATOM 3216 C C . ILE B 1 23 ? -15.438 19.172 12.594 1 84.75 23 ILE B C 1
ATOM 3218 O O . ILE B 1 23 ? -14.422 18.484 12.703 1 84.75 23 ILE B O 1
ATOM 3222 N N . PRO B 1 24 ? -15.711 20.266 13.336 1 77.94 24 PRO B N 1
ATOM 3223 C CA . PRO B 1 24 ? -14.758 20.578 14.406 1 77.94 24 PRO B CA 1
ATOM 3224 C C . PRO B 1 24 ? -14.953 19.703 15.641 1 77.94 24 PRO B C 1
ATOM 3226 O O . PRO B 1 24 ? -16.078 19.594 16.156 1 77.94 24 PRO B O 1
ATOM 3229 N N . SER B 1 25 ? -14 19.016 16.016 1 70.06 25 SER B N 1
ATOM 3230 C CA . SER B 1 25 ? -14.125 18.141 17.188 1 70.06 25 SER B CA 1
ATOM 3231 C C . SER B 1 25 ? -14 18.938 18.484 1 70.06 25 SER B C 1
ATOM 3233 O O . SER B 1 25 ? -14.516 18.516 19.516 1 70.06 25 SER B O 1
ATOM 3235 N N . LEU B 1 26 ? -13.391 20.062 18.391 1 64.19 26 LEU B N 1
ATOM 3236 C CA . LEU B 1 26 ? -13.086 20.766 19.625 1 64.19 26 LEU B CA 1
ATOM 3237 C C . LEU B 1 26 ? -14.031 21.953 19.812 1 64.19 26 LEU B C 1
ATOM 3239 O O . LEU B 1 26 ? -14 22.609 20.859 1 64.19 26 LEU B O 1
ATOM 3243 N N . ILE B 1 27 ? -14.758 22.25 18.797 1 63.53 27 ILE B N 1
ATOM 3244 C CA . ILE B 1 27 ? -15.781 23.281 18.938 1 63.53 27 ILE B CA 1
ATOM 3245 C C . ILE B 1 27 ? -17.141 22.625 19.203 1 63.53 27 ILE B C 1
ATOM 3247 O O . ILE B 1 27 ? -17.703 21.969 18.328 1 63.53 27 ILE B O 1
ATOM 3251 N N . THR B 1 28 ? -17.547 22.781 20.406 1 56.78 28 THR B N 1
ATOM 3252 C CA . THR B 1 28 ? -18.703 22 20.859 1 56.78 28 THR B CA 1
ATOM 3253 C C . THR B 1 28 ? -19.984 22.797 20.688 1 56.78 28 THR B C 1
ATOM 3255 O O . THR B 1 28 ? -21.078 22.234 20.719 1 56.78 28 THR B O 1
ATOM 3258 N N . ASP B 1 29 ? -19.75 24 20.5 1 58.16 29 ASP B N 1
ATOM 3259 C CA . ASP B 1 29 ? -20.984 24.766 20.297 1 58.16 29 ASP B CA 1
ATOM 3260 C C . ASP B 1 29 ? -21.562 24.5 18.922 1 58.16 29 ASP B C 1
ATOM 3262 O O . ASP B 1 29 ? -20.938 24.828 17.906 1 58.16 29 ASP B O 1
ATOM 3266 N N . GLU B 1 30 ? -22.688 23.891 18.938 1 57.31 30 GLU B N 1
ATOM 3267 C CA . GLU B 1 30 ? -23.359 23.422 17.734 1 57.31 30 GLU B CA 1
ATOM 3268 C C . GLU B 1 30 ? -23.562 24.578 16.75 1 57.31 30 GLU B C 1
ATOM 3270 O O . GLU B 1 30 ? -23.469 24.391 15.531 1 57.31 30 GLU B O 1
ATOM 3275 N N . ASN B 1 31 ? -23.875 25.625 17.312 1 59.38 31 ASN B N 1
ATOM 3276 C CA . ASN B 1 31 ? -24.156 26.781 16.453 1 59.38 31 ASN B CA 1
ATOM 3277 C C . ASN B 1 31 ? -22.875 27.297 15.789 1 59.38 31 ASN B C 1
ATOM 3279 O O . ASN B 1 31 ? -22.953 28 14.773 1 59.38 31 ASN B O 1
ATOM 3283 N N . SER B 1 32 ? -21.922 26.828 16.344 1 64.69 32 SER B N 1
ATOM 3284 C CA . SER B 1 32 ? -20.641 27.344 15.852 1 64.69 32 SER B CA 1
ATOM 3285 C C . SER B 1 32 ? -19.906 26.281 15.039 1 64.69 32 SER B C 1
ATOM 3287 O O . SER B 1 32 ? -18.969 26.609 14.305 1 64.69 32 SER B O 1
ATOM 3289 N N . ALA B 1 33 ? -20.516 25.125 15.117 1 70.06 33 ALA B N 1
ATOM 3290 C CA . ALA B 1 33 ? -19.812 24.016 14.484 1 70.06 33 ALA B CA 1
ATOM 3291 C C . ALA B 1 33 ? -20.438 23.672 13.125 1 70.06 33 ALA B C 1
ATOM 3293 O O . ALA B 1 33 ? -20.781 22.516 12.867 1 70.06 33 ALA B O 1
ATOM 3294 N N . ILE B 1 34 ? -20.438 24.703 12.266 1 78.44 34 ILE B N 1
ATOM 3295 C CA . ILE B 1 34 ? -21 24.484 10.938 1 78.44 34 ILE B CA 1
ATOM 3296 C C . ILE B 1 34 ? -20.031 23.641 10.102 1 78.44 34 ILE B C 1
ATOM 3298 O O . ILE B 1 34 ? -18.859 24 9.953 1 78.44 34 ILE B O 1
ATOM 3302 N N . PRO B 1 35 ? -20.547 22.562 9.562 1 85.44 35 PRO B N 1
ATOM 3303 C CA . PRO B 1 35 ? -19.672 21.703 8.75 1 85.44 35 PRO B CA 1
ATOM 3304 C C . PRO B 1 35 ? -19.172 22.406 7.488 1 85.44 35 PRO B C 1
ATOM 3306 O O . PRO B 1 35 ? -19.812 23.344 7.004 1 85.44 35 PRO B O 1
ATOM 3309 N N . VAL B 1 36 ? -18.016 21.969 7.023 1 89 36 VAL B N 1
ATOM 3310 C CA . VAL B 1 36 ? -17.422 22.484 5.797 1 89 36 VAL B CA 1
ATOM 3311 C C . VAL B 1 36 ? -17.156 21.344 4.832 1 89 36 VAL B C 1
ATOM 3313 O O . VAL B 1 36 ? -16.469 20.375 5.188 1 89 36 VAL B O 1
ATOM 3316 N N . ALA B 1 37 ? -17.688 21.531 3.6 1 92 37 ALA B N 1
ATOM 3317 C CA . ALA B 1 37 ? -17.5 20.469 2.611 1 92 37 ALA B CA 1
ATOM 3318 C C . ALA B 1 37 ? -16.031 20.328 2.223 1 92 37 ALA B C 1
ATOM 3320 O O . ALA B 1 37 ? -15.289 21.312 2.207 1 92 37 ALA B O 1
ATOM 3321 N N . PHE B 1 38 ? -15.695 19.188 1.918 1 95.62 38 PHE B N 1
ATOM 3322 C CA . PHE B 1 38 ? -14.328 18.906 1.508 1 95.62 38 PHE B CA 1
ATOM 3323 C C . PHE B 1 38 ? -13.938 19.766 0.309 1 95.62 38 PHE B C 1
ATOM 3325 O O . PHE B 1 38 ? -12.828 20.312 0.264 1 95.62 38 PHE B O 1
ATOM 3332 N N . SER B 1 39 ? -14.82 19.953 -0.642 1 95.31 39 SER B N 1
ATOM 3333 C CA . SER B 1 39 ? -14.555 20.656 -1.892 1 95.31 39 SER B CA 1
ATOM 3334 C C . SER B 1 39 ? -14.406 22.156 -1.659 1 95.31 39 SER B C 1
ATOM 3336 O O . SER B 1 39 ? -13.922 22.875 -2.531 1 95.31 39 SER B O 1
ATOM 3338 N N . GLU B 1 40 ? -14.836 22.531 -0.514 1 92.12 40 GLU B N 1
ATOM 3339 C CA . GLU B 1 40 ? -14.633 23.938 -0.163 1 92.12 40 GLU B CA 1
ATOM 3340 C C . GLU B 1 40 ? -13.195 24.188 0.282 1 92.12 40 GLU B C 1
ATOM 3342 O O . GLU B 1 40 ? -12.719 25.328 0.243 1 92.12 40 GLU B O 1
ATOM 3347 N N . VAL B 1 41 ? -12.586 23.141 0.658 1 95.38 41 VAL B N 1
ATOM 3348 C CA . VAL B 1 41 ? -11.266 23.281 1.248 1 95.38 41 VAL B CA 1
ATOM 3349 C C . VAL B 1 41 ? -10.203 22.797 0.256 1 95.38 41 VAL B C 1
ATOM 3351 O O . VAL B 1 41 ? -9.148 23.438 0.116 1 95.38 41 VAL B O 1
ATOM 3354 N N . PHE B 1 42 ? -10.523 21.703 -0.432 1 98.12 42 PHE B N 1
ATOM 3355 C CA . PHE B 1 42 ? -9.539 21.109 -1.325 1 98.12 42 PHE B CA 1
ATOM 3356 C C . PHE B 1 42 ? -10.078 21.016 -2.746 1 98.12 42 PHE B C 1
ATOM 3358 O O . PHE B 1 42 ? -11.289 20.891 -2.947 1 98.12 42 PHE B O 1
ATOM 3365 N N . ASP B 1 43 ? -9.188 21.078 -3.707 1 98.31 43 ASP B N 1
ATOM 3366 C CA . ASP B 1 43 ? -9.5 20.875 -5.117 1 98.31 43 ASP B CA 1
ATOM 3367 C C . ASP B 1 43 ? -9.719 19.391 -5.43 1 98.31 43 ASP B C 1
ATOM 3369 O O . ASP B 1 43 ? -8.781 18.703 -5.832 1 98.31 43 ASP B O 1
ATOM 3373 N N . ILE B 1 44 ? -10.938 19.016 -5.391 1 97.62 44 ILE B N 1
ATOM 3374 C CA . ILE B 1 44 ? -11.258 17.594 -5.555 1 97.62 44 ILE B CA 1
ATOM 3375 C C . ILE B 1 44 ? -10.961 17.156 -6.988 1 97.62 44 ILE B C 1
ATOM 3377 O O . ILE B 1 44 ? -10.492 16.047 -7.219 1 97.62 44 ILE B O 1
ATOM 3381 N N . ARG B 1 45 ? -11.234 17.984 -7.98 1 96.81 45 ARG B N 1
ATOM 3382 C CA . ARG B 1 45 ? -10.984 17.656 -9.375 1 96.81 45 ARG B CA 1
ATOM 3383 C C . ARG B 1 45 ? -9.492 17.422 -9.625 1 96.81 45 ARG B C 1
ATOM 3385 O O . ARG B 1 45 ? -9.109 16.453 -10.266 1 96.81 45 ARG B O 1
ATOM 3392 N N . GLY B 1 46 ? -8.734 18.359 -9.109 1 98.38 46 GLY B N 1
ATOM 3393 C CA . GLY B 1 46 ? -7.293 18.203 -9.227 1 98.38 46 GLY B CA 1
ATOM 3394 C C . GLY B 1 46 ? -6.762 16.969 -8.539 1 98.38 46 GLY B C 1
ATOM 3395 O O . GLY B 1 46 ? -5.887 16.281 -9.07 1 98.38 46 GLY B O 1
ATOM 3396 N N . LEU B 1 47 ? -7.312 16.719 -7.391 1 98.56 47 LEU B N 1
ATOM 3397 C CA . LEU B 1 47 ? -6.898 15.539 -6.641 1 98.56 47 LEU B CA 1
ATOM 3398 C C . LEU B 1 47 ? -7.254 14.258 -7.391 1 98.56 47 LEU B C 1
ATOM 3400 O O . LEU B 1 47 ? -6.426 13.352 -7.512 1 98.56 47 LEU B O 1
ATOM 3404 N N . SER B 1 48 ? -8.453 14.172 -7.91 1 98.5 48 SER B N 1
ATOM 3405 C CA . SER B 1 48 ? -8.914 13.023 -8.68 1 98.5 48 SER B CA 1
ATOM 3406 C C . SER B 1 48 ? -8.023 12.781 -9.891 1 98.5 48 SER B C 1
ATOM 3408 O O . SER B 1 48 ? -7.672 11.633 -10.188 1 98.5 48 SER B O 1
ATOM 3410 N N . GLN B 1 49 ? -7.641 13.82 -10.539 1 98 49 GLN B N 1
ATOM 3411 C CA . GLN B 1 49 ? -6.773 13.719 -11.703 1 98 49 GLN B CA 1
ATOM 3412 C C . GLN B 1 49 ? -5.383 13.227 -11.32 1 98 49 GLN B C 1
ATOM 3414 O O . GLN B 1 49 ? -4.82 12.352 -11.977 1 98 49 GLN B O 1
ATOM 3419 N N . ALA B 1 50 ? -4.91 13.797 -10.266 1 97.69 50 ALA B N 1
ATOM 3420 C CA . ALA B 1 50 ? -3.568 13.43 -9.82 1 97.69 50 ALA B CA 1
ATOM 3421 C C . ALA B 1 50 ? -3.508 11.961 -9.414 1 97.69 50 ALA B C 1
ATOM 3423 O O . ALA B 1 50 ? -2.51 11.281 -9.672 1 97.69 50 ALA B O 1
ATOM 3424 N N . LEU B 1 51 ? -4.59 11.508 -8.828 1 97.56 51 LEU B N 1
ATOM 3425 C CA . LEU B 1 51 ? -4.605 10.141 -8.32 1 97.56 51 LEU B CA 1
ATOM 3426 C C . LEU B 1 51 ? -5.18 9.18 -9.367 1 97.56 51 LEU B C 1
ATOM 3428 O O . LEU B 1 51 ? -5.164 7.965 -9.172 1 97.56 51 LEU B O 1
ATOM 3432 N N . ARG B 1 52 ? -5.754 9.641 -10.414 1 95.31 52 ARG B N 1
ATOM 3433 C CA . ARG B 1 52 ? -6.383 8.867 -11.477 1 95.31 52 ARG B CA 1
ATOM 3434 C C . ARG B 1 52 ? -7.48 7.965 -10.922 1 95.31 52 ARG B C 1
ATOM 3436 O O . ARG B 1 52 ? -7.543 6.777 -11.25 1 95.31 52 ARG B O 1
ATOM 3443 N N . MET B 1 53 ? -8.227 8.57 -10.047 1 96.44 53 MET B N 1
ATOM 3444 C CA . MET B 1 53 ? -9.375 7.875 -9.469 1 96.44 53 MET B CA 1
ATOM 3445 C C . MET B 1 53 ? -10.484 8.859 -9.117 1 96.44 53 MET B C 1
ATOM 3447 O O . MET B 1 53 ? -10.211 9.977 -8.68 1 96.44 53 MET B O 1
ATOM 3451 N N . PRO B 1 54 ? -11.68 8.422 -9.305 1 98 54 PRO B N 1
ATOM 3452 C CA . PRO B 1 54 ? -12.773 9.305 -8.898 1 98 54 PRO B CA 1
ATOM 3453 C C . PRO B 1 54 ? -12.867 9.461 -7.383 1 98 54 PRO B C 1
ATOM 3455 O O . PRO B 1 54 ? -12.602 8.516 -6.641 1 98 54 PRO B O 1
ATOM 3458 N N . ILE B 1 55 ? -13.133 10.586 -6.961 1 98.62 55 ILE B N 1
ATOM 3459 C CA . ILE B 1 55 ? -13.414 10.938 -5.57 1 98.62 55 ILE B CA 1
ATOM 3460 C C . ILE B 1 55 ? -14.734 11.695 -5.484 1 98.62 55 ILE B C 1
ATOM 3462 O O . ILE B 1 55 ? -14.945 12.68 -6.199 1 98.62 55 ILE B O 1
ATOM 3466 N N . LEU B 1 56 ? -15.609 11.203 -4.617 1 98.31 56 LEU B N 1
ATOM 3467 C CA . LEU B 1 56 ? -16.938 11.789 -4.535 1 98.31 56 LEU B CA 1
ATOM 3468 C C . LEU B 1 56 ? -17.203 12.344 -3.141 1 98.31 56 LEU B C 1
ATOM 3470 O O . LEU B 1 56 ? -16.531 11.961 -2.178 1 98.31 56 LEU B O 1
ATOM 3474 N N . GLU B 1 57 ? -18.109 13.25 -3.092 1 97.5 57 GLU B N 1
ATOM 3475 C CA . GLU B 1 57 ? -18.703 13.672 -1.825 1 97.5 57 GLU B CA 1
ATOM 3476 C C . GLU B 1 57 ? -20.094 13.078 -1.636 1 97.5 57 GLU B C 1
ATOM 3478 O O . GLU B 1 57 ? -20.75 12.688 -2.605 1 97.5 57 GLU B O 1
ATOM 3483 N N . TRP B 1 58 ? -20.578 13.055 -0.495 1 95.06 58 TRP B N 1
ATOM 3484 C CA . TRP B 1 58 ? -21.781 12.32 -0.147 1 95.06 58 TRP B CA 1
ATOM 3485 C C . TRP B 1 58 ? -23 12.867 -0.901 1 95.06 58 TRP B C 1
ATOM 3487 O O . TRP B 1 58 ? -23.906 12.125 -1.25 1 95.06 58 TRP B O 1
ATOM 3497 N N . HIS B 1 59 ? -23.031 14.102 -1.208 1 93.44 59 HIS B N 1
ATOM 3498 C CA . HIS B 1 59 ? -24.188 14.68 -1.889 1 93.44 59 HIS B CA 1
ATOM 3499 C C . HIS B 1 59 ? -24.312 14.141 -3.311 1 93.44 59 HIS B C 1
ATOM 3501 O O . HIS B 1 59 ? -25.359 14.281 -3.943 1 93.44 59 HIS B O 1
ATOM 3507 N N . GLU B 1 60 ? -23.25 13.578 -3.799 1 95.81 60 GLU B N 1
ATOM 3508 C CA . GLU B 1 60 ? -23.25 13.047 -5.16 1 95.81 60 GLU B CA 1
ATOM 3509 C C . GLU B 1 60 ? -23.797 11.625 -5.195 1 95.81 60 GLU B C 1
ATOM 3511 O O . GLU B 1 60 ? -24.109 11.102 -6.27 1 95.81 60 GLU B O 1
ATOM 3516 N N . VAL B 1 61 ? -23.953 11.023 -3.98 1 93.81 61 VAL B N 1
ATOM 3517 C CA . VAL B 1 61 ? -24.422 9.633 -3.953 1 93.81 61 VAL B CA 1
ATOM 3518 C C . VAL B 1 61 ? -25.781 9.555 -3.262 1 93.81 61 VAL B C 1
ATOM 3520 O O . VAL B 1 61 ? -26.5 8.562 -3.41 1 93.81 61 VAL B O 1
ATOM 3523 N N . LYS B 1 62 ? -26.109 10.539 -2.51 1 90.25 62 LYS B N 1
ATOM 3524 C CA . LYS B 1 62 ? -27.359 10.641 -1.771 1 90.25 62 LYS B CA 1
ATOM 3525 C C . LYS B 1 62 ? -27.812 12.094 -1.637 1 90.25 62 LYS B C 1
ATOM 3527 O O . LYS B 1 62 ? -26.984 12.992 -1.463 1 90.25 62 LYS B O 1
ATOM 3532 N N . ASN B 1 63 ? -29.109 12.18 -1.7 1 87.38 63 ASN B N 1
ATOM 3533 C CA . ASN B 1 63 ? -29.641 13.523 -1.459 1 87.38 63 ASN B CA 1
ATOM 3534 C C . ASN B 1 63 ? -29.484 13.922 0.005 1 87.38 63 ASN B C 1
ATOM 3536 O O . ASN B 1 63 ? -30.109 13.328 0.884 1 87.38 63 ASN B O 1
ATOM 3540 N N . ILE B 1 64 ? -28.672 14.898 0.24 1 87.31 64 ILE B N 1
ATOM 3541 C CA . ILE B 1 64 ? -28.406 15.375 1.594 1 87.31 64 ILE B CA 1
ATOM 3542 C C . ILE B 1 64 ? -28.984 16.781 1.767 1 87.31 64 ILE B C 1
ATOM 3544 O O . ILE B 1 64 ? -28.5 17.734 1.152 1 87.31 64 ILE B O 1
ATOM 3548 N N . SER B 1 65 ? -29.844 16.844 2.631 1 82.69 65 SER B N 1
ATOM 3549 C CA . SER B 1 65 ? -30.469 18.141 2.885 1 82.69 65 SER B CA 1
ATOM 3550 C C . SER B 1 65 ? -29.453 19.125 3.479 1 82.69 65 SER B C 1
ATOM 3552 O O . SER B 1 65 ? -28.719 18.781 4.402 1 82.69 65 SER B O 1
ATOM 3554 N N . GLY B 1 66 ? -29.406 20.312 2.896 1 82.19 66 GLY B N 1
ATOM 3555 C CA . GLY B 1 66 ? -28.594 21.375 3.467 1 82.19 66 GLY B CA 1
ATOM 3556 C C . GLY B 1 66 ? -27.156 21.359 2.99 1 82.19 66 GLY B C 1
ATOM 3557 O O . GLY B 1 66 ? -26.328 22.141 3.453 1 82.19 66 GLY B O 1
ATOM 3558 N N . TRP B 1 67 ? -26.828 20.531 2.148 1 84.56 67 TRP B N 1
ATOM 3559 C CA . TRP B 1 67 ? -25.469 20.531 1.608 1 84.56 67 TRP B CA 1
ATOM 3560 C C . TRP B 1 67 ? -25.141 21.875 0.967 1 84.56 67 TRP B C 1
ATOM 3562 O O . TRP B 1 67 ? -26 22.484 0.309 1 84.56 67 TRP B O 1
ATOM 3572 N N . PRO B 1 68 ? -23.953 22.281 1.346 1 80.06 68 PRO B N 1
ATOM 3573 C CA . PRO B 1 68 ? -22.75 21.625 1.884 1 80.06 68 PRO B CA 1
ATOM 3574 C C . PRO B 1 68 ? -22.625 21.797 3.395 1 80.06 68 PRO B C 1
ATOM 3576 O O . PRO B 1 68 ? -21.562 21.516 3.959 1 80.06 68 PRO B O 1
ATOM 3579 N N . ARG B 1 69 ? -23.688 22.266 4.023 1 78.75 69 ARG B N 1
ATOM 3580 C CA . ARG B 1 69 ? -23.719 22.438 5.473 1 78.75 69 ARG B CA 1
ATOM 3581 C C . ARG B 1 69 ? -24.906 21.688 6.086 1 78.75 69 ARG B C 1
ATOM 3583 O O . ARG B 1 69 ? -25.812 22.312 6.645 1 78.75 69 ARG B O 1
ATOM 3590 N N . PRO B 1 70 ? -24.781 20.406 6.062 1 77.88 70 PRO B N 1
ATOM 3591 C CA . PRO B 1 70 ? -25.922 19.625 6.547 1 77.88 70 PRO B CA 1
ATOM 3592 C C . PRO B 1 70 ? -26.172 19.828 8.039 1 77.88 70 PRO B C 1
ATOM 3594 O O . PRO B 1 70 ? -25.234 19.984 8.812 1 77.88 70 PRO B O 1
ATOM 3597 N N . PHE B 1 71 ? -27.531 19.812 8.281 1 74.75 71 PHE B N 1
ATOM 3598 C CA . PHE B 1 71 ? -27.922 19.969 9.68 1 74.75 71 PHE B CA 1
ATOM 3599 C C . PHE B 1 71 ? -27.797 18.656 10.438 1 74.75 71 PHE B C 1
ATOM 3601 O O . PHE B 1 71 ? -28.016 17.594 9.875 1 74.75 71 PHE B O 1
ATOM 3608 N N . PRO B 1 72 ? -27.5 18.766 11.68 1 67.56 72 PRO B N 1
ATOM 3609 C CA . PRO B 1 72 ? -27.281 17.547 12.469 1 67.56 72 PRO B CA 1
ATOM 3610 C C . PRO B 1 72 ? -28.562 16.719 12.641 1 67.56 72 PRO B C 1
ATOM 3612 O O . PRO B 1 72 ? -28.484 15.508 12.852 1 67.56 72 PRO B O 1
ATOM 3615 N N . ASN B 1 73 ? -29.672 17.297 12.547 1 65 73 ASN B N 1
ATOM 3616 C CA . ASN B 1 73 ? -30.859 16.547 12.961 1 65 73 ASN B CA 1
ATOM 3617 C C . ASN B 1 73 ? -31.766 16.219 11.773 1 65 73 ASN B C 1
ATOM 3619 O O . ASN B 1 73 ? -32.969 16.297 11.867 1 65 73 ASN B O 1
ATOM 3623 N N . ASN B 1 74 ? -31.078 15.719 10.773 1 64.12 74 ASN B N 1
ATOM 3624 C CA . ASN B 1 74 ? -31.906 15.32 9.648 1 64.12 74 ASN B CA 1
ATOM 3625 C C . ASN B 1 74 ? -32.406 13.883 9.797 1 64.12 74 ASN B C 1
ATOM 3627 O O . ASN B 1 74 ? -31.703 12.938 9.445 1 64.12 74 ASN B O 1
ATOM 3631 N N . VAL B 1 75 ? -33.469 13.633 10.656 1 64.06 75 VAL B N 1
ATOM 3632 C CA . VAL B 1 75 ? -33.906 12.273 10.938 1 64.06 75 VAL B CA 1
ATOM 3633 C C . VAL B 1 75 ? -34.938 11.836 9.891 1 64.06 75 VAL B C 1
ATOM 3635 O O . VAL B 1 75 ? -35.312 10.664 9.844 1 64.06 75 VAL B O 1
ATOM 3638 N N . GLU B 1 76 ? -35.219 12.656 8.914 1 64.06 76 GLU B N 1
ATOM 3639 C CA . GLU B 1 76 ? -36.188 12.164 7.945 1 64.06 76 GLU B CA 1
ATOM 3640 C C . GLU B 1 76 ? -35.531 11.297 6.883 1 64.06 76 GLU B C 1
ATOM 3642 O O . GLU B 1 76 ? -34.438 11.594 6.422 1 64.06 76 GLU B O 1
ATOM 3647 N N . GLU B 1 77 ? -35.938 9.961 6.617 1 78.5 77 GLU B N 1
ATOM 3648 C CA . GLU B 1 77 ? -35.594 9.008 5.559 1 78.5 77 GLU B CA 1
ATOM 3649 C C . GLU B 1 77 ? -34.156 8.523 5.703 1 78.5 77 GLU B C 1
ATOM 3651 O O . GLU B 1 77 ? -33.344 8.75 4.824 1 78.5 77 GLU B O 1
ATOM 3656 N N . MET B 1 78 ? -33.906 8.008 6.82 1 88.75 78 MET B N 1
ATOM 3657 C CA . MET B 1 78 ? -32.594 7.488 7.102 1 88.75 78 MET B CA 1
ATOM 3658 C C . MET B 1 78 ? -32.312 6.219 6.301 1 88.75 78 MET B C 1
ATOM 3660 O O . MET B 1 78 ? -33.156 5.332 6.227 1 88.75 78 MET B O 1
ATOM 3664 N N . ASP B 1 79 ? -31.172 6.176 5.633 1 92.94 79 ASP B N 1
ATOM 3665 C CA . ASP B 1 79 ? -30.703 4.945 4.996 1 92.94 79 ASP B CA 1
ATOM 3666 C C . ASP B 1 79 ? -30 4.039 5.996 1 92.94 79 ASP B C 1
ATOM 3668 O O . ASP B 1 79 ? -29.25 4.52 6.848 1 92.94 79 ASP B O 1
ATOM 3672 N N . GLU B 1 80 ? -30.328 2.826 5.926 1 95.75 80 GLU B N 1
ATOM 3673 C CA . GLU B 1 80 ? -29.688 1.833 6.781 1 95.75 80 GLU B CA 1
ATOM 3674 C C . GLU B 1 80 ? -28.422 1.287 6.133 1 95.75 80 GLU B C 1
ATOM 3676 O O . GLU B 1 80 ? -28.375 1.064 4.922 1 95.75 80 GLU B O 1
ATOM 3681 N N . LEU B 1 81 ? -27.375 1.151 6.945 1 96.88 81 LEU B N 1
ATOM 3682 C CA . LEU B 1 81 ? -26.078 0.706 6.418 1 96.88 81 LEU B CA 1
ATOM 3683 C C . LEU B 1 81 ? -25.312 -0.1 7.461 1 96.88 81 LEU B C 1
ATOM 3685 O O . LEU B 1 81 ? -25.344 0.226 8.648 1 96.88 81 LEU B O 1
ATOM 3689 N N . GLY B 1 82 ? -24.688 -1.148 7.074 1 98.31 82 GLY B N 1
ATOM 3690 C CA . GLY B 1 82 ? -23.75 -1.885 7.918 1 98.31 82 GLY B CA 1
ATOM 3691 C C . GLY B 1 82 ? -22.312 -1.467 7.723 1 98.31 82 GLY B C 1
ATOM 3692 O O . GLY B 1 82 ? -21.828 -1.409 6.594 1 98.31 82 GLY B O 1
ATOM 3693 N N . CYS B 1 83 ? -21.594 -1.106 8.836 1 98.44 83 CYS B N 1
ATOM 3694 C CA . CYS B 1 83 ? -20.203 -0.644 8.766 1 98.44 83 CYS B CA 1
ATOM 3695 C C . CYS B 1 83 ? -19.344 -1.369 9.789 1 98.44 83 CYS B C 1
ATOM 3697 O O . CYS B 1 83 ? -19.859 -2.047 10.68 1 98.44 83 CYS B O 1
ATOM 3699 N N . TRP B 1 84 ? -18.047 -1.288 9.641 1 98.69 84 TRP B N 1
ATOM 3700 C CA . TRP B 1 84 ? -17.078 -1.803 10.602 1 98.69 84 TRP B CA 1
ATOM 3701 C C . TRP B 1 84 ? -16.781 -0.763 11.68 1 98.69 84 TRP B C 1
ATOM 3703 O O . TRP B 1 84 ? -16.625 0.424 11.375 1 98.69 84 TRP B O 1
ATOM 3713 N N . SER B 1 85 ? -16.672 -1.224 12.93 1 98.31 85 SER B N 1
ATOM 3714 C CA . SER B 1 85 ? -16.156 -0.359 13.992 1 98.31 85 SER B CA 1
ATOM 3715 C C . SER B 1 85 ? -14.68 -0.622 14.258 1 98.31 85 SER B C 1
ATOM 3717 O O . SER B 1 85 ? -14.328 -1.579 14.953 1 98.31 85 SER B O 1
ATOM 3719 N N . VAL B 1 86 ? -13.883 0.224 13.836 1 98.06 86 VAL B N 1
ATOM 3720 C CA . VAL B 1 86 ? -12.445 0.169 14.07 1 98.06 86 VAL B CA 1
ATOM 3721 C C . VAL B 1 86 ? -12.133 0.629 15.492 1 98.06 86 VAL B C 1
ATOM 3723 O O . VAL B 1 86 ? -11.25 0.078 16.156 1 98.06 86 VAL B O 1
ATOM 3726 N N . TRP B 1 87 ? -12.883 1.547 15.945 1 96.88 87 TRP B N 1
ATOM 3727 C CA . TRP B 1 87 ? -12.695 2.109 17.281 1 96.88 87 TRP B CA 1
ATOM 3728 C C . TRP B 1 87 ? -12.789 1.024 18.344 1 96.88 87 TRP B C 1
ATOM 3730 O O . TRP B 1 87 ? -11.938 0.943 19.234 1 96.88 87 TRP B O 1
ATOM 3740 N N . GLN B 1 88 ? -13.695 0.149 18.203 1 95.69 88 GLN B N 1
ATOM 3741 C CA . GLN B 1 88 ? -13.867 -0.93 19.172 1 95.69 88 GLN B CA 1
ATOM 3742 C C . GLN B 1 88 ? -12.695 -1.902 19.125 1 95.69 88 GLN B C 1
ATOM 3744 O O . GLN B 1 88 ? -12.344 -2.512 20.141 1 95.69 88 GLN B O 1
ATOM 3749 N N . ALA B 1 89 ? -12.117 -2.008 17.969 1 95.81 89 ALA B N 1
ATOM 3750 C CA . ALA B 1 89 ? -11.016 -2.955 17.797 1 95.81 89 ALA B CA 1
ATOM 3751 C C . ALA B 1 89 ? -9.727 -2.4 18.391 1 95.81 89 ALA B C 1
ATOM 3753 O O . ALA B 1 89 ? -8.938 -3.143 18.984 1 95.81 89 ALA B O 1
ATOM 3754 N N . VAL B 1 90 ? -9.523 -1.102 18.25 1 95.69 90 VAL B N 1
ATOM 3755 C CA . VAL B 1 90 ? -8.242 -0.547 18.656 1 95.69 90 VAL B CA 1
ATOM 3756 C C . VAL B 1 90 ? -8.32 -0.097 20.109 1 95.69 90 VAL B C 1
ATOM 3758 O O . VAL B 1 90 ? -7.305 -0.089 20.828 1 95.69 90 VAL B O 1
ATOM 3761 N N . ARG B 1 91 ? -9.492 0.342 20.5 1 92.19 91 ARG B N 1
ATOM 3762 C CA . ARG B 1 91 ? -9.734 0.706 21.891 1 92.19 91 ARG B CA 1
ATOM 3763 C C . ARG B 1 91 ? -10.609 -0.33 22.578 1 92.19 91 ARG B C 1
ATOM 3765 O O . ARG B 1 91 ? -11.797 -0.081 22.828 1 92.19 91 ARG B O 1
ATOM 3772 N N . GLU B 1 92 ? -10.016 -1.307 23.078 1 83.06 92 GLU B N 1
ATOM 3773 C CA . GLU B 1 92 ? -10.727 -2.502 23.516 1 83.06 92 GLU B CA 1
ATOM 3774 C C . GLU B 1 92 ? -11.594 -2.209 24.734 1 83.06 92 GLU B C 1
ATOM 3776 O O . GLU B 1 92 ? -12.578 -2.906 24.984 1 83.06 92 GLU B O 1
ATOM 3781 N N . ALA B 1 93 ? -11.234 -1.236 25.406 1 84.19 93 ALA B N 1
ATOM 3782 C CA . ALA B 1 93 ? -12.008 -0.875 26.578 1 84.19 93 ALA B CA 1
ATOM 3783 C C . ALA B 1 93 ? -13.344 -0.249 26.188 1 84.19 93 ALA B C 1
ATOM 3785 O O . ALA B 1 93 ? -14.273 -0.193 27 1 84.19 93 ALA B O 1
ATOM 3786 N N . HIS B 1 94 ? -13.422 0.174 25.016 1 86.75 94 HIS B N 1
ATOM 3787 C CA . HIS B 1 94 ? -14.648 0.801 24.547 1 86.75 94 HIS B CA 1
ATOM 3788 C C . HIS B 1 94 ? -15.57 -0.22 23.891 1 86.75 94 HIS B C 1
ATOM 3790 O O . HIS B 1 94 ? -15.18 -0.904 22.938 1 86.75 94 HIS B O 1
ATOM 3796 N N . LYS B 1 95 ? -16.75 -0.244 24.328 1 89.56 95 LYS B N 1
ATOM 3797 C CA . LYS B 1 95 ? -17.703 -1.231 23.828 1 89.56 95 LYS B CA 1
ATOM 3798 C C . LYS B 1 95 ? -18.531 -0.668 22.672 1 89.56 95 LYS B C 1
ATOM 3800 O O . LYS B 1 95 ? -19.125 -1.423 21.906 1 89.56 95 LYS B O 1
ATOM 3805 N N . ASP B 1 96 ? -18.531 0.658 22.609 1 94.5 96 ASP B N 1
ATOM 3806 C CA . ASP B 1 96 ? -19.344 1.3 21.578 1 94.5 96 ASP B CA 1
ATOM 3807 C C . ASP B 1 96 ? -18.453 1.8 20.438 1 94.5 96 ASP B C 1
ATOM 3809 O O . ASP B 1 96 ? -17.281 2.08 20.625 1 94.5 96 ASP B O 1
ATOM 3813 N N . PRO B 1 97 ? -19.109 1.915 19.219 1 96.19 97 PRO B N 1
ATOM 3814 C CA . PRO B 1 97 ? -18.391 2.564 18.109 1 96.19 97 PRO B CA 1
ATOM 3815 C C . PRO B 1 97 ? -18.078 4.027 18.406 1 96.19 97 PRO B C 1
ATOM 3817 O O . PRO B 1 97 ? -18.609 4.605 19.359 1 96.19 97 PRO B O 1
ATOM 3820 N N . ARG B 1 98 ? -17.188 4.512 17.578 1 93.88 98 ARG B N 1
ATOM 3821 C CA . ARG B 1 98 ? -16.797 5.91 17.766 1 93.88 98 ARG B CA 1
ATOM 3822 C C . ARG B 1 98 ? -17.984 6.84 17.531 1 93.88 98 ARG B C 1
ATOM 3824 O O . ARG B 1 98 ? -18.656 6.75 16.5 1 93.88 98 ARG B O 1
ATOM 3831 N N . ASN B 1 99 ? -18.172 7.648 18.391 1 87.44 99 ASN B N 1
ATOM 3832 C CA . ASN B 1 99 ? -19.25 8.617 18.266 1 87.44 99 ASN B CA 1
ATOM 3833 C C . ASN B 1 99 ? -18.922 9.68 17.219 1 87.44 99 ASN B C 1
ATOM 3835 O O . ASN B 1 99 ? -17.781 10.133 17.125 1 87.44 99 ASN B O 1
ATOM 3839 N N . SER B 1 100 ? -19.938 9.953 16.422 1 85.88 100 SER B N 1
ATOM 3840 C CA . SER B 1 100 ? -19.781 11 15.406 1 85.88 100 SER B CA 1
ATOM 3841 C C . SER B 1 100 ? -21.141 11.562 15 1 85.88 100 SER B C 1
ATOM 3843 O O . SER B 1 100 ? -22.141 10.836 14.969 1 85.88 100 SER B O 1
ATOM 3845 N N . PHE B 1 101 ? -21.141 12.836 14.641 1 82.88 101 PHE B N 1
ATOM 3846 C CA . PHE B 1 101 ? -22.359 13.477 14.172 1 82.88 101 PHE B CA 1
ATOM 3847 C C . PHE B 1 101 ? -22.578 13.219 12.688 1 82.88 101 PHE B C 1
ATOM 3849 O O . PHE B 1 101 ? -23.656 13.453 12.156 1 82.88 101 PHE B O 1
ATOM 3856 N N . ILE B 1 102 ? -21.641 12.688 12.094 1 88 102 ILE B N 1
ATOM 3857 C CA . ILE B 1 102 ? -21.625 12.617 10.641 1 88 102 ILE B CA 1
ATOM 3858 C C . ILE B 1 102 ? -22.75 11.695 10.156 1 88 102 ILE B C 1
ATOM 3860 O O . ILE B 1 102 ? -23.484 12.039 9.227 1 88 102 ILE B O 1
ATOM 3864 N N . PRO B 1 103 ? -22.891 10.547 10.773 1 90.25 103 PRO B N 1
ATOM 3865 C CA . PRO B 1 103 ? -23.953 9.68 10.273 1 90.25 103 PRO B CA 1
ATOM 3866 C C . PRO B 1 103 ? -25.328 10.352 10.328 1 90.25 103 PRO B C 1
ATOM 3868 O O . PRO B 1 103 ? -26.109 10.234 9.383 1 90.25 103 PRO B O 1
ATOM 3871 N N . MET B 1 104 ? -25.516 11.039 11.367 1 87.31 104 MET B N 1
ATOM 3872 C CA . MET B 1 104 ? -26.797 11.727 11.5 1 87.31 104 MET B CA 1
ATOM 3873 C C . MET B 1 104 ? -26.922 12.844 10.461 1 87.31 104 MET B C 1
ATOM 3875 O O . MET B 1 104 ? -28 13.023 9.867 1 87.31 104 MET B O 1
ATOM 3879 N N . MET B 1 105 ? -25.906 13.531 10.258 1 86.56 105 MET B N 1
ATOM 3880 C CA . MET B 1 105 ? -25.875 14.609 9.266 1 86.56 105 MET B CA 1
ATOM 3881 C C . MET B 1 105 ? -26.156 14.062 7.867 1 86.56 105 MET B C 1
ATOM 3883 O O . MET B 1 105 ? -26.75 14.75 7.039 1 86.56 105 MET B O 1
ATOM 3887 N N . LEU B 1 106 ? -25.781 12.867 7.668 1 89.94 106 LEU B N 1
ATOM 3888 C CA . LEU B 1 106 ? -25.922 12.234 6.359 1 89.94 106 LEU B CA 1
ATOM 3889 C C . LEU B 1 106 ? -27.203 11.398 6.297 1 89.94 106 LEU B C 1
ATOM 3891 O O . LEU B 1 106 ? -27.469 10.742 5.285 1 89.94 106 LEU B O 1
ATOM 3895 N N . SER B 1 107 ? -27.953 11.43 7.316 1 90.38 107 SER B N 1
ATOM 3896 C CA . SER B 1 107 ? -29.172 10.633 7.43 1 90.38 107 SER B CA 1
ATOM 3897 C C . SER B 1 107 ? -28.875 9.148 7.234 1 90.38 107 SER B C 1
ATOM 3899 O O . SER B 1 107 ? -29.531 8.484 6.426 1 90.38 107 SER B O 1
ATOM 3901 N N . LEU B 1 108 ? -27.922 8.695 8.016 1 93.5 108 LEU B N 1
ATOM 3902 C CA . LEU B 1 108 ? -27.547 7.281 7.984 1 93.5 108 LEU B CA 1
ATOM 3903 C C . LEU B 1 108 ? -27.812 6.621 9.336 1 93.5 108 LEU B C 1
ATOM 3905 O O . LEU B 1 108 ? -27.5 7.195 10.383 1 93.5 108 LEU B O 1
ATOM 3909 N N . ASP B 1 109 ? -28.5 5.547 9.297 1 95.38 109 ASP B N 1
ATOM 3910 C CA . ASP B 1 109 ? -28.656 4.668 10.453 1 95.38 109 ASP B CA 1
ATOM 3911 C C . ASP B 1 109 ? -27.75 3.443 10.344 1 95.38 109 ASP B C 1
ATOM 3913 O O . ASP B 1 109 ? -28.062 2.51 9.594 1 95.38 109 ASP B O 1
ATOM 3917 N N . ILE B 1 110 ? -26.672 3.451 11.211 1 97.25 110 ILE B N 1
ATOM 3918 C CA . ILE B 1 110 ? -25.594 2.52 10.945 1 97.25 110 ILE B CA 1
ATOM 3919 C C . ILE B 1 110 ? -25.609 1.392 11.977 1 97.25 110 ILE B C 1
ATOM 3921 O O . ILE B 1 110 ? -25.688 1.645 13.18 1 97.25 110 ILE B O 1
ATOM 3925 N N . SER B 1 111 ? -25.609 0.171 11.484 1 98.38 111 SER B N 1
ATOM 3926 C CA . SER B 1 111 ? -25.281 -1.021 12.258 1 98.38 111 SER B CA 1
ATOM 3927 C C . SER B 1 111 ? -23.797 -1.334 12.195 1 98.38 111 SER B C 1
ATOM 3929 O O . SER B 1 111 ? -23.266 -1.617 11.125 1 98.38 111 SER B O 1
ATOM 3931 N N . TYR B 1 112 ? -23.156 -1.316 13.383 1 98.25 112 TYR B N 1
ATOM 3932 C CA . TYR B 1 112 ? -21.719 -1.52 13.383 1 98.25 112 TYR B CA 1
ATOM 3933 C C . TYR B 1 112 ? -21.359 -2.949 13.773 1 98.25 112 TYR B C 1
ATOM 3935 O O . TYR B 1 112 ? -22.031 -3.543 14.633 1 98.25 112 TYR B O 1
ATOM 3943 N N . THR B 1 113 ? -20.375 -3.506 13.164 1 98.44 113 THR B N 1
ATOM 3944 C CA . THR B 1 113 ? -19.703 -4.742 13.547 1 98.44 113 THR B CA 1
ATOM 3945 C C . THR B 1 113 ? -18.266 -4.461 14 1 98.44 113 THR B C 1
ATOM 3947 O O . THR B 1 113 ? -17.516 -3.777 13.305 1 98.44 113 THR B O 1
ATOM 3950 N N . LYS B 1 114 ? -17.938 -4.969 15.156 1 97.69 114 LYS B N 1
ATOM 3951 C CA . LYS B 1 114 ? -16.562 -4.793 15.641 1 97.69 114 LYS B CA 1
ATOM 3952 C C . LYS B 1 114 ? -15.562 -5.379 14.656 1 97.69 114 LYS B C 1
ATOM 3954 O O . LYS B 1 114 ? -15.672 -6.539 14.258 1 97.69 114 LYS B O 1
ATOM 3959 N N . ALA B 1 115 ? -14.602 -4.551 14.258 1 98 115 ALA B N 1
ATOM 3960 C CA . ALA B 1 115 ? -13.539 -5.039 13.391 1 98 115 ALA B CA 1
ATOM 3961 C C . ALA B 1 115 ? -12.688 -6.086 14.102 1 98 115 ALA B C 1
ATOM 3963 O O . ALA B 1 115 ? -12.609 -6.098 15.336 1 98 115 ALA B O 1
ATOM 3964 N N . PRO B 1 116 ? -12.039 -6.926 13.32 1 96.88 116 PRO B N 1
ATOM 3965 C CA . PRO B 1 116 ? -11.203 -7.945 13.953 1 96.88 116 PRO B CA 1
ATOM 3966 C C . PRO B 1 116 ? -10 -7.348 14.68 1 96.88 116 PRO B C 1
ATOM 3968 O O . PRO B 1 116 ? -9.492 -6.293 14.289 1 96.88 116 PRO B O 1
ATOM 3971 N N . PRO B 1 117 ? -9.469 -8.055 15.625 1 94 117 PRO B N 1
ATOM 3972 C CA . PRO B 1 117 ? -8.383 -7.504 16.438 1 94 117 PRO B CA 1
ATOM 3973 C C . PRO B 1 117 ? -7.102 -7.285 15.625 1 94 117 PRO B C 1
ATOM 3975 O O . PRO B 1 117 ? -6.285 -6.43 15.984 1 94 117 PRO B O 1
ATOM 3978 N N . TYR B 1 118 ? -7.004 -7.992 14.57 1 93.5 118 TYR B N 1
ATOM 3979 C CA . TYR B 1 118 ? -5.758 -7.93 13.812 1 93.5 118 TYR B CA 1
ATOM 3980 C C . TYR B 1 118 ? -5.664 -6.633 13.016 1 93.5 118 TYR B C 1
ATOM 3982 O O . TYR B 1 118 ? -4.641 -6.363 12.383 1 93.5 118 TYR B O 1
ATOM 3990 N N . VAL B 1 119 ? -6.688 -5.797 13.109 1 96.75 119 VAL B N 1
ATOM 3991 C CA . VAL B 1 119 ? -6.582 -4.496 12.445 1 96.75 119 VAL B CA 1
ATOM 3992 C C . VAL B 1 119 ? -5.742 -3.551 13.305 1 96.75 119 VAL B C 1
ATOM 3994 O O . VAL B 1 119 ? -5.32 -2.49 12.836 1 96.75 119 VAL B O 1
ATOM 3997 N N . LYS B 1 120 ? -5.551 -3.898 14.539 1 95.88 120 LYS B N 1
ATOM 3998 C CA . LYS B 1 120 ? -4.77 -3.062 15.445 1 95.88 120 LYS B CA 1
ATOM 3999 C C . LYS B 1 120 ? -3.287 -3.102 15.094 1 95.88 120 LYS B C 1
ATOM 4001 O O . LYS B 1 120 ? -2.707 -4.18 14.953 1 95.88 120 LYS B O 1
ATOM 4006 N N . LEU B 1 121 ? -2.656 -1.932 14.953 1 94.38 121 LEU B N 1
ATOM 4007 C CA . LEU B 1 121 ? -1.261 -1.818 14.547 1 94.38 121 LEU B CA 1
ATOM 4008 C C . LEU B 1 121 ? -0.331 -2.352 15.625 1 94.38 121 LEU B C 1
ATOM 4010 O O . LEU B 1 121 ? 0.653 -3.033 15.328 1 94.38 121 LEU B O 1
ATOM 4014 N N . GLU B 1 122 ? -0.652 -2.031 16.844 1 90.69 122 GLU B N 1
ATOM 4015 C CA . GLU B 1 122 ? 0.114 -2.488 18 1 90.69 122 GLU B CA 1
ATOM 4016 C C . GLU B 1 122 ? -0.711 -3.434 18.875 1 90.69 122 GLU B C 1
ATOM 4018 O O . GLU B 1 122 ? -1.268 -3.02 19.891 1 90.69 122 GLU B O 1
ATOM 4023 N N . PRO B 1 123 ? -0.692 -4.66 18.578 1 84.38 123 PRO B N 1
ATOM 4024 C CA . PRO B 1 123 ? -1.63 -5.586 19.219 1 84.38 123 PRO B CA 1
ATOM 4025 C C . PRO B 1 123 ? -1.387 -5.734 20.719 1 84.38 123 PRO B C 1
ATOM 4027 O O . PRO B 1 123 ? -2.312 -6.047 21.469 1 84.38 123 PRO B O 1
ATOM 4030 N N . LEU B 1 124 ? -0.226 -5.445 21.125 1 83.31 124 LEU B N 1
ATOM 4031 C CA . LEU B 1 124 ? 0.088 -5.676 22.531 1 83.31 124 LEU B CA 1
ATOM 4032 C C . LEU B 1 124 ? -0.087 -4.398 23.344 1 83.31 124 LEU B C 1
ATOM 4034 O O . LEU B 1 124 ? 0.038 -4.418 24.578 1 83.31 124 LEU B O 1
ATOM 4038 N N . SER B 1 125 ? -0.384 -3.352 22.672 1 84.56 125 SER B N 1
ATOM 4039 C CA . SER B 1 125 ? -0.575 -2.086 23.375 1 84.56 125 SER B CA 1
ATOM 4040 C C . SER B 1 125 ? -2.043 -1.862 23.734 1 84.56 125 SER B C 1
ATOM 4042 O O . SER B 1 125 ? -2.889 -1.751 22.828 1 84.56 125 SER B O 1
ATOM 4044 N N . GLU B 1 126 ? -2.275 -1.773 24.906 1 81.81 126 GLU B N 1
ATOM 4045 C CA . GLU B 1 126 ? -3.65 -1.547 25.344 1 81.81 126 GLU B CA 1
ATOM 4046 C C . GLU B 1 126 ? -4.137 -0.158 24.938 1 81.81 126 GLU B C 1
ATOM 4048 O O . GLU B 1 126 ? -5.316 0.028 24.641 1 81.81 126 GLU B O 1
ATOM 4053 N N . ASP B 1 127 ? -3.252 0.753 24.844 1 83.5 127 ASP B N 1
ATOM 4054 C CA . ASP B 1 127 ? -3.629 2.139 24.594 1 83.5 127 ASP B CA 1
ATOM 4055 C C . ASP B 1 127 ? -3.324 2.527 23.141 1 83.5 127 ASP B C 1
ATOM 4057 O O . ASP B 1 127 ? -3.381 3.705 22.781 1 83.5 127 ASP B O 1
ATOM 4061 N N . GLY B 1 128 ? -3.014 1.527 22.453 1 89.69 128 GLY B N 1
ATOM 4062 C CA . GLY B 1 128 ? -2.729 1.841 21.062 1 89.69 128 GLY B CA 1
ATOM 4063 C C . GLY B 1 128 ? -3.934 2.371 20.312 1 89.69 128 GLY B C 1
ATOM 4064 O O . GLY B 1 128 ? -5.051 1.886 20.5 1 89.69 128 GLY B O 1
ATOM 4065 N N . LEU B 1 129 ? -3.709 3.395 19.516 1 92.62 129 LEU B N 1
ATOM 4066 C CA . LEU B 1 129 ? -4.801 4.09 18.828 1 92.62 129 LEU B CA 1
ATOM 4067 C C . LEU B 1 129 ? -4.832 3.73 17.344 1 92.62 129 LEU B C 1
ATOM 4069 O O . LEU B 1 129 ? -5.836 3.965 16.672 1 92.62 129 LEU B O 1
ATOM 4073 N N . HIS B 1 130 ? -3.793 3.092 16.922 1 97 130 HIS B N 1
ATOM 4074 C CA . HIS B 1 130 ? -3.627 3.025 15.477 1 97 130 HIS B CA 1
ATOM 4075 C C . HIS B 1 130 ? -4.145 1.701 14.922 1 97 130 HIS B C 1
ATOM 4077 O O . HIS B 1 130 ? -3.904 0.643 15.508 1 97 130 HIS B O 1
ATOM 4083 N N . ALA B 1 131 ? -4.887 1.796 13.852 1 97.69 131 ALA B N 1
ATOM 4084 C CA . ALA B 1 131 ? -5.164 0.646 13 1 97.69 131 ALA B CA 1
ATOM 4085 C C . ALA B 1 131 ? -4.16 0.558 11.852 1 97.69 131 ALA B C 1
ATOM 4087 O O . ALA B 1 131 ? -3.293 1.425 11.711 1 97.69 131 ALA B O 1
ATOM 4088 N N . THR B 1 132 ? -4.277 -0.502 11.078 1 97.25 132 THR B N 1
ATOM 4089 C CA . THR B 1 132 ? -3.32 -0.685 9.992 1 97.25 132 THR B CA 1
ATOM 4090 C C . THR B 1 132 ? -4.039 -0.813 8.656 1 97.25 132 THR B C 1
ATOM 4092 O O . THR B 1 132 ? -5.121 -1.393 8.578 1 97.25 132 THR B O 1
ATOM 4095 N N . PHE B 1 133 ? -3.465 -0.349 7.551 1 98.19 133 PHE B N 1
ATOM 4096 C CA . PHE B 1 133 ? -4.094 -0.137 6.254 1 98.19 133 PHE B CA 1
ATOM 4097 C C . PHE B 1 133 ? -4.527 -1.463 5.641 1 98.19 133 PHE B C 1
ATOM 4099 O O . PHE B 1 133 ? -5.703 -1.649 5.32 1 98.19 133 PHE B O 1
ATOM 4106 N N . TRP B 1 134 ? -3.727 -2.387 5.508 1 97.12 134 TRP B N 1
ATOM 4107 C CA . TRP B 1 134 ? -4.07 -3.541 4.684 1 97.12 134 TRP B CA 1
ATOM 4108 C C . TRP B 1 134 ? -5.055 -4.453 5.406 1 97.12 134 TRP B C 1
ATOM 4110 O O . TRP B 1 134 ? -6 -4.965 4.797 1 97.12 134 TRP B O 1
ATOM 4120 N N . PRO B 1 135 ? -4.855 -4.691 6.746 1 97.06 135 PRO B N 1
ATOM 4121 C CA . PRO B 1 135 ? -5.953 -5.375 7.434 1 97.06 135 PRO B CA 1
ATOM 4122 C C . PRO B 1 135 ? -7.293 -4.672 7.254 1 97.06 135 PRO B C 1
ATOM 4124 O O . PRO B 1 135 ? -8.312 -5.328 7.027 1 97.06 135 PRO B O 1
ATOM 4127 N N . LEU B 1 136 ? -7.293 -3.398 7.285 1 98.44 136 LEU B N 1
ATOM 4128 C CA . LEU B 1 136 ? -8.523 -2.666 7.027 1 98.44 136 LEU B CA 1
ATOM 4129 C C . LEU B 1 136 ? -8.984 -2.855 5.582 1 98.44 136 LEU B C 1
ATOM 4131 O O . LEU B 1 136 ? -10.164 -3.1 5.328 1 98.44 136 LEU B O 1
ATOM 4135 N N . ALA B 1 137 ? -8.055 -2.734 4.648 1 98.31 137 ALA B N 1
ATOM 4136 C CA . ALA B 1 137 ? -8.375 -2.896 3.234 1 98.31 137 ALA B CA 1
ATOM 4137 C C . ALA B 1 137 ? -8.961 -4.277 2.957 1 98.31 137 ALA B C 1
ATOM 4139 O O . ALA B 1 137 ? -9.898 -4.41 2.164 1 98.31 137 ALA B O 1
ATOM 4140 N N . SER B 1 138 ? -8.43 -5.281 3.635 1 97.5 138 SER B N 1
ATOM 4141 C CA . SER B 1 138 ? -8.852 -6.656 3.391 1 97.5 138 SER B CA 1
ATOM 4142 C C . SER B 1 138 ? -10.336 -6.832 3.674 1 97.5 138 SER B C 1
ATOM 4144 O O . SER B 1 138 ? -10.992 -7.695 3.08 1 97.5 138 SER B O 1
ATOM 4146 N N . LEU B 1 139 ? -10.906 -6.016 4.531 1 98.12 139 LEU B N 1
ATOM 4147 C CA . LEU B 1 139 ? -12.32 -6.105 4.902 1 98.12 139 LEU B CA 1
ATOM 4148 C C . LEU B 1 139 ? -13.211 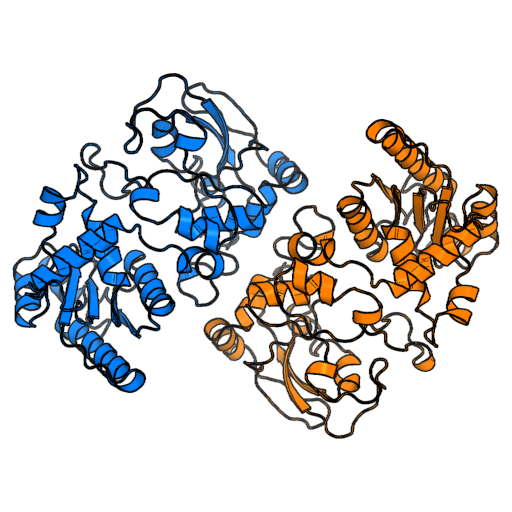-5.734 3.725 1 98.12 139 LEU B C 1
ATOM 4150 O O . LEU B 1 139 ? -14.422 -5.988 3.752 1 98.12 139 LEU B O 1
ATOM 4154 N N . GLY B 1 140 ? -12.648 -5.129 2.707 1 96.94 140 GLY B N 1
ATOM 4155 C CA . GLY B 1 140 ? -13.391 -4.758 1.518 1 96.94 140 GLY B CA 1
ATOM 4156 C C . GLY B 1 140 ? -13.461 -5.867 0.485 1 96.94 140 GLY B C 1
ATOM 4157 O O . GLY B 1 140 ? -14.102 -5.715 -0.556 1 96.94 140 GLY B O 1
ATOM 4158 N N . PHE B 1 141 ? -12.836 -6.934 0.753 1 96.19 141 PHE B N 1
ATOM 4159 C CA . PHE B 1 141 ? -12.805 -8.07 -0.16 1 96.19 141 PHE B CA 1
ATOM 4160 C C . PHE B 1 141 ? -13.602 -9.242 0.407 1 96.19 141 PHE B C 1
ATOM 4162 O O . PHE B 1 141 ? -13.719 -9.383 1.626 1 96.19 141 PHE B O 1
ATOM 4169 N N . PRO B 1 142 ? -14.148 -10.094 -0.448 1 93.88 142 PRO B N 1
ATOM 4170 C CA . PRO B 1 142 ? -15.023 -11.18 -0.002 1 93.88 142 PRO B CA 1
ATOM 4171 C C . PRO B 1 142 ? -14.367 -12.07 1.046 1 93.88 142 PRO B C 1
ATOM 4173 O O . PRO B 1 142 ? -14.953 -12.336 2.098 1 93.88 142 PRO B O 1
ATOM 4176 N N . HIS B 1 143 ? -13.164 -12.469 0.84 1 92.25 143 HIS B N 1
ATOM 4177 C CA . HIS B 1 143 ? -12.508 -13.359 1.784 1 92.25 143 HIS B CA 1
ATOM 4178 C C . HIS B 1 143 ? -12.266 -12.672 3.125 1 92.25 143 HIS B C 1
ATOM 4180 O O . HIS B 1 143 ? -12.547 -13.25 4.18 1 92.25 143 HIS B O 1
ATOM 4186 N N . GLY B 1 144 ? -11.742 -11.484 3.059 1 93.69 144 GLY B N 1
ATOM 4187 C CA . GLY B 1 144 ? -11.5 -10.734 4.281 1 93.69 144 GLY B CA 1
ATOM 4188 C C . GLY B 1 144 ? -12.766 -10.453 5.066 1 93.69 144 GLY B C 1
ATOM 4189 O O . GLY B 1 144 ? -12.789 -10.594 6.293 1 93.69 144 GLY B O 1
ATOM 4190 N N . ARG B 1 145 ? -13.758 -10.117 4.348 1 95.81 145 ARG B N 1
ATOM 4191 C CA . ARG B 1 145 ? -15.031 -9.812 4.988 1 95.81 145 ARG B CA 1
ATOM 4192 C C . ARG B 1 145 ? -15.633 -11.062 5.629 1 95.81 145 ARG B C 1
ATOM 4194 O O . ARG B 1 145 ? -16.141 -11 6.75 1 95.81 145 ARG B O 1
ATOM 4201 N N . ALA B 1 146 ? -15.586 -12.203 4.938 1 95.31 146 ALA B N 1
ATOM 4202 C CA . ALA B 1 146 ? -16.141 -13.453 5.457 1 95.31 146 ALA B CA 1
ATOM 4203 C C . ALA B 1 146 ? -15.43 -13.883 6.734 1 95.31 146 ALA B C 1
ATOM 4205 O O . ALA B 1 146 ? -16.078 -14.227 7.727 1 95.31 146 ALA B O 1
ATOM 4206 N N . GLU B 1 147 ? -14.195 -13.781 6.727 1 94.88 147 GLU B N 1
ATOM 4207 C CA . GLU B 1 147 ? -13.414 -14.156 7.895 1 94.88 147 GLU B CA 1
ATOM 4208 C C . GLU B 1 147 ? -13.711 -13.242 9.078 1 94.88 147 GLU B C 1
ATOM 4210 O O . GLU B 1 147 ? -13.883 -13.711 10.203 1 94.88 147 GLU B O 1
ATOM 4215 N N . ALA B 1 148 ? -13.742 -12.008 8.773 1 96.31 148 ALA B N 1
ATOM 4216 C CA . ALA B 1 148 ? -13.945 -11.023 9.836 1 96.31 148 ALA B CA 1
ATOM 4217 C C . ALA B 1 148 ? -15.359 -11.117 10.406 1 96.31 148 ALA B C 1
ATOM 4219 O O . ALA B 1 148 ? -15.555 -10.977 11.617 1 96.31 148 ALA B O 1
ATOM 4220 N N . SER B 1 149 ? -16.328 -11.375 9.531 1 95.88 149 SER B N 1
ATOM 4221 C CA . SER B 1 149 ? -17.719 -11.422 9.953 1 95.88 149 SER B CA 1
ATOM 4222 C C . SER B 1 149 ? -17.969 -12.602 10.883 1 95.88 149 SER B C 1
ATOM 4224 O O . SER B 1 149 ? -18.938 -12.594 11.648 1 95.88 149 SER B O 1
ATOM 4226 N N . ALA B 1 150 ? -17.109 -13.562 10.797 1 95.88 150 ALA B N 1
ATOM 4227 C CA . ALA B 1 150 ? -17.234 -14.734 11.664 1 95.88 150 ALA B CA 1
ATOM 4228 C C . ALA B 1 150 ? -16.781 -14.43 13.078 1 95.88 150 ALA B C 1
ATOM 4230 O O . ALA B 1 150 ? -17.094 -15.172 14.016 1 95.88 150 ALA B O 1
ATOM 4231 N N . LEU B 1 151 ? -16.141 -13.344 13.32 1 95.88 151 LEU B N 1
ATOM 4232 C CA . LEU B 1 151 ? -15.508 -13.062 14.602 1 95.88 151 LEU B CA 1
ATOM 4233 C C . LEU B 1 151 ? -16.406 -12.195 15.477 1 95.88 151 LEU B C 1
ATOM 4235 O O . LEU B 1 151 ? -16.219 -12.125 16.688 1 95.88 151 LEU B O 1
ATOM 4239 N N . ALA B 1 152 ? -17.312 -11.484 14.922 1 96.25 152 ALA B N 1
ATOM 4240 C CA . ALA B 1 152 ? -18.188 -10.602 15.688 1 96.25 152 ALA B CA 1
ATOM 4241 C C . ALA B 1 152 ? -19.531 -10.422 15.008 1 96.25 152 ALA B C 1
ATOM 4243 O O . ALA B 1 152 ? -19.609 -10.32 13.773 1 96.25 152 ALA B O 1
ATOM 4244 N N . ALA B 1 153 ? -20.531 -10.32 15.797 1 97.31 153 ALA B N 1
ATOM 4245 C CA . ALA B 1 153 ? -21.875 -10.055 15.281 1 97.31 153 ALA B CA 1
ATOM 4246 C C . ALA B 1 153 ? -22.141 -8.555 15.188 1 97.31 153 ALA B C 1
ATOM 4248 O O . ALA B 1 153 ? -21.625 -7.773 15.984 1 97.31 153 ALA B O 1
ATOM 4249 N N . PRO B 1 154 ? -22.953 -8.18 14.18 1 98.25 154 PRO B N 1
ATOM 4250 C CA . PRO B 1 154 ? -23.328 -6.766 14.102 1 98.25 154 PRO B CA 1
ATOM 4251 C C . PRO B 1 154 ? -24.172 -6.324 15.297 1 98.25 154 PRO B C 1
ATOM 4253 O O . PRO B 1 154 ? -24.953 -7.121 15.844 1 98.25 154 PRO B O 1
ATOM 4256 N N . MET B 1 155 ? -24.031 -5.102 15.656 1 97.75 155 MET B N 1
ATOM 4257 C CA . MET B 1 155 ? -24.844 -4.488 16.703 1 97.75 155 MET B CA 1
ATOM 4258 C C . MET B 1 155 ? -26.047 -3.75 16.109 1 97.75 155 MET B C 1
ATOM 4260 O O . MET B 1 155 ? -25.969 -3.262 14.977 1 97.75 155 MET B O 1
ATOM 4264 N N . PRO B 1 156 ? -27.109 -3.668 16.875 1 97.44 156 PRO B N 1
ATOM 4265 C CA . PRO B 1 156 ? -28.25 -2.896 16.359 1 97.44 156 PRO B CA 1
ATOM 4266 C C . PRO B 1 156 ? -27.922 -1.42 16.156 1 97.44 156 PRO B C 1
ATOM 4268 O O . PRO B 1 156 ? -27.156 -0.84 16.938 1 97.44 156 PRO B O 1
ATOM 4271 N N . SER B 1 157 ? -28.578 -0.863 15.102 1 95.88 157 SER B N 1
ATOM 4272 C CA . SER B 1 157 ? -28.391 0.561 14.844 1 95.88 157 SER B CA 1
ATOM 4273 C C . SER B 1 157 ? -29.078 1.41 15.914 1 95.88 157 SER B C 1
ATOM 4275 O O . SER B 1 157 ? -29.828 0.894 16.734 1 95.88 157 SER B O 1
ATOM 4277 N N . ASP B 1 158 ? -28.75 2.643 15.922 1 91.31 158 ASP B N 1
ATOM 4278 C CA . ASP B 1 158 ? -29.172 3.523 17 1 91.31 158 ASP B CA 1
ATOM 4279 C C . ASP B 1 158 ? -30.641 3.922 16.828 1 91.31 158 ASP B C 1
ATOM 4281 O O . ASP B 1 158 ? -31.375 4.027 17.812 1 91.31 158 ASP B O 1
ATOM 4285 N N . VAL B 1 159 ? -31.094 4.125 15.664 1 90.5 159 VAL B N 1
ATOM 4286 C CA . VAL B 1 159 ? -32.406 4.707 15.43 1 90.5 159 VAL B CA 1
ATOM 4287 C C . VAL B 1 159 ? -33.438 3.596 15.188 1 90.5 159 VAL B C 1
ATOM 4289 O O . VAL B 1 159 ? -34.344 3.406 15.984 1 90.5 159 VAL B O 1
ATOM 4292 N N . GLY B 1 160 ? -33.219 2.844 14.211 1 92.81 160 GLY B N 1
ATOM 4293 C CA . GLY B 1 160 ? -34.156 1.814 13.82 1 92.81 160 GLY B CA 1
ATOM 4294 C C . GLY B 1 160 ? -33.906 0.487 14.516 1 92.81 160 GLY B C 1
ATOM 4295 O O . GLY B 1 160 ? -34.75 -0.423 14.43 1 92.81 160 GLY B O 1
ATOM 4296 N N . LYS B 1 161 ? -32.812 0.365 15.141 1 96.12 161 LYS B N 1
ATOM 4297 C CA . LYS B 1 161 ? -32.406 -0.858 15.836 1 96.12 161 LYS B CA 1
ATOM 4298 C C . LYS B 1 161 ? -32.312 -2.033 14.867 1 96.12 161 LYS B C 1
ATOM 4300 O O . LYS B 1 161 ? -32.719 -3.152 15.195 1 96.12 161 LYS B O 1
ATOM 4305 N N . VAL B 1 162 ? -31.828 -1.705 13.711 1 96.25 162 VAL B N 1
ATOM 4306 C CA . VAL B 1 162 ? -31.641 -2.742 12.703 1 96.25 162 VAL B CA 1
ATOM 4307 C C . VAL B 1 162 ? -30.25 -3.344 12.836 1 96.25 162 VAL B C 1
ATOM 4309 O O . VAL B 1 162 ? -29.297 -2.652 13.219 1 96.25 162 VAL B O 1
ATOM 4312 N N . THR B 1 163 ? -30.219 -4.621 12.523 1 98.06 163 THR B N 1
ATOM 4313 C CA . THR B 1 163 ? -28.953 -5.332 12.523 1 98.06 163 THR B CA 1
ATOM 4314 C C . THR B 1 163 ? -28.578 -5.766 11.109 1 98.06 163 THR B C 1
ATOM 4316 O O . THR B 1 163 ? -29.266 -6.574 10.492 1 98.06 163 THR B O 1
ATOM 4319 N N . LEU B 1 164 ? -27.5 -5.16 10.633 1 98.12 164 LEU B N 1
ATOM 4320 C CA . LEU B 1 164 ? -27.016 -5.426 9.281 1 98.12 164 LEU B CA 1
ATOM 4321 C C . LEU B 1 164 ? -25.531 -5.781 9.289 1 98.12 164 LEU B C 1
ATOM 4323 O O . LEU B 1 164 ? -24.75 -5.172 10.023 1 98.12 164 LEU B O 1
ATOM 4327 N N . PRO B 1 165 ? -25.188 -6.812 8.523 1 97.88 165 PRO B N 1
ATOM 4328 C CA . PRO B 1 165 ? -23.75 -7.039 8.352 1 97.88 165 PRO B CA 1
ATOM 4329 C C . PRO B 1 165 ? -23.062 -5.902 7.598 1 97.88 165 PRO B C 1
ATOM 4331 O O . PRO B 1 165 ? -23.734 -5.105 6.934 1 97.88 165 PRO B O 1
ATOM 4334 N N . PRO B 1 166 ? -21.734 -5.809 7.727 1 98.12 166 PRO B N 1
ATOM 4335 C CA . PRO B 1 166 ? -21.031 -4.805 6.93 1 98.12 166 PRO B CA 1
ATOM 4336 C C . PRO B 1 166 ? -21.344 -4.91 5.438 1 98.12 166 PRO B C 1
ATOM 4338 O O . PRO B 1 166 ? -21.406 -6.016 4.898 1 98.12 166 PRO B O 1
ATOM 4341 N N . ASP B 1 167 ? -21.531 -3.756 4.875 1 96.75 167 ASP B N 1
ATOM 4342 C CA . ASP B 1 167 ? -21.984 -3.695 3.488 1 96.75 167 ASP B CA 1
ATOM 4343 C C . ASP B 1 167 ? -20.844 -4.023 2.521 1 96.75 167 ASP B C 1
ATOM 4345 O O . ASP B 1 167 ? -19.719 -3.572 2.711 1 96.75 167 ASP B O 1
ATOM 4349 N N . ASP B 1 168 ? -21.188 -4.762 1.488 1 93.5 168 ASP B N 1
ATOM 4350 C CA . ASP B 1 168 ? -20.188 -5.16 0.501 1 93.5 168 ASP B CA 1
ATOM 4351 C C . ASP B 1 168 ? -19.922 -4.031 -0.493 1 93.5 168 ASP B C 1
ATOM 4353 O O . ASP B 1 168 ? -18.812 -3.91 -1.019 1 93.5 168 ASP B O 1
ATOM 4357 N N . GLN B 1 169 ? -20.875 -3.328 -0.782 1 94.56 169 GLN B N 1
ATOM 4358 C CA . GLN B 1 169 ? -20.75 -2.283 -1.792 1 94.56 169 GLN B CA 1
ATOM 4359 C C . GLN B 1 169 ? -20.203 -0.997 -1.182 1 94.56 169 GLN B C 1
ATOM 4361 O O . GLN B 1 169 ? -19.328 -0.344 -1.771 1 94.56 169 GLN B O 1
ATOM 4366 N N . MET B 1 170 ? -20.672 -0.655 0.031 1 97.06 170 MET B N 1
ATOM 4367 C CA . MET B 1 170 ? -20.188 0.524 0.747 1 97.06 170 MET B CA 1
ATOM 4368 C C . MET B 1 170 ? -19.328 0.124 1.935 1 97.06 170 MET B C 1
ATOM 4370 O O . MET B 1 170 ? -19.828 -0.115 3.031 1 97.06 170 MET B O 1
ATOM 4374 N N . LEU B 1 171 ? -18.078 0.125 1.678 1 98.19 171 LEU B N 1
ATOM 4375 C CA . LEU B 1 171 ? -17.141 -0.11 2.77 1 98.19 171 LEU B CA 1
ATOM 4376 C C . LEU B 1 171 ? -17.031 1.121 3.66 1 98.19 171 LEU B C 1
ATOM 4378 O O . LEU B 1 171 ? -16.703 2.211 3.182 1 98.19 171 LEU B O 1
ATOM 4382 N N . CYS B 1 172 ? -17.328 0.966 4.957 1 97.81 172 CYS B N 1
ATOM 4383 C CA . CYS B 1 172 ? -17.312 2.133 5.832 1 97.81 172 CYS B CA 1
ATOM 4384 C C . CYS B 1 172 ? -16.781 1.775 7.211 1 97.81 172 CYS B C 1
ATOM 4386 O O . CYS B 1 172 ? -16.875 0.623 7.637 1 97.81 172 CYS B O 1
ATOM 4388 N N . TYR B 1 173 ? -16.172 2.734 7.852 1 98.25 173 TYR B N 1
ATOM 4389 C CA . TYR B 1 173 ? -15.531 2.637 9.156 1 98.25 173 TYR B CA 1
ATOM 4390 C C . TYR B 1 173 ? -15.938 3.805 10.055 1 98.25 173 TYR B C 1
ATOM 4392 O O . TYR B 1 173 ? -16.203 4.906 9.562 1 98.25 173 TYR B O 1
ATOM 4400 N N . ASP B 1 174 ? -15.859 3.576 11.32 1 97.12 174 ASP B N 1
ATOM 4401 C CA . ASP B 1 174 ? -16.219 4.652 12.242 1 97.12 174 ASP B CA 1
ATOM 4402 C C . ASP B 1 174 ? -14.984 5.461 12.633 1 97.12 174 ASP B C 1
ATOM 4404 O O . ASP B 1 174 ? -15.102 6.531 13.242 1 97.12 174 ASP B O 1
ATOM 4408 N N . TYR B 1 175 ? -13.859 4.977 12.305 1 97 175 TYR B N 1
ATOM 4409 C CA . TYR B 1 175 ? -12.641 5.594 12.805 1 97 175 TYR B CA 1
ATOM 4410 C C . TYR B 1 175 ? -11.477 5.348 11.852 1 97 175 TYR B C 1
ATOM 4412 O O . TYR B 1 175 ? -11.086 4.199 11.625 1 97 175 TYR B O 1
ATOM 4420 N N . LEU B 1 176 ? -10.891 6.477 11.297 1 97.44 176 LEU B N 1
ATOM 4421 C CA . LEU B 1 176 ? -9.766 6.34 10.375 1 97.44 176 LEU B CA 1
ATOM 4422 C C . LEU B 1 176 ? -8.719 7.426 10.625 1 97.44 176 LEU B C 1
ATOM 4424 O O . LEU B 1 176 ? -7.859 7.672 9.781 1 97.44 176 LEU B O 1
ATOM 4428 N N . PHE B 1 177 ? -8.812 8.055 11.773 1 95.94 177 PHE B N 1
ATOM 4429 C CA . PHE B 1 177 ? -7.891 9.156 12.039 1 95.94 177 PHE B CA 1
ATOM 4430 C C . PHE B 1 177 ? -6.473 8.641 12.242 1 95.94 177 PHE B C 1
ATOM 4432 O O . PHE B 1 177 ? -5.52 9.188 11.68 1 95.94 177 PHE B O 1
ATOM 4439 N N . TYR B 1 178 ? -6.332 7.637 13.094 1 96.94 178 TYR B N 1
ATOM 4440 C CA . TYR B 1 178 ? -5.031 7.02 13.328 1 96.94 178 TYR B CA 1
ATOM 4441 C C . TYR B 1 178 ? -4.922 5.68 12.609 1 96.94 178 TYR B C 1
ATOM 4443 O O . TYR B 1 178 ? -5.379 4.652 13.117 1 96.94 178 TYR B O 1
ATOM 4451 N N . VAL B 1 179 ? -4.301 5.711 11.438 1 97.94 179 VAL B N 1
ATOM 4452 C CA . VAL B 1 179 ? -4.02 4.52 10.648 1 97.94 179 VAL B CA 1
ATOM 4453 C C . VAL B 1 179 ? -2.578 4.562 10.148 1 97.94 179 VAL B C 1
ATOM 4455 O O . VAL B 1 179 ? -2.076 5.625 9.773 1 97.94 179 VAL B O 1
ATOM 4458 N N . GLY B 1 180 ? -1.938 3.482 10.219 1 96.69 180 GLY B N 1
ATOM 4459 C CA . GLY B 1 180 ? -0.573 3.373 9.734 1 96.69 180 GLY B CA 1
ATOM 4460 C C . GLY B 1 180 ? -0.315 2.088 8.969 1 96.69 180 GLY B C 1
ATOM 4461 O O . GLY B 1 180 ? -1.096 1.138 9.062 1 96.69 180 GLY B O 1
ATOM 4462 N N . ALA B 1 181 ? 0.72 2.117 8.211 1 95.75 181 ALA B N 1
ATOM 4463 C CA . ALA B 1 181 ? 1.099 0.927 7.457 1 95.75 181 ALA B CA 1
ATOM 4464 C C . ALA B 1 181 ? 2.09 0.071 8.242 1 95.75 181 ALA B C 1
ATOM 4466 O O . ALA B 1 181 ? 2.092 -1.156 8.117 1 95.75 181 ALA B O 1
ATOM 4467 N N . SER B 1 182 ? 2.955 0.75 9.016 1 91.62 182 SER B N 1
ATOM 4468 C CA . SER B 1 182 ? 4.016 -0.002 9.672 1 91.62 182 SER B CA 1
ATOM 4469 C C . SER B 1 182 ? 4.277 0.527 11.078 1 91.62 182 SER B C 1
ATOM 4471 O O . SER B 1 182 ? 4.762 -0.205 11.945 1 91.62 182 SER B O 1
ATOM 4473 N N . LYS B 1 183 ? 4.035 1.8 11.258 1 92.44 183 LYS B N 1
ATOM 4474 C CA . LYS B 1 183 ? 4.344 2.43 12.539 1 92.44 183 LYS B CA 1
ATOM 4475 C C . LYS B 1 183 ? 3.238 3.393 12.961 1 92.44 183 LYS B C 1
ATOM 4477 O O . LYS B 1 183 ? 2.541 3.955 12.109 1 92.44 183 LYS B O 1
ATOM 4482 N N . ALA B 1 184 ? 3.158 3.516 14.281 1 93.94 184 ALA B N 1
ATOM 4483 C CA . ALA B 1 184 ? 2.26 4.539 14.812 1 93.94 184 ALA B CA 1
ATOM 4484 C C . ALA B 1 184 ? 2.746 5.938 14.445 1 93.94 184 ALA B C 1
ATOM 4486 O O . ALA B 1 184 ? 3.949 6.164 14.289 1 93.94 184 ALA B O 1
ATOM 4487 N N . PHE B 1 185 ? 1.883 6.871 14.195 1 94 185 PHE B N 1
ATOM 4488 C CA . PHE B 1 185 ? 2.158 8.273 13.906 1 94 185 PHE B CA 1
ATOM 4489 C C . PHE B 1 185 ? 3.018 8.398 12.648 1 94 185 PHE B C 1
ATOM 4491 O O . PHE B 1 185 ? 4.008 9.133 12.641 1 94 185 PHE B O 1
ATOM 4498 N N . GLU B 1 186 ? 2.631 7.684 11.703 1 94.56 186 GLU B N 1
ATOM 4499 C CA . GLU B 1 186 ? 3.438 7.484 10.508 1 94.56 186 GLU B CA 1
ATOM 4500 C C . GLU B 1 186 ? 3.572 8.781 9.711 1 94.56 186 GLU B C 1
ATOM 4502 O O . GLU B 1 186 ? 4.516 8.945 8.938 1 94.56 186 GLU B O 1
ATOM 4507 N N . PHE B 1 187 ? 2.695 9.75 9.883 1 95.62 187 PHE B N 1
ATOM 4508 C CA . PHE B 1 187 ? 2.781 11.031 9.188 1 95.62 187 PHE B CA 1
ATOM 4509 C C . PHE B 1 187 ? 4.059 11.766 9.57 1 95.62 187 PHE B C 1
ATOM 4511 O O . PHE B 1 187 ? 4.465 12.711 8.891 1 95.62 187 PHE B O 1
ATOM 4518 N N . GLU B 1 188 ? 4.672 11.336 10.641 1 94.44 188 GLU B N 1
ATOM 4519 C CA . GLU B 1 188 ? 5.91 11.953 11.102 1 94.44 188 GLU B CA 1
ATOM 4520 C C . GLU B 1 188 ? 7.102 11.5 10.258 1 94.44 188 GLU B C 1
ATOM 4522 O O . GLU B 1 188 ? 8.18 12.102 10.32 1 94.44 188 GLU B O 1
ATOM 4527 N N . PHE B 1 189 ? 6.836 10.523 9.477 1 94.06 189 PHE B N 1
ATOM 4528 C CA . PHE B 1 189 ? 7.945 9.938 8.734 1 94.06 189 PHE B CA 1
ATOM 4529 C C . PHE B 1 189 ? 7.789 10.203 7.238 1 94.06 189 PHE B C 1
ATOM 4531 O O . PHE B 1 189 ? 6.676 10.398 6.75 1 94.06 189 PHE B O 1
ATOM 4538 N N . ASP B 1 190 ? 8.906 10.102 6.559 1 91.56 190 ASP B N 1
ATOM 4539 C CA . ASP B 1 190 ? 8.938 10.438 5.141 1 91.56 190 ASP B CA 1
ATOM 4540 C C . ASP B 1 190 ? 8.352 9.312 4.297 1 91.56 190 ASP B C 1
ATOM 4542 O O . ASP B 1 190 ? 8.078 9.5 3.109 1 91.56 190 ASP B O 1
ATOM 4546 N N . TYR B 1 191 ? 8.008 8.203 4.867 1 94.38 191 TYR B N 1
ATOM 4547 C CA . TYR B 1 191 ? 7.531 7.07 4.082 1 94.38 191 TYR B CA 1
ATOM 4548 C C . TYR B 1 191 ? 6.051 6.816 4.332 1 94.38 191 TYR B C 1
ATOM 4550 O O . TYR B 1 191 ? 5.512 5.785 3.92 1 94.38 191 TYR B O 1
ATOM 4558 N N . SER B 1 192 ? 5.367 7.691 4.992 1 95.56 192 SER B N 1
ATOM 4559 C CA . SER B 1 192 ? 3.936 7.516 5.215 1 95.56 192 SER B CA 1
ATOM 4560 C C . SER B 1 192 ? 3.188 7.348 3.898 1 95.56 192 SER B C 1
ATOM 4562 O O . SER B 1 192 ? 3.172 8.258 3.066 1 95.56 192 SER B O 1
ATOM 4564 N N . PRO B 1 193 ? 2.5 6.25 3.709 1 97 193 PRO B N 1
ATOM 4565 C CA . PRO B 1 193 ? 1.835 6.055 2.418 1 97 193 PRO B CA 1
ATOM 4566 C C . PRO B 1 193 ? 0.671 7.02 2.203 1 97 193 PRO B C 1
ATOM 4568 O O . PRO B 1 193 ? 0.478 7.52 1.093 1 97 193 PRO B O 1
ATOM 4571 N N . ALA B 1 194 ? -0.062 7.266 3.264 1 98.19 194 ALA B N 1
ATOM 4572 C CA . ALA B 1 194 ? -1.205 8.164 3.115 1 98.19 194 ALA B CA 1
ATOM 4573 C C . ALA B 1 194 ? -0.758 9.547 2.67 1 98.19 194 ALA B C 1
ATOM 4575 O O . ALA B 1 194 ? -1.45 10.211 1.895 1 98.19 194 ALA B O 1
ATOM 4576 N N . TRP B 1 195 ? 0.402 10 3.191 1 97.75 195 TRP B N 1
ATOM 4577 C CA . TRP B 1 195 ? 0.915 11.281 2.73 1 97.75 195 TRP B CA 1
ATOM 4578 C C . TRP B 1 195 ? 1.466 11.172 1.313 1 97.75 195 TRP B C 1
ATOM 4580 O O . TRP B 1 195 ? 1.132 11.984 0.447 1 97.75 195 TRP B O 1
ATOM 4590 N N . ARG B 1 196 ? 2.246 10.195 1.062 1 97.19 196 ARG B N 1
ATOM 4591 C CA . ARG B 1 196 ? 2.996 10.078 -0.183 1 97.19 196 ARG B CA 1
ATOM 4592 C C . ARG B 1 196 ? 2.064 9.844 -1.366 1 97.19 196 ARG B C 1
ATOM 4594 O O . ARG B 1 196 ? 2.305 10.352 -2.465 1 97.19 196 ARG B O 1
ATOM 4601 N N . PHE B 1 197 ? 1 9.086 -1.111 1 98.12 197 PHE B N 1
ATOM 4602 C CA . PHE B 1 197 ? 0.166 8.68 -2.236 1 98.12 197 PHE B CA 1
ATOM 4603 C C . PHE B 1 197 ? -1.076 9.562 -2.332 1 98.12 197 PHE B C 1
ATOM 4605 O O . PHE B 1 197 ? -1.738 9.602 -3.371 1 98.12 197 PHE B O 1
ATOM 4612 N N . VAL B 1 198 ? -1.379 10.297 -1.229 1 98.62 198 VAL B N 1
ATOM 4613 C CA . VAL B 1 198 ? -2.615 11.07 -1.252 1 98.62 198 VAL B CA 1
ATOM 4614 C C . VAL B 1 198 ? -2.336 12.508 -0.816 1 98.62 198 VAL B C 1
ATOM 4616 O O . VAL B 1 198 ? -2.486 13.445 -1.606 1 98.62 198 VAL B O 1
ATOM 4619 N N . GLY B 1 199 ? -1.819 12.664 0.385 1 98.31 199 GLY B N 1
ATOM 4620 C CA . GLY B 1 199 ? -1.729 13.953 1.058 1 98.31 199 GLY B CA 1
ATOM 4621 C C . GLY B 1 199 ? -0.989 15 0.246 1 98.31 199 GLY B C 1
ATOM 4622 O O . GLY B 1 199 ? -1.398 16.156 0.201 1 98.31 199 GLY B O 1
ATOM 4623 N N . GLN B 1 200 ? 0.1 14.633 -0.366 1 97.56 200 GLN B N 1
ATOM 4624 C CA . GLN B 1 200 ? 0.932 15.609 -1.062 1 97.56 200 GLN B CA 1
ATOM 4625 C C . GLN B 1 200 ? 0.222 16.156 -2.301 1 97.56 200 GLN B C 1
ATOM 4627 O O . GLN B 1 200 ? 0.602 17.203 -2.83 1 97.56 200 GLN B O 1
ATOM 4632 N N . TYR B 1 201 ? -0.911 15.492 -2.715 1 98.31 201 TYR B N 1
ATOM 4633 C CA . TYR B 1 201 ? -1.629 15.914 -3.914 1 98.31 201 TYR B CA 1
ATOM 4634 C C . TYR B 1 201 ? -2.898 16.672 -3.551 1 98.31 201 TYR B C 1
ATOM 4636 O O . TYR B 1 201 ? -3.617 17.156 -4.434 1 98.31 201 TYR B O 1
ATOM 4644 N N . MET B 1 202 ? -3.18 16.781 -2.252 1 98.44 202 MET B N 1
ATOM 4645 C CA . MET B 1 202 ? -4.355 17.5 -1.78 1 98.44 202 MET B CA 1
ATOM 4646 C C . MET B 1 202 ? -4.098 19.016 -1.757 1 98.44 202 MET B C 1
ATOM 4648 O O . MET B 1 202 ? -3.895 19.594 -0.689 1 98.44 202 MET B O 1
ATOM 4652 N N . ARG B 1 203 ? -4.305 19.594 -2.955 1 98.62 203 ARG B N 1
ATOM 4653 C CA . ARG B 1 203 ? -4.109 21.031 -3.08 1 98.62 203 ARG B CA 1
ATOM 4654 C C . ARG B 1 203 ? -5.355 21.797 -2.648 1 98.62 203 ARG B C 1
ATOM 4656 O O . ARG B 1 203 ? -6.465 21.25 -2.693 1 98.62 203 ARG B O 1
ATOM 4663 N N . TRP B 1 204 ? -5.121 22.969 -2.256 1 98.25 204 TRP B N 1
ATOM 4664 C CA . TRP B 1 204 ? -6.223 23.797 -1.779 1 98.25 204 TRP B CA 1
ATOM 4665 C C . TRP B 1 204 ? -7.176 24.141 -2.918 1 98.25 204 TRP B C 1
ATOM 4667 O O . TRP B 1 204 ? -6.75 24.297 -4.066 1 98.25 204 TRP B O 1
ATOM 4677 N N . ALA B 1 205 ? -8.414 24.297 -2.555 1 97.12 205 ALA B N 1
ATOM 4678 C CA . ALA B 1 205 ? -9.359 24.875 -3.512 1 97.12 205 ALA B CA 1
ATOM 4679 C C . ALA B 1 205 ? -8.977 26.297 -3.883 1 97.12 205 ALA B C 1
ATOM 4681 O O . ALA B 1 205 ? -8.492 27.062 -3.039 1 97.12 205 ALA B O 1
ATOM 4682 N N . PRO B 1 206 ? -9.234 26.688 -5.074 1 96.25 206 PRO B N 1
ATOM 4683 C CA . PRO B 1 206 ? -8.82 28.016 -5.52 1 96.25 206 PRO B CA 1
ATOM 4684 C C . PRO B 1 206 ? -9.391 29.125 -4.648 1 96.25 206 PRO B C 1
ATOM 4686 O O . PRO B 1 206 ? -8.688 30.094 -4.344 1 96.25 206 PRO B O 1
ATOM 4689 N N . ARG B 1 207 ? -10.547 28.984 -4.219 1 94 207 ARG B N 1
ATOM 4690 C CA . ARG B 1 207 ? -11.188 30.031 -3.441 1 94 207 ARG B CA 1
ATOM 4691 C C . ARG B 1 207 ? -10.445 30.281 -2.133 1 94 207 ARG B C 1
ATOM 4693 O O . ARG B 1 207 ? -10.172 31.422 -1.772 1 94 207 ARG B O 1
ATOM 4700 N N . ILE B 1 208 ? -10.148 29.25 -1.393 1 94.31 208 ILE B N 1
ATOM 4701 C CA . ILE B 1 208 ? -9.508 29.422 -0.092 1 94.31 208 ILE B CA 1
ATOM 4702 C C . ILE B 1 208 ? -8.086 29.938 -0.277 1 94.31 208 ILE B C 1
ATOM 4704 O O . ILE B 1 208 ? -7.59 30.703 0.552 1 94.31 208 ILE B O 1
ATOM 4708 N N . GLU B 1 209 ? -7.469 29.594 -1.31 1 95.31 209 GLU B N 1
ATOM 4709 C CA . GLU B 1 209 ? -6.148 30.125 -1.632 1 95.31 209 GLU B CA 1
ATOM 4710 C C . GLU B 1 209 ? -6.203 31.625 -1.888 1 95.31 209 GLU B C 1
ATOM 4712 O O . GLU B 1 209 ? -5.328 32.375 -1.438 1 95.31 209 GLU B O 1
ATOM 4717 N N . GLN B 1 210 ? -7.188 31.984 -2.586 1 94.94 210 GLN B N 1
ATOM 4718 C CA . GLN B 1 210 ? -7.355 33.406 -2.893 1 94.94 210 GLN B CA 1
ATOM 4719 C C . GLN B 1 210 ? -7.621 34.219 -1.628 1 94.94 210 GLN B C 1
ATOM 4721 O O . GLN B 1 210 ? -7.098 35.312 -1.471 1 94.94 210 GLN B O 1
ATOM 4726 N N . ILE B 1 211 ? -8.445 33.625 -0.814 1 94.31 211 ILE B N 1
ATOM 4727 C CA . ILE B 1 211 ? -8.742 34.312 0.443 1 94.31 211 ILE B CA 1
ATOM 4728 C C . ILE B 1 211 ? -7.461 34.469 1.257 1 94.31 211 ILE B C 1
ATOM 4730 O O . ILE B 1 211 ? -7.168 35.562 1.752 1 94.31 211 ILE B O 1
ATOM 4734 N N . ALA B 1 212 ? -6.703 33.406 1.353 1 95.25 212 ALA B N 1
ATOM 4735 C CA . ALA B 1 212 ? -5.457 33.469 2.117 1 95.25 212 ALA B CA 1
ATOM 4736 C C . ALA B 1 212 ? -4.492 34.469 1.532 1 95.25 212 ALA B C 1
ATOM 4738 O O . ALA B 1 212 ? -3.904 35.281 2.266 1 95.25 212 ALA B O 1
ATOM 4739 N N . ASP B 1 213 ? -4.375 34.5 0.268 1 95.19 213 ASP B N 1
ATOM 4740 C CA . ASP B 1 213 ? -3.48 35.438 -0.402 1 95.19 213 ASP B CA 1
ATOM 4741 C C . ASP B 1 213 ? -3.914 36.906 -0.159 1 95.19 213 ASP B C 1
ATOM 4743 O O . ASP B 1 213 ? -3.082 37.75 0.102 1 95.19 213 ASP B O 1
ATOM 4747 N N . LYS B 1 214 ? -5.168 37.094 -0.269 1 94.38 214 LYS B N 1
ATOM 4748 C CA . LYS B 1 214 ? -5.727 38.406 -0.033 1 94.38 214 LYS B CA 1
ATOM 4749 C C . LYS B 1 214 ? -5.32 38.938 1.338 1 94.38 214 LYS B C 1
ATOM 4751 O O . LYS B 1 214 ? -4.832 40.062 1.453 1 94.38 214 LYS B O 1
ATOM 4756 N N . TYR B 1 215 ? -5.445 38.156 2.271 1 93.62 215 TYR B N 1
ATOM 4757 C CA . TYR B 1 215 ? -5.238 38.625 3.635 1 93.62 215 TYR B CA 1
ATOM 4758 C C . TYR B 1 215 ? -3.756 38.656 3.98 1 93.62 215 TYR B C 1
ATOM 4760 O O . TYR B 1 215 ? -3.32 39.5 4.781 1 93.62 215 TYR B O 1
ATOM 4768 N N . ILE B 1 216 ? -2.957 37.844 3.383 1 95.38 216 ILE B N 1
ATOM 4769 C CA . ILE B 1 216 ? -1.511 37.906 3.559 1 95.38 216 ILE B CA 1
ATOM 4770 C C . ILE B 1 216 ? -0.965 39.156 2.916 1 95.38 216 ILE B C 1
ATOM 4772 O O . ILE B 1 216 ? -0.129 39.875 3.502 1 95.38 216 ILE B O 1
ATOM 4776 N N . ARG B 1 217 ? -1.428 39.438 1.744 1 95.5 217 ARG B N 1
ATOM 4777 C CA . ARG B 1 217 ? -1.01 40.656 1.055 1 95.5 217 ARG B CA 1
ATOM 4778 C C . ARG B 1 217 ? -1.394 41.906 1.854 1 95.5 217 ARG B C 1
ATOM 4780 O O . ARG B 1 217 ? -0.603 42.844 1.969 1 95.5 217 ARG B O 1
ATOM 4787 N N . ARG B 1 218 ? -2.586 41.812 2.391 1 94.06 218 ARG B N 1
ATOM 4788 C CA . ARG B 1 218 ? -3.031 42.906 3.236 1 94.06 218 ARG B CA 1
ATOM 4789 C C . ARG B 1 218 ? -2.119 43.094 4.445 1 94.06 218 ARG B C 1
ATOM 4791 O O . ARG B 1 218 ? -1.738 44.219 4.793 1 94.06 218 ARG B O 1
ATOM 4798 N N . ALA B 1 219 ? -1.791 42.031 5.027 1 94.56 219 ALA B N 1
ATOM 4799 C CA . ALA B 1 219 ? -0.909 42.062 6.191 1 94.56 219 ALA B CA 1
ATOM 4800 C C . ALA B 1 219 ? 0.461 42.625 5.824 1 94.56 219 ALA B C 1
ATOM 4802 O O . ALA B 1 219 ? 1.061 43.375 6.602 1 94.56 219 ALA B O 1
ATOM 4803 N N . PHE B 1 220 ? 0.896 42.281 4.648 1 95.94 220 PHE B N 1
ATOM 4804 C CA . PHE B 1 220 ? 2.225 42.656 4.195 1 95.94 220 PHE B CA 1
ATOM 4805 C C . PHE B 1 220 ? 2.205 44.094 3.621 1 95.94 220 PHE B C 1
ATOM 4807 O O . PHE B 1 220 ? 3.258 44.656 3.336 1 95.94 220 PHE B O 1
ATOM 4814 N N . GLY B 1 221 ? 1.069 44.594 3.342 1 93.88 221 GLY B N 1
ATOM 4815 C CA . GLY B 1 221 ? 0.943 45.938 2.762 1 93.88 221 GLY B CA 1
ATOM 4816 C C . GLY B 1 221 ? 1.146 45.938 1.258 1 93.88 221 GLY B C 1
ATOM 4817 O O . GLY B 1 221 ? 1.539 46.969 0.689 1 93.88 221 GLY B O 1
ATOM 4818 N N . VAL B 1 222 ? 0.865 44.812 0.656 1 94.88 222 VAL B N 1
ATOM 4819 C CA . VAL B 1 222 ? 0.992 44.719 -0.794 1 94.88 222 VAL B CA 1
ATOM 4820 C C . VAL B 1 222 ? -0.337 45.094 -1.454 1 94.88 222 VAL B C 1
ATOM 4822 O O . VAL B 1 222 ? -1.298 44.312 -1.389 1 94.88 222 VAL B O 1
ATOM 4825 N N . THR B 1 223 ? -0.397 46.188 -2.16 1 92.12 223 THR B N 1
ATOM 4826 C CA . THR B 1 223 ? -1.659 46.656 -2.719 1 92.12 223 THR B CA 1
ATOM 4827 C C . THR B 1 223 ? -1.671 46.5 -4.238 1 92.12 223 THR B C 1
ATOM 4829 O O . THR B 1 223 ? -2.734 46.344 -4.844 1 92.12 223 THR B O 1
ATOM 4832 N N . ASP B 1 224 ? -0.488 46.469 -4.82 1 93.31 224 ASP B N 1
ATOM 4833 C CA . ASP B 1 224 ? -0.389 46.312 -6.27 1 93.31 224 ASP B CA 1
ATOM 4834 C C . ASP B 1 224 ? -0.706 44.906 -6.707 1 93.31 224 ASP B C 1
ATOM 4836 O O . ASP B 1 224 ? 0.005 43.969 -6.344 1 93.31 224 ASP B O 1
ATOM 4840 N N . PRO B 1 225 ? -1.648 44.75 -7.523 1 90.69 225 PRO B N 1
ATOM 4841 C CA . PRO B 1 225 ? -2.043 43.406 -7.965 1 90.69 225 PRO B CA 1
ATOM 4842 C C . PRO B 1 225 ? -0.983 42.75 -8.836 1 90.69 225 PRO B C 1
ATOM 4844 O O . PRO B 1 225 ? -0.969 41.531 -8.969 1 90.69 225 PRO B O 1
ATOM 4847 N N . GLN B 1 226 ? -0.086 43.5 -9.398 1 93.38 226 GLN B N 1
ATOM 4848 C CA . GLN B 1 226 ? 0.928 42.969 -10.289 1 93.38 226 GLN B CA 1
ATOM 4849 C C . GLN B 1 226 ? 2.152 42.469 -9.516 1 93.38 226 GLN B C 1
ATOM 4851 O O . GLN B 1 226 ? 2.98 41.75 -10.039 1 93.38 226 GLN B O 1
ATOM 4856 N N . THR B 1 227 ? 2.182 42.938 -8.289 1 94.38 227 THR B N 1
ATOM 4857 C CA . THR B 1 227 ? 3.297 42.5 -7.449 1 94.38 227 THR B CA 1
ATOM 4858 C C . THR B 1 227 ? 3.018 41.125 -6.832 1 94.38 227 THR B C 1
ATOM 4860 O O . THR B 1 227 ? 2.01 40.969 -6.148 1 94.38 227 THR B O 1
ATOM 4863 N N . PRO B 1 228 ? 3.9 40.25 -7.102 1 94.5 228 PRO B N 1
ATOM 4864 C CA . PRO B 1 228 ? 3.699 38.938 -6.469 1 94.5 228 PRO B CA 1
ATOM 4865 C C . PRO B 1 228 ? 3.809 39 -4.945 1 94.5 228 PRO B C 1
ATOM 4867 O O . PRO B 1 228 ? 4.523 39.844 -4.406 1 94.5 228 PRO B O 1
ATOM 4870 N N . THR B 1 229 ? 3.096 38.156 -4.293 1 96 229 THR B N 1
ATOM 4871 C CA . THR B 1 229 ? 3.211 38.062 -2.842 1 96 229 THR B CA 1
ATOM 4872 C C . THR B 1 229 ? 4.617 37.625 -2.439 1 96 229 THR B C 1
ATOM 4874 O O . THR B 1 229 ? 5.133 36.625 -2.941 1 96 229 THR B O 1
ATOM 4877 N N . PRO B 1 230 ? 5.25 38.312 -1.604 1 96.69 230 PRO B N 1
ATOM 4878 C CA . PRO B 1 230 ? 6.602 37.938 -1.185 1 96.69 230 PRO B CA 1
ATOM 4879 C C . PRO B 1 230 ? 6.621 36.656 -0.375 1 96.69 230 PRO B C 1
ATOM 4881 O O . PRO B 1 230 ? 5.617 36.281 0.242 1 96.69 230 PRO B O 1
ATOM 4884 N N . PRO B 1 231 ? 7.809 36 -0.404 1 97.75 231 PRO B N 1
ATOM 4885 C CA . PRO B 1 231 ? 7.926 34.781 0.405 1 97.75 231 PRO B CA 1
ATOM 4886 C C . PRO B 1 231 ? 7.895 35.062 1.905 1 97.75 231 PRO B C 1
ATOM 4888 O O . PRO B 1 231 ? 8.242 36.156 2.336 1 97.75 231 PRO B O 1
ATOM 4891 N N . TRP B 1 232 ? 7.492 34.062 2.656 1 98.56 232 TRP B N 1
ATOM 4892 C CA . TRP B 1 232 ? 7.406 34.25 4.105 1 98.56 232 TRP B CA 1
ATOM 4893 C C . TRP B 1 232 ? 7.727 32.938 4.82 1 98.56 232 TRP B C 1
ATOM 4895 O O . TRP B 1 232 ? 7.883 31.891 4.18 1 98.56 232 TRP B O 1
ATOM 4905 N N . ILE B 1 233 ? 7.988 33.062 6.113 1 98.81 233 ILE B N 1
ATOM 4906 C CA . ILE B 1 233 ? 8.062 31.969 7.07 1 98.81 233 ILE B CA 1
ATOM 4907 C C . ILE B 1 233 ? 6.84 32 7.984 1 98.81 233 ILE B C 1
ATOM 4909 O O . ILE B 1 233 ? 6.414 33.062 8.43 1 98.81 233 ILE B O 1
ATOM 4913 N N . THR B 1 234 ? 6.242 30.859 8.18 1 98.81 234 THR B N 1
ATOM 4914 C CA . THR B 1 234 ? 5.086 30.812 9.07 1 98.81 234 THR B CA 1
ATOM 4915 C C . THR B 1 234 ? 5.434 30.094 10.367 1 98.81 234 THR B C 1
ATOM 4917 O O . THR B 1 234 ? 6.23 29.156 10.367 1 98.81 234 THR B O 1
ATOM 4920 N N . ILE B 1 235 ? 4.832 30.578 11.445 1 98.56 235 ILE B N 1
ATOM 4921 C CA . ILE B 1 235 ? 4.906 29.953 12.766 1 98.56 235 ILE B CA 1
ATOM 4922 C C . ILE B 1 235 ? 3.52 29.469 13.188 1 98.56 235 ILE B C 1
ATOM 4924 O O . ILE B 1 235 ? 2.523 30.172 12.984 1 98.56 235 ILE B O 1
ATOM 4928 N N . HIS B 1 236 ? 3.432 28.297 13.688 1 97.94 236 HIS B N 1
ATOM 4929 C CA . HIS B 1 236 ? 2.23 27.812 14.367 1 97.94 236 HIS B CA 1
ATOM 4930 C C . HIS B 1 236 ? 2.506 27.531 15.836 1 97.94 236 HIS B C 1
ATOM 4932 O O . HIS B 1 236 ? 3.262 26.609 16.156 1 97.94 236 HIS B O 1
ATOM 4938 N N . ALA B 1 237 ? 1.938 28.281 16.672 1 94.69 237 ALA B N 1
ATOM 4939 C CA . ALA B 1 237 ? 2.006 28.078 18.125 1 94.69 237 ALA B CA 1
ATOM 4940 C C . ALA B 1 237 ? 0.653 27.625 18.672 1 94.69 237 ALA B C 1
ATOM 4942 O O . ALA B 1 237 ? -0.251 28.453 18.844 1 94.69 237 ALA B O 1
ATOM 4943 N N . ARG B 1 238 ? 0.569 26.375 19 1 92.56 238 ARG B N 1
ATOM 4944 C CA . ARG B 1 238 ? -0.678 25.828 19.516 1 92.56 238 ARG B CA 1
ATOM 4945 C C . ARG B 1 238 ? -0.706 25.859 21.031 1 92.56 238 ARG B C 1
ATOM 4947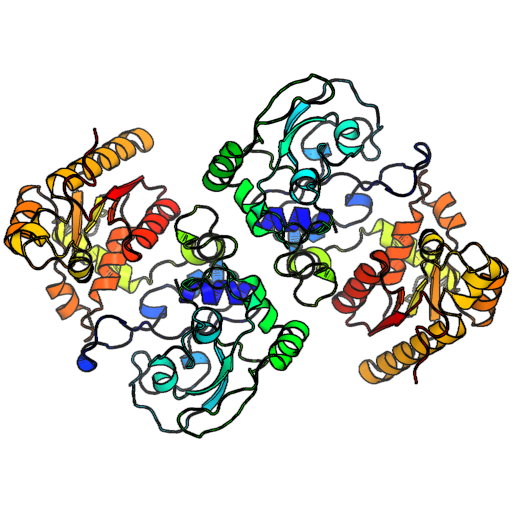 O O . ARG B 1 238 ? -0.142 25 21.703 1 92.56 238 ARG B O 1
ATOM 4954 N N . HIS B 1 239 ? -1.497 26.812 21.5 1 88.44 239 HIS B N 1
ATOM 4955 C CA . HIS B 1 239 ? -1.489 27 22.953 1 88.44 239 HIS B CA 1
ATOM 4956 C C . HIS B 1 239 ? -2.842 26.656 23.562 1 88.44 239 HIS B C 1
ATOM 4958 O O . HIS B 1 239 ? -2.908 26.188 24.703 1 88.44 239 HIS B O 1
ATOM 4964 N N . GLY B 1 240 ? -3.852 26.922 22.828 1 85.06 240 GLY B N 1
ATOM 4965 C CA . GLY B 1 240 ? -5.203 26.828 23.359 1 85.06 240 GLY B CA 1
ATOM 4966 C C . GLY B 1 240 ? -5.441 25.578 24.172 1 85.06 240 GLY B C 1
ATOM 4967 O O . GLY B 1 240 ? -5.312 25.578 25.391 1 85.06 240 GLY B O 1
ATOM 4968 N N . ASP B 1 241 ? -5.66 24.469 23.484 1 82.12 241 ASP B N 1
ATOM 4969 C CA . ASP B 1 241 ? -5.984 23.219 24.172 1 82.12 241 ASP B CA 1
ATOM 4970 C C . ASP B 1 241 ? -4.734 22.578 24.766 1 82.12 241 ASP B C 1
ATOM 4972 O O . ASP B 1 241 ? -4.832 21.734 25.672 1 82.12 241 ASP B O 1
ATOM 4976 N N . PHE B 1 242 ? -3.578 22.938 24.422 1 87.69 242 PHE B N 1
ATOM 4977 C CA . PHE B 1 242 ? -2.334 22.359 24.922 1 87.69 242 PHE B CA 1
ATOM 4978 C C . PHE B 1 242 ? -2.037 22.859 26.328 1 87.69 242 PHE B C 1
ATOM 4980 O O . PHE B 1 242 ? -1.214 22.281 27.047 1 87.69 242 PHE B O 1
ATOM 4987 N N . LYS B 1 243 ? -2.742 23.859 26.688 1 81.56 243 LYS B N 1
ATOM 4988 C CA . LYS B 1 243 ? -2.598 24.391 28.047 1 81.56 243 LYS B CA 1
ATOM 4989 C C . LYS B 1 243 ? -2.879 23.297 29.078 1 81.56 243 LYS B C 1
ATOM 4991 O O . LYS B 1 243 ? -2.27 23.297 30.156 1 81.56 243 LYS B O 1
ATOM 4996 N N . SER B 1 244 ? -3.768 22.438 28.672 1 79.94 244 SER B N 1
ATOM 4997 C CA . SER B 1 244 ? -4.156 21.375 29.609 1 79.94 244 SER B CA 1
ATOM 4998 C C . SER B 1 244 ? -3.018 20.375 29.812 1 79.94 244 SER B C 1
ATOM 5000 O O . SER B 1 244 ? -2.996 19.656 30.812 1 79.94 244 SER B O 1
ATOM 5002 N N . ALA B 1 245 ? -2.105 20.344 28.938 1 81.38 245 ALA B N 1
ATOM 5003 C CA . ALA B 1 245 ? -1.003 19.391 29.031 1 81.38 245 ALA B CA 1
ATOM 5004 C C . ALA B 1 245 ? 0.144 19.938 29.859 1 81.38 245 ALA B C 1
ATOM 5006 O O . ALA B 1 245 ? 1.125 19.234 30.125 1 81.38 245 ALA B O 1
ATOM 5007 N N . CYS B 1 246 ? 0.045 21.156 30.234 1 79.12 246 CYS B N 1
ATOM 5008 C CA . CYS B 1 246 ? 1.08 21.766 31.062 1 79.12 246 CYS B CA 1
ATOM 5009 C C . CYS B 1 246 ? 0.947 21.344 32.5 1 79.12 246 CYS B C 1
ATOM 5011 O O . CYS B 1 246 ? -0.159 21.094 33 1 79.12 246 CYS B O 1
ATOM 5013 N N . SER B 1 247 ? 2.178 20.984 33.094 1 67.12 247 SER B N 1
ATOM 5014 C CA . SER B 1 247 ? 2.268 20.453 34.438 1 67.12 247 SER B CA 1
ATOM 5015 C C . SER B 1 247 ? 1.318 21.188 35.406 1 67.12 247 SER B C 1
ATOM 5017 O O . SER B 1 247 ? 1.236 22.422 35.375 1 67.12 247 SER B O 1
ATOM 5019 N N . PRO B 1 248 ? 0.679 20.281 36 1 63.03 248 PRO B N 1
ATOM 5020 C CA . PRO B 1 248 ? -0.255 20.859 36.969 1 63.03 248 PRO B CA 1
ATOM 5021 C C . PRO B 1 248 ? 0.444 21.703 38.031 1 63.03 248 PRO B C 1
ATOM 5023 O O . PRO B 1 248 ? -0.197 22.516 38.719 1 63.03 248 PRO B O 1
ATOM 5026 N N . ASN B 1 249 ? 1.646 21.359 38.125 1 61.59 249 ASN B N 1
ATOM 5027 C CA . ASN B 1 249 ? 2.355 22.078 39.188 1 61.59 249 ASN B CA 1
ATOM 5028 C C . ASN B 1 249 ? 2.711 23.5 38.75 1 61.59 249 ASN B C 1
ATOM 5030 O O . ASN B 1 249 ? 3.279 24.266 39.531 1 61.59 249 ASN B O 1
ATOM 5034 N N . LEU B 1 250 ? 2.479 23.688 37.625 1 61.84 250 LEU B N 1
ATOM 5035 C CA . LEU B 1 250 ? 2.746 25.031 37.156 1 61.84 250 LEU B CA 1
ATOM 5036 C C . LEU B 1 250 ? 1.554 25.953 37.406 1 61.84 250 LEU B C 1
ATOM 5038 O O . LEU B 1 250 ? 0.403 25.531 37.25 1 61.84 250 LEU B O 1
ATOM 5042 N N . THR B 1 251 ? 1.959 27.078 38.156 1 58.56 251 THR B N 1
ATOM 5043 C CA . THR B 1 251 ? 0.912 28.094 38.25 1 58.56 251 THR B CA 1
ATOM 5044 C C . THR B 1 251 ? 0.412 28.516 36.875 1 58.56 251 THR B C 1
ATOM 5046 O O . THR B 1 251 ? 1.056 28.25 35.875 1 58.56 251 THR B O 1
ATOM 5049 N N . THR B 1 252 ? -0.796 29.078 36.938 1 56.38 252 THR B N 1
ATOM 5050 C CA . THR B 1 252 ? -1.389 29.562 35.719 1 56.38 252 THR B CA 1
ATOM 5051 C C . THR B 1 252 ? -0.393 30.422 34.938 1 56.38 252 THR B C 1
ATOM 5053 O O . THR B 1 252 ? -0.265 30.281 33.719 1 56.38 252 THR B O 1
ATOM 5056 N N . HIS B 1 253 ? 0.257 31.328 35.75 1 56.88 253 HIS B N 1
ATOM 5057 C CA . HIS B 1 253 ? 1.234 32.219 35.156 1 56.88 253 HIS B CA 1
ATOM 5058 C C . HIS B 1 253 ? 2.447 31.438 34.625 1 56.88 253 HIS B C 1
ATOM 5060 O O . HIS B 1 253 ? 2.947 31.719 33.531 1 56.88 253 HIS B O 1
ATOM 5066 N N . GLN B 1 254 ? 2.793 30.469 35.406 1 60.59 254 GLN B N 1
ATOM 5067 C CA . GLN B 1 254 ? 3.945 29.656 35.031 1 60.59 254 GLN B CA 1
ATOM 5068 C C . GLN B 1 254 ? 3.619 28.766 33.844 1 60.59 254 GLN B C 1
ATOM 5070 O O . GLN B 1 254 ? 4.48 28.5 33 1 60.59 254 GLN B O 1
ATOM 5075 N N . LEU B 1 255 ? 2.406 28.406 33.875 1 60 255 LEU B N 1
ATOM 5076 C CA . LEU B 1 255 ? 1.938 27.531 32.812 1 60 255 LEU B CA 1
ATOM 5077 C C . LEU B 1 255 ? 2.045 28.219 31.453 1 60 255 LEU B C 1
ATOM 5079 O O . LEU B 1 255 ? 2.486 27.609 30.484 1 60 255 LEU B O 1
ATOM 5083 N N . LEU B 1 256 ? 1.649 29.484 31.516 1 57.91 256 LEU B N 1
ATOM 5084 C CA . LEU B 1 256 ? 1.622 30.281 30.297 1 57.91 256 LEU B CA 1
ATOM 5085 C C . LEU B 1 256 ? 3.031 30.688 29.875 1 57.91 256 LEU B C 1
ATOM 5087 O O . LEU B 1 256 ? 3.316 30.828 28.688 1 57.91 256 LEU B O 1
ATOM 5091 N N . THR B 1 257 ? 3.83 30.844 30.875 1 59.66 257 THR B N 1
ATOM 5092 C CA . THR B 1 257 ? 5.098 31.484 30.562 1 59.66 257 THR B CA 1
ATOM 5093 C C . THR B 1 257 ? 6.23 30.453 30.531 1 59.66 257 THR B C 1
ATOM 5095 O O . THR B 1 257 ? 7.293 30.719 29.953 1 59.66 257 THR B O 1
ATOM 5098 N N . ARG B 1 258 ? 5.918 29.234 31.125 1 75 258 ARG B N 1
ATOM 5099 C CA . ARG B 1 258 ? 7.082 28.375 31.281 1 75 258 ARG B CA 1
ATOM 5100 C C . ARG B 1 258 ? 6.84 27 30.641 1 75 258 ARG B C 1
ATOM 5102 O O . ARG B 1 258 ? 7.781 26.234 30.438 1 75 258 ARG B O 1
ATOM 5109 N N . CYS B 1 259 ? 5.609 26.891 30.312 1 86.56 259 CYS B N 1
ATOM 5110 C CA . CYS B 1 259 ? 5.285 25.594 29.719 1 86.56 259 CYS B CA 1
ATOM 5111 C C . CYS B 1 259 ? 5.48 25.625 28.219 1 86.56 259 CYS B C 1
ATOM 5113 O O . CYS B 1 259 ? 6.039 24.688 27.641 1 86.56 259 CYS B O 1
ATOM 5115 N N . PHE B 1 260 ? 5.098 26.75 27.703 1 89.69 260 PHE B N 1
ATOM 5116 C CA . PHE B 1 260 ? 5.23 26.922 26.266 1 89.69 260 PHE B CA 1
ATOM 5117 C C . PHE B 1 260 ? 6.578 27.531 25.906 1 89.69 260 PHE B C 1
ATOM 5119 O O . PHE B 1 260 ? 7.199 28.203 26.734 1 89.69 260 PHE B O 1
ATOM 5126 N N . ALA B 1 261 ? 7.004 27.266 24.75 1 90.88 261 ALA B N 1
ATOM 5127 C CA . ALA B 1 261 ? 8.242 27.891 24.266 1 90.88 261 ALA B CA 1
ATOM 5128 C C . ALA B 1 261 ? 8.109 29.422 24.25 1 90.88 261 ALA B C 1
ATOM 5130 O O . ALA B 1 261 ? 7.141 29.953 23.719 1 90.88 261 ALA B O 1
ATOM 5131 N N . PRO B 1 262 ? 9.055 30.047 24.906 1 90.12 262 PRO B N 1
ATOM 5132 C CA . PRO B 1 262 ? 9.031 31.516 24.812 1 90.12 262 PRO B CA 1
ATOM 5133 C C . PRO B 1 262 ? 9.266 32.031 23.391 1 90.12 262 PRO B C 1
ATOM 5135 O O . PRO B 1 262 ? 9.852 31.312 22.578 1 90.12 262 PRO B O 1
ATOM 5138 N N . ILE B 1 263 ? 8.859 33.219 23.188 1 93.12 263 ILE B N 1
ATOM 5139 C CA . ILE B 1 263 ? 8.977 33.812 21.859 1 93.12 263 ILE B CA 1
ATOM 5140 C C . ILE B 1 263 ? 10.438 33.812 21.406 1 93.12 263 ILE B C 1
ATOM 5142 O O . ILE B 1 263 ? 10.727 33.594 20.234 1 93.12 263 ILE B O 1
ATOM 5146 N N . LYS B 1 264 ? 11.352 33.938 22.344 1 91.88 264 LYS B N 1
ATOM 5147 C CA . LYS B 1 264 ? 12.781 33.938 22.016 1 91.88 264 LYS B CA 1
ATOM 5148 C C . LYS B 1 264 ? 13.195 32.594 21.406 1 91.88 264 LYS B C 1
ATOM 5150 O O . LYS B 1 264 ? 14.023 32.562 20.5 1 91.88 264 LYS B O 1
ATOM 5155 N N . ALA B 1 265 ? 12.695 31.562 21.953 1 93.38 265 ALA B N 1
ATOM 5156 C CA . ALA B 1 265 ? 13.008 30.234 21.422 1 93.38 265 ALA B CA 1
ATOM 5157 C C . ALA B 1 265 ? 12.438 30.062 20.016 1 93.38 265 ALA B C 1
ATOM 5159 O O . ALA B 1 265 ? 13.086 29.484 19.141 1 93.38 265 ALA B O 1
ATOM 5160 N N . ILE B 1 266 ? 11.258 30.547 19.797 1 96.5 266 ILE B N 1
ATOM 5161 C CA . ILE B 1 266 ? 10.641 30.484 18.484 1 96.5 266 ILE B CA 1
ATOM 5162 C C . ILE B 1 266 ? 11.453 31.312 17.484 1 96.5 266 ILE B C 1
ATOM 5164 O O . ILE B 1 266 ? 11.711 30.859 16.359 1 96.5 266 ILE B O 1
ATOM 5168 N N . ALA B 1 267 ? 11.898 32.438 17.969 1 97 267 ALA B N 1
ATOM 5169 C CA . ALA B 1 267 ? 12.695 33.312 17.125 1 97 267 ALA B CA 1
ATOM 5170 C C . ALA B 1 267 ? 13.992 32.656 16.688 1 97 267 ALA B C 1
ATOM 5172 O O . ALA B 1 267 ? 14.438 32.812 15.555 1 97 267 ALA B O 1
ATOM 5173 N N . ARG B 1 268 ? 14.578 31.938 17.562 1 97 268 ARG B N 1
ATOM 5174 C CA . ARG B 1 268 ? 15.789 31.203 17.219 1 97 268 ARG B CA 1
ATOM 5175 C C . ARG B 1 268 ? 15.531 30.203 16.094 1 97 268 ARG B C 1
ATOM 5177 O O . ARG B 1 268 ? 16.312 30.109 15.156 1 97 268 ARG B O 1
ATOM 5184 N N . ARG B 1 269 ? 14.445 29.531 16.188 1 97.94 269 ARG B N 1
ATOM 5185 C CA . ARG B 1 269 ? 14.094 28.578 15.148 1 97.94 269 ARG B CA 1
ATOM 5186 C C . ARG B 1 269 ? 13.797 29.281 13.828 1 97.94 269 ARG B C 1
ATOM 5188 O O . ARG B 1 269 ? 14.125 28.75 12.758 1 97.94 269 ARG B O 1
ATOM 5195 N N . VAL B 1 270 ? 13.148 30.391 13.875 1 98.44 270 VAL B N 1
ATOM 5196 C CA . VAL B 1 270 ? 12.875 31.156 12.672 1 98.44 270 VAL B CA 1
ATOM 5197 C C . VAL B 1 270 ? 14.188 31.547 11.984 1 98.44 270 VAL B C 1
ATOM 5199 O O . VAL B 1 270 ? 14.312 31.438 10.766 1 98.44 270 VAL B O 1
ATOM 5202 N N . GLU B 1 271 ? 15.148 31.938 12.812 1 98.19 271 GLU B N 1
ATOM 5203 C CA . GLU B 1 271 ? 16.438 32.344 12.25 1 98.19 271 GLU B CA 1
ATOM 5204 C C . GLU B 1 271 ? 17.156 31.141 11.617 1 98.19 271 GLU B C 1
ATOM 5206 O O . GLU B 1 271 ? 17.812 31.281 10.578 1 98.19 271 GLU B O 1
ATOM 5211 N N . GLU B 1 272 ? 17.062 30.016 12.227 1 98.31 272 GLU B N 1
ATOM 5212 C CA . GLU B 1 272 ? 17.625 28.812 11.648 1 98.31 272 GLU B CA 1
ATOM 5213 C C . GLU B 1 272 ? 17 28.5 10.289 1 98.31 272 GLU B C 1
ATOM 5215 O O . GLU B 1 272 ? 17.719 28.188 9.328 1 98.31 272 GLU B O 1
ATOM 5220 N N . VAL B 1 273 ? 15.719 28.578 10.25 1 98.69 273 VAL B N 1
ATOM 5221 C CA . VAL B 1 273 ? 14.969 28.297 9.031 1 98.69 273 VAL B CA 1
ATOM 5222 C C . VAL B 1 273 ? 15.352 29.312 7.949 1 98.69 273 VAL B C 1
ATOM 5224 O O . VAL B 1 273 ? 15.625 28.938 6.809 1 98.69 273 VAL B O 1
ATOM 5227 N N . ARG B 1 274 ? 15.406 30.547 8.344 1 98.5 274 ARG B N 1
ATOM 5228 C CA . ARG B 1 274 ? 15.742 31.625 7.418 1 98.5 274 ARG B CA 1
ATOM 5229 C C . ARG B 1 274 ? 17.141 31.422 6.82 1 98.5 274 ARG B C 1
ATOM 5231 O O . ARG B 1 274 ? 17.312 31.516 5.605 1 98.5 274 ARG B O 1
ATOM 5238 N N . SER B 1 275 ? 18.078 31.094 7.672 1 98.56 275 SER B N 1
ATOM 5239 C CA . SER B 1 275 ? 19.453 30.891 7.25 1 98.56 275 SER B CA 1
ATOM 5240 C C . SER B 1 275 ? 19.578 29.719 6.281 1 98.56 275 SER B C 1
ATOM 5242 O O . SER B 1 275 ? 20.312 29.797 5.293 1 98.56 275 SER B O 1
ATOM 5244 N N . GLU B 1 276 ? 18.875 28.75 6.574 1 98.56 276 GLU B N 1
ATOM 5245 C CA . GLU B 1 276 ? 18.953 27.578 5.703 1 98.56 276 GLU B CA 1
ATOM 5246 C C . GLU B 1 276 ? 18.281 27.844 4.355 1 98.56 276 GLU B C 1
ATOM 5248 O O . GLU B 1 276 ? 18.766 27.375 3.32 1 98.56 276 GLU B O 1
ATOM 5253 N N . ILE B 1 277 ? 17.172 28.531 4.344 1 98.56 277 ILE B N 1
ATOM 5254 C CA . ILE B 1 277 ? 16.531 28.906 3.086 1 98.56 277 ILE B CA 1
ATOM 5255 C C . ILE B 1 277 ? 17.5 29.734 2.242 1 98.56 277 ILE B C 1
ATOM 5257 O O . ILE B 1 277 ? 17.641 29.5 1.043 1 98.56 277 ILE B O 1
ATOM 5261 N N . LEU B 1 278 ? 18.125 30.672 2.93 1 98.5 278 LEU B N 1
ATOM 5262 C CA . LEU B 1 278 ? 19.094 31.516 2.232 1 98.5 278 LEU B CA 1
ATOM 5263 C C . LEU B 1 278 ? 20.219 30.672 1.635 1 98.5 278 LEU B C 1
ATOM 5265 O O . LEU B 1 278 ? 20.609 30.875 0.48 1 98.5 278 LEU B O 1
ATOM 5269 N N . ALA B 1 279 ? 20.734 29.797 2.359 1 98.44 279 ALA B N 1
ATOM 5270 C CA . ALA B 1 279 ? 21.844 28.953 1.93 1 98.44 279 ALA B CA 1
ATOM 5271 C C . ALA B 1 279 ? 21.438 28.047 0.777 1 98.44 279 ALA B C 1
ATOM 5273 O O . ALA B 1 279 ? 22.203 27.875 -0.181 1 98.44 279 ALA B O 1
ATOM 5274 N N . ARG B 1 280 ? 20.266 27.5 0.853 1 97.69 280 ARG B N 1
ATOM 5275 C CA . ARG B 1 280 ? 19.844 26.469 -0.095 1 97.69 280 ARG B CA 1
ATOM 5276 C C . ARG B 1 280 ? 19.234 27.094 -1.347 1 97.69 280 ARG B C 1
ATOM 5278 O O . ARG B 1 280 ? 19.359 26.547 -2.445 1 97.69 280 ARG B O 1
ATOM 5285 N N . LYS B 1 281 ? 18.562 28.203 -1.142 1 97.44 281 LYS B N 1
ATOM 5286 C CA . LYS B 1 281 ? 17.734 28.688 -2.238 1 97.44 281 LYS B CA 1
ATOM 5287 C C . LYS B 1 281 ? 18.156 30.094 -2.656 1 97.44 281 LYS B C 1
ATOM 5289 O O . LYS B 1 281 ? 17.703 30.609 -3.686 1 97.44 281 LYS B O 1
ATOM 5294 N N . GLY B 1 282 ? 18.953 30.734 -1.907 1 97.81 282 GLY B N 1
ATOM 5295 C CA . GLY B 1 282 ? 19.391 32.094 -2.213 1 97.81 282 GLY B CA 1
ATOM 5296 C C . GLY B 1 282 ? 18.328 33.125 -1.977 1 97.81 282 GLY B C 1
ATOM 5297 O O . GLY B 1 282 ? 18.391 34.219 -2.545 1 97.81 282 GLY B O 1
ATOM 5298 N N . VAL B 1 283 ? 17.297 32.812 -1.209 1 97.56 283 VAL B N 1
ATOM 5299 C CA . VAL B 1 283 ? 16.188 33.75 -0.938 1 97.56 283 VAL B CA 1
ATOM 5300 C C . VAL B 1 283 ? 16.281 34.25 0.497 1 97.56 283 VAL B C 1
ATOM 5302 O O . VAL B 1 283 ? 16.328 33.469 1.444 1 97.56 283 VAL B O 1
ATOM 5305 N N . ASP B 1 284 ? 16.328 35.531 0.671 1 97.69 284 ASP B N 1
ATOM 5306 C CA . ASP B 1 284 ? 16.297 36.156 1.989 1 97.69 284 ASP B CA 1
ATOM 5307 C C . ASP B 1 284 ? 14.867 36.5 2.4 1 97.69 284 ASP B C 1
ATOM 5309 O O . ASP B 1 284 ? 14.352 37.562 2.062 1 97.69 284 ASP B O 1
ATOM 5313 N N . VAL B 1 285 ? 14.297 35.656 3.139 1 98.31 285 VAL B N 1
ATOM 5314 C CA . VAL B 1 285 ? 12.898 35.844 3.527 1 98.31 285 VAL B CA 1
ATOM 5315 C C . VAL B 1 285 ? 12.797 36.875 4.645 1 98.31 285 VAL B C 1
ATOM 5317 O O . VAL B 1 285 ? 13.375 36.688 5.719 1 98.31 285 VAL B O 1
ATOM 5320 N N . LYS B 1 286 ? 11.945 37.844 4.43 1 96.88 286 LYS B N 1
ATOM 5321 C CA . LYS B 1 286 ? 11.836 38.938 5.387 1 96.88 286 LYS B CA 1
ATOM 5322 C C . LYS B 1 286 ? 10.547 38.844 6.195 1 96.88 286 LYS B C 1
ATOM 5324 O O . LYS B 1 286 ? 10.484 39.312 7.328 1 96.88 286 LYS B O 1
ATOM 5329 N N . HIS B 1 287 ? 9.555 38.281 5.625 1 98.19 287 HIS B N 1
ATOM 5330 C CA . HIS B 1 287 ? 8.242 38.25 6.258 1 98.19 287 HIS B CA 1
ATOM 5331 C C . HIS B 1 287 ? 8.055 37 7.094 1 98.19 287 HIS B C 1
ATOM 5333 O O . HIS B 1 287 ? 8.383 35.906 6.641 1 98.19 287 HIS B O 1
ATOM 5339 N N . VAL B 1 288 ? 7.59 37.156 8.32 1 98.69 288 VAL B N 1
ATOM 5340 C CA . VAL B 1 288 ? 7.266 36.062 9.227 1 98.69 288 VAL B CA 1
ATOM 5341 C C . VAL B 1 288 ? 5.828 36.219 9.719 1 98.69 288 VAL B C 1
ATOM 5343 O O . VAL B 1 288 ? 5.434 37.281 10.195 1 98.69 288 VAL B O 1
ATOM 5346 N N . VAL B 1 289 ? 5.043 35.188 9.586 1 98.5 289 VAL B N 1
ATOM 5347 C CA . VAL B 1 289 ? 3.637 35.188 9.969 1 98.5 289 VAL B CA 1
ATOM 5348 C C . VAL B 1 289 ? 3.41 34.25 11.148 1 98.5 289 VAL B C 1
ATOM 5350 O O . VAL B 1 289 ? 3.768 33.062 11.086 1 98.5 289 VAL B O 1
ATOM 5353 N N . MET B 1 290 ? 2.787 34.781 12.227 1 98.06 290 MET B N 1
ATOM 5354 C CA . MET B 1 290 ? 2.432 33.969 13.391 1 98.06 290 MET B CA 1
ATOM 5355 C C . MET B 1 290 ? 0.972 33.531 13.328 1 98.06 290 MET B C 1
ATOM 5357 O O . MET B 1 290 ? 0.077 34.375 13.188 1 98.06 290 MET B O 1
ATOM 5361 N N . THR B 1 291 ? 0.736 32.188 13.352 1 96.31 291 THR B N 1
ATOM 5362 C CA . THR B 1 291 ? -0.598 31.625 13.539 1 96.31 291 THR B CA 1
ATOM 5363 C C . THR B 1 291 ? -0.717 30.953 14.898 1 96.31 291 THR B C 1
ATOM 5365 O O . THR B 1 291 ? 0.147 30.156 15.281 1 96.31 291 THR B O 1
ATOM 5368 N N . SER B 1 292 ? -1.723 31.344 15.641 1 93.38 292 SER B N 1
ATOM 5369 C CA . SER B 1 292 ? -1.877 30.797 16.984 1 93.38 292 SER B CA 1
ATOM 5370 C C . SER B 1 292 ? -3.297 31 17.5 1 93.38 292 SER B C 1
ATOM 5372 O O . SER B 1 292 ? -4.012 31.891 17.047 1 93.38 292 SER B O 1
ATOM 5374 N N . ASP B 1 293 ? -3.688 30.141 18.375 1 88.06 293 ASP B N 1
ATOM 5375 C CA . ASP B 1 293 ? -4.961 30.312 19.078 1 88.06 293 ASP B CA 1
ATOM 5376 C C . ASP B 1 293 ? -4.754 30.938 20.453 1 88.06 293 ASP B C 1
ATOM 5378 O O . ASP B 1 293 ? -5.648 30.891 21.297 1 88.06 293 ASP B O 1
ATOM 5382 N N . GLU B 1 294 ? -3.584 31.5 20.672 1 89.12 294 GLU B N 1
ATOM 5383 C CA . GLU B 1 294 ? -3.275 32.188 21.922 1 89.12 294 GLU B CA 1
ATOM 5384 C C . GLU B 1 294 ? -4.172 33.406 22.109 1 89.12 294 GLU B C 1
ATOM 5386 O O . GLU B 1 294 ? -4.438 34.156 21.156 1 89.12 294 GLU B O 1
ATOM 5391 N N . LYS B 1 295 ? -4.617 33.625 23.422 1 86.19 295 LYS B N 1
ATOM 5392 C CA . LYS B 1 295 ? -5.531 34.75 23.688 1 86.19 295 LYS B CA 1
ATOM 5393 C C . LYS B 1 295 ? -4.84 35.844 24.484 1 86.19 295 LYS B C 1
ATOM 5395 O O . LYS B 1 295 ? -5.363 36.938 24.594 1 86.19 295 LYS B O 1
ATOM 5400 N N . ASP B 1 296 ? -3.691 35.594 24.969 1 87.44 296 ASP B N 1
ATOM 5401 C CA . ASP B 1 296 ? -2.973 36.531 25.812 1 87.44 296 ASP B CA 1
ATOM 5402 C C . ASP B 1 296 ? -2.49 37.719 24.984 1 87.44 296 ASP B C 1
ATOM 5404 O O . ASP B 1 296 ? -1.643 37.594 24.109 1 87.44 296 ASP B O 1
ATOM 5408 N N . VAL B 1 297 ? -2.91 38.906 25.422 1 90.12 297 VAL B N 1
ATOM 5409 C CA . VAL B 1 297 ? -2.598 40.125 24.688 1 90.12 297 VAL B CA 1
ATOM 5410 C C . VAL B 1 297 ? -1.11 40.438 24.828 1 90.12 297 VAL B C 1
ATOM 5412 O O . VAL B 1 297 ? -0.484 40.938 23.875 1 90.12 297 VAL B O 1
ATOM 5415 N N . GLY B 1 298 ? -0.631 40.219 25.984 1 90 298 GLY B N 1
ATOM 5416 C CA . GLY B 1 298 ? 0.788 40.438 26.188 1 90 298 GLY B CA 1
ATOM 5417 C C . GLY B 1 298 ? 1.676 39.594 25.312 1 90 298 GLY B C 1
ATOM 5418 O O . GLY B 1 298 ? 2.697 40.062 24.812 1 90 298 GLY B O 1
ATOM 5419 N N . TRP B 1 299 ? 1.257 38.344 25.141 1 90.56 299 TRP B N 1
ATOM 5420 C CA . TRP B 1 299 ? 1.983 37.438 24.25 1 90.56 299 TRP B CA 1
ATOM 5421 C C . TRP B 1 299 ? 1.978 37.969 22.812 1 90.56 299 TRP B C 1
ATOM 5423 O O . TRP B 1 299 ? 3.012 37.938 22.141 1 90.56 299 TRP B O 1
ATOM 5433 N N . TRP B 1 300 ? 0.915 38.5 22.359 1 93.25 300 TRP B N 1
ATOM 5434 C CA . TRP B 1 300 ? 0.791 39.031 21 1 93.25 300 TRP B CA 1
ATOM 5435 C C . TRP B 1 300 ? 1.585 40.312 20.844 1 93.25 300 TRP B C 1
ATOM 5437 O O . TRP B 1 300 ? 2.105 40.594 19.766 1 93.25 300 TRP B O 1
ATOM 5447 N N . ASP B 1 301 ? 1.658 41.062 21.906 1 95 301 ASP B N 1
ATOM 5448 C CA . ASP B 1 301 ? 2.498 42.25 21.875 1 95 301 ASP B CA 1
ATOM 5449 C C . ASP B 1 301 ? 3.955 41.875 21.594 1 95 301 ASP B C 1
ATOM 5451 O O . ASP B 1 301 ? 4.645 42.594 20.859 1 95 301 ASP B O 1
ATOM 5455 N N . GLU B 1 302 ? 4.348 40.812 22.219 1 94.12 302 GLU B N 1
ATOM 5456 C CA . GLU B 1 302 ? 5.715 40.344 21.984 1 94.12 302 GLU B CA 1
ATOM 5457 C C . GLU B 1 302 ? 5.914 39.906 20.547 1 94.12 302 GLU B C 1
ATOM 5459 O O . GLU B 1 302 ? 6.969 40.156 19.953 1 94.12 302 GLU B O 1
ATOM 5464 N N . VAL B 1 303 ? 4.969 39.25 19.984 1 95.88 303 VAL B N 1
ATOM 5465 C CA . VAL B 1 303 ? 4.996 38.812 18.594 1 95.88 303 VAL B CA 1
ATOM 5466 C C . VAL B 1 303 ? 5.117 40.031 17.672 1 95.88 303 VAL B C 1
ATOM 5468 O O . VAL B 1 303 ? 5.953 40.062 16.766 1 95.88 303 VAL B O 1
ATOM 5471 N N . GLN B 1 304 ? 4.352 41.031 17.969 1 95.38 304 GLN B N 1
ATOM 5472 C CA . GLN B 1 304 ? 4.359 42.25 17.172 1 95.38 304 GLN B CA 1
ATOM 5473 C C . GLN B 1 304 ? 5.695 43 17.281 1 95.38 304 GLN B C 1
ATOM 5475 O O . GLN B 1 304 ? 6.184 43.562 16.312 1 95.38 304 GLN B O 1
ATOM 5480 N N . ALA B 1 305 ? 6.223 42.938 18.453 1 96.75 305 ALA B N 1
ATOM 5481 C CA . ALA B 1 305 ? 7.492 43.625 18.703 1 96.75 305 ALA B CA 1
ATOM 5482 C C . ALA B 1 305 ? 8.609 43 17.859 1 96.75 305 ALA B C 1
ATOM 5484 O O . ALA B 1 305 ? 9.602 43.688 17.547 1 96.75 305 ALA B O 1
ATOM 5485 N N . ARG B 1 306 ? 8.445 41.812 17.438 1 96.69 306 ARG B N 1
ATOM 5486 C CA . ARG B 1 306 ? 9.43 41.125 16.609 1 96.69 306 ARG B CA 1
ATOM 5487 C C . ARG B 1 306 ? 9.234 41.469 15.133 1 96.69 306 ARG B C 1
ATOM 5489 O O . ARG B 1 306 ? 10.062 41.094 14.289 1 96.69 306 ARG B O 1
ATOM 5496 N N . GLY B 1 307 ? 8.156 42.156 14.875 1 96.62 307 GLY B N 1
ATOM 5497 C CA . GLY B 1 307 ? 7.844 42.469 13.492 1 96.62 307 GLY B CA 1
ATOM 5498 C C . GLY B 1 307 ? 7.117 41.344 12.773 1 96.62 307 GLY B C 1
ATOM 5499 O O . GLY B 1 307 ? 7.062 41.344 11.539 1 96.62 307 GLY B O 1
ATOM 5500 N N . TRP B 1 308 ? 6.688 40.375 13.508 1 98.19 308 TRP B N 1
ATOM 5501 C CA . TRP B 1 308 ? 5.961 39.281 12.891 1 98.19 308 TRP B CA 1
ATOM 5502 C C . TRP B 1 308 ? 4.512 39.656 12.617 1 98.19 308 TRP B C 1
ATOM 5504 O O . TRP B 1 308 ? 3.912 40.406 13.375 1 98.19 308 TRP B O 1
ATOM 5514 N N . TYR B 1 309 ? 4.02 39.156 11.562 1 97 309 TYR B N 1
ATOM 5515 C CA . TYR B 1 309 ? 2.672 39.5 11.117 1 97 309 TYR B CA 1
ATOM 5516 C C . TYR B 1 309 ? 1.645 38.531 11.695 1 97 309 TYR B C 1
ATOM 5518 O O . TYR B 1 309 ? 1.964 37.375 12 1 97 309 TYR B O 1
ATOM 5526 N N . ARG B 1 310 ? 0.497 39.125 11.883 1 92.56 310 ARG B N 1
ATOM 5527 C CA . ARG B 1 310 ? -0.689 38.344 12.25 1 92.56 310 ARG B CA 1
ATOM 5528 C C . ARG B 1 310 ? -1.826 38.594 11.258 1 92.56 310 ARG B C 1
ATOM 5530 O O . ARG B 1 310 ? -2.076 39.719 10.859 1 92.56 310 ARG B O 1
ATOM 5537 N N . MET B 1 311 ? -2.42 37.5 10.891 1 88.75 311 MET B N 1
ATOM 5538 C CA . MET B 1 311 ? -3.562 37.656 10 1 88.75 311 MET B CA 1
ATOM 5539 C C . MET B 1 311 ? -4.801 38.094 10.773 1 88.75 311 MET B C 1
ATOM 5541 O O . MET B 1 311 ? -5.023 37.656 11.898 1 88.75 311 MET B O 1
ATOM 5545 N N . ASP B 1 312 ? -5.609 38.906 10.156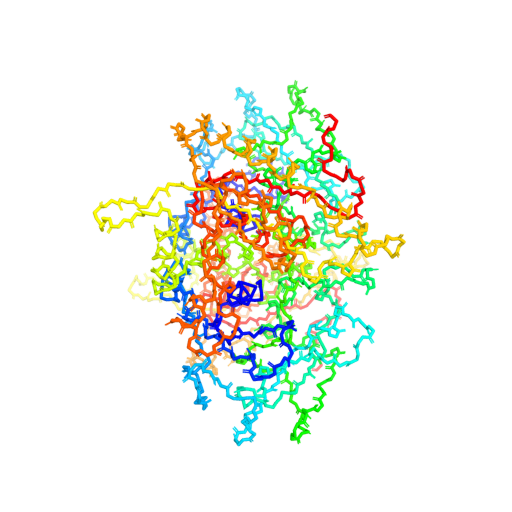 1 85.75 312 ASP B N 1
ATOM 5546 C CA . ASP B 1 312 ? -6.871 39.344 10.734 1 85.75 312 ASP B CA 1
ATOM 5547 C C . ASP B 1 312 ? -7.961 38.281 10.578 1 85.75 312 ASP B C 1
ATOM 5549 O O . ASP B 1 312 ? -8.836 38.406 9.719 1 85.75 312 ASP B O 1
ATOM 5553 N N . LEU B 1 313 ? -7.941 37.438 11.523 1 83.38 313 LEU B N 1
ATOM 5554 C CA . LEU B 1 313 ? -8.859 36.312 11.406 1 83.38 313 LEU B CA 1
ATOM 5555 C C . LEU B 1 313 ? -10.289 36.75 11.688 1 83.38 313 LEU B C 1
ATOM 5557 O O . LEU B 1 313 ? -11.242 36.094 11.219 1 83.38 313 LEU B O 1
ATOM 5561 N N . ALA B 1 314 ? -10.414 37.75 12.445 1 83.44 314 ALA B N 1
ATOM 5562 C CA . ALA B 1 314 ? -11.75 38.281 12.672 1 83.44 314 ALA B CA 1
ATOM 5563 C C . ALA B 1 314 ? -12.359 38.781 11.367 1 83.44 314 ALA B C 1
ATOM 5565 O O . ALA B 1 314 ? -13.539 38.562 11.094 1 83.44 314 ALA B O 1
ATOM 5566 N N . ALA B 1 315 ? -11.547 39.469 10.641 1 86.19 315 ALA B N 1
ATOM 5567 C CA . ALA B 1 315 ? -12 39.938 9.344 1 86.19 315 ALA B CA 1
ATOM 5568 C C . ALA B 1 315 ? -12.305 38.781 8.406 1 86.19 315 ALA B C 1
ATOM 5570 O O . ALA B 1 315 ? -13.281 38.812 7.652 1 86.19 315 ALA B O 1
ATOM 5571 N N . VAL B 1 316 ? -11.438 37.781 8.445 1 85.81 316 VAL B N 1
ATOM 5572 C CA . VAL B 1 316 ? -11.664 36.594 7.633 1 85.81 316 VAL B CA 1
ATOM 5573 C C . VAL B 1 316 ? -13.023 36 7.98 1 85.81 316 VAL B C 1
ATOM 5575 O O . VAL B 1 316 ? -13.805 35.656 7.086 1 85.81 316 VAL B O 1
ATOM 5578 N N . ARG B 1 317 ? -13.211 35.875 9.219 1 82.75 317 ARG B N 1
ATOM 5579 C CA . ARG B 1 317 ? -14.461 35.281 9.688 1 82.75 317 ARG B CA 1
ATOM 5580 C C . ARG B 1 317 ? -15.656 36.094 9.227 1 82.75 317 ARG B C 1
ATOM 5582 O O . ARG B 1 317 ? -16.656 35.562 8.742 1 82.75 317 ARG B O 1
ATOM 5589 N N . ALA B 1 318 ? -15.555 37.312 9.352 1 78.88 318 ALA B N 1
ATOM 5590 C CA . ALA B 1 318 ? -16.656 38.219 9.047 1 78.88 318 ALA B CA 1
ATOM 5591 C C . ALA B 1 318 ? -16.906 38.312 7.543 1 78.88 318 ALA B C 1
ATOM 5593 O O . ALA B 1 318 ? -18.062 38.281 7.098 1 78.88 318 ALA B O 1
ATOM 5594 N N . ASP B 1 319 ? -15.891 38.25 6.82 1 83.88 319 ASP B N 1
ATOM 5595 C CA . ASP B 1 319 ? -16.016 38.531 5.395 1 83.88 319 ASP B CA 1
ATOM 5596 C C . ASP B 1 319 ? -16.188 37.25 4.586 1 83.88 319 ASP B C 1
ATOM 5598 O O . ASP B 1 319 ? -16.828 37.25 3.529 1 83.88 319 ASP B O 1
ATOM 5602 N N . GLU B 1 320 ? -15.609 36.188 5.168 1 78.31 320 GLU B N 1
ATOM 5603 C CA . GLU B 1 320 ? -15.461 35.031 4.289 1 78.31 320 GLU B CA 1
ATOM 5604 C C . GLU B 1 320 ? -16.109 33.781 4.898 1 78.31 320 GLU B C 1
ATOM 5606 O O . GLU B 1 320 ? -16.344 32.812 4.199 1 78.31 320 GLU B O 1
ATOM 5611 N N . GLY B 1 321 ? -16.406 33.75 6.188 1 70.12 321 GLY B N 1
ATOM 5612 C CA . GLY B 1 321 ? -16.703 32.562 6.961 1 70.12 321 GLY B CA 1
ATOM 5613 C C . GLY B 1 321 ? -18.078 32 6.699 1 70.12 321 GLY B C 1
ATOM 5614 O O . GLY B 1 321 ? -18.375 30.859 7.078 1 70.12 321 GLY B O 1
ATOM 5615 N N . ALA B 1 322 ? -18.703 32.625 6.047 1 64.31 322 ALA B N 1
ATOM 5616 C CA . ALA B 1 322 ? -20.062 32.219 5.738 1 64.31 322 ALA B CA 1
ATOM 5617 C C . ALA B 1 322 ? -20.734 31.562 6.945 1 64.31 322 ALA B C 1
ATOM 5619 O O . ALA B 1 322 ? -21.328 30.484 6.828 1 64.31 322 ALA B O 1
ATOM 5620 N N . GLY B 1 323 ? -20.391 32.062 8.078 1 65.62 323 GLY B N 1
ATOM 5621 C CA . GLY B 1 323 ? -21.078 31.594 9.266 1 65.62 323 GLY B CA 1
ATOM 5622 C C . GLY B 1 323 ? -20.281 30.562 10.047 1 65.62 323 GLY B C 1
ATOM 5623 O O . GLY B 1 323 ? -20.609 30.25 11.188 1 65.62 323 GLY B O 1
ATOM 5624 N N . SER B 1 324 ? -19.328 30.078 9.531 1 73 324 SER B N 1
ATOM 5625 C CA . SER B 1 324 ? -18.516 29.109 10.258 1 73 324 SER B CA 1
ATOM 5626 C C . SER B 1 324 ? -17.438 29.797 11.094 1 73 324 SER B C 1
ATOM 5628 O O . SER B 1 324 ? -16.516 30.406 10.547 1 73 324 SER B O 1
ATOM 5630 N N . GLU B 1 325 ? -17.531 29.562 12.328 1 75.75 325 GLU B N 1
ATOM 5631 C CA . GLU B 1 325 ? -16.641 30.219 13.266 1 75.75 325 GLU B CA 1
ATOM 5632 C C . GLU B 1 325 ? -15.219 29.656 13.164 1 75.75 325 GLU B C 1
ATOM 5634 O O . GLU B 1 325 ? -14.25 30.328 13.523 1 75.75 325 GLU B O 1
ATOM 5639 N N . TRP B 1 326 ? -15.172 28.516 12.602 1 83.5 326 TRP B N 1
ATOM 5640 C CA . TRP B 1 326 ? -13.859 27.875 12.609 1 83.5 326 TRP B CA 1
ATOM 5641 C C . TRP B 1 326 ? -13.242 27.891 11.211 1 83.5 326 TRP B C 1
ATOM 5643 O O . TRP B 1 326 ? -12.164 27.328 11 1 83.5 326 TRP B O 1
ATOM 5653 N N . PHE B 1 327 ? -13.836 28.594 10.281 1 85.06 327 PHE B N 1
ATOM 5654 C CA . PHE B 1 327 ? -13.352 28.703 8.906 1 85.06 327 PHE B CA 1
ATOM 5655 C C . PHE B 1 327 ? -11.93 29.266 8.875 1 85.06 327 PHE B C 1
ATOM 5657 O O . PHE B 1 327 ? -11.102 28.828 8.078 1 85.06 327 PHE B O 1
ATOM 5664 N N . PRO B 1 328 ? -11.609 30.109 9.758 1 87.94 328 PRO B N 1
ATOM 5665 C CA . PRO B 1 328 ? -10.266 30.703 9.727 1 87.94 328 PRO B CA 1
ATOM 5666 C C . PRO B 1 328 ? -9.172 29.656 9.938 1 87.94 328 PRO B C 1
ATOM 5668 O O . PRO B 1 328 ? -8.023 29.875 9.547 1 87.94 328 PRO B O 1
ATOM 5671 N N . VAL B 1 329 ? -9.516 28.547 10.508 1 89.5 329 VAL B N 1
ATOM 5672 C CA . VAL B 1 329 ? -8.539 27.484 10.727 1 89.5 329 VAL B CA 1
ATOM 5673 C C . VAL B 1 329 ? -8.016 26.984 9.375 1 89.5 329 VAL B C 1
ATOM 5675 O O . VAL B 1 329 ? -6.836 26.656 9.242 1 89.5 329 VAL B O 1
ATOM 5678 N N . PHE B 1 330 ? -8.891 27 8.414 1 92.56 330 PHE B N 1
ATOM 5679 C CA . PHE B 1 330 ? -8.484 26.562 7.082 1 92.56 330 PHE B CA 1
ATOM 5680 C C . PHE B 1 330 ? -7.562 27.594 6.441 1 92.56 330 PHE B C 1
ATOM 5682 O O . PHE B 1 330 ? -6.625 27.234 5.723 1 92.56 330 PHE B O 1
ATOM 5689 N N . ILE B 1 331 ? -7.844 28.828 6.719 1 93.81 331 ILE B N 1
ATOM 5690 C CA . ILE B 1 331 ? -7.012 29.891 6.164 1 93.81 331 ILE B CA 1
ATOM 5691 C C . ILE B 1 331 ? -5.621 29.844 6.789 1 93.81 331 ILE B C 1
ATOM 5693 O O . ILE B 1 331 ? -4.613 29.984 6.09 1 93.81 331 ILE B O 1
ATOM 5697 N N . ASP B 1 332 ? -5.574 29.547 8.07 1 95 332 ASP B N 1
ATOM 5698 C CA . ASP B 1 332 ? -4.285 29.344 8.719 1 95 332 ASP B CA 1
ATOM 5699 C C . ASP B 1 332 ? -3.506 28.219 8.039 1 95 332 ASP B C 1
ATOM 5701 O O . ASP B 1 332 ? -2.303 28.344 7.801 1 95 332 ASP B O 1
ATOM 5705 N N . ALA B 1 333 ? -4.223 27.219 7.766 1 96.56 333 ALA B N 1
ATOM 5706 C CA . ALA B 1 333 ? -3.574 26.062 7.152 1 96.56 333 ALA B CA 1
ATOM 5707 C C . ALA B 1 333 ? -3.004 26.406 5.781 1 96.56 333 ALA B C 1
ATOM 5709 O O . ALA B 1 333 ? -1.918 25.953 5.414 1 96.56 333 ALA B O 1
ATOM 5710 N N . VAL B 1 334 ? -3.715 27.203 5.043 1 97.44 334 VAL B N 1
ATOM 5711 C CA . VAL B 1 334 ? -3.254 27.625 3.727 1 97.44 334 VAL B CA 1
ATOM 5712 C C . VAL B 1 334 ? -2.006 28.5 3.873 1 97.44 334 VAL B C 1
ATOM 5714 O O . VAL B 1 334 ? -1.02 28.297 3.158 1 97.44 334 VAL B O 1
ATOM 5717 N N . VAL B 1 335 ? -2.062 29.344 4.789 1 97.44 335 VAL B N 1
ATOM 5718 C CA . VAL B 1 335 ? -0.945 30.25 5.02 1 97.44 335 VAL B CA 1
ATOM 5719 C C . VAL B 1 335 ? 0.281 29.453 5.469 1 97.44 335 VAL B C 1
ATOM 5721 O O . VAL B 1 335 ? 1.394 29.703 5 1 97.44 335 VAL B O 1
ATOM 5724 N N . GLN B 1 336 ? 0.086 28.562 6.305 1 98.19 336 GLN B N 1
ATOM 5725 C CA . GLN B 1 336 ? 1.174 27.719 6.785 1 98.19 336 GLN B CA 1
ATOM 5726 C C . GLN B 1 336 ? 1.813 26.938 5.641 1 98.19 336 GLN B C 1
ATOM 5728 O O . GLN B 1 336 ? 3.037 26.938 5.496 1 98.19 336 GLN B O 1
ATOM 5733 N N . SER B 1 337 ? 1.036 26.391 4.832 1 97.88 337 SER B N 1
ATOM 5734 C CA . SER B 1 337 ? 1.52 25.5 3.783 1 97.88 337 SER B CA 1
ATOM 5735 C C . SER B 1 337 ? 2.15 26.281 2.639 1 97.88 337 SER B C 1
ATOM 5737 O O . SER B 1 337 ? 2.947 25.734 1.871 1 97.88 337 SER B O 1
ATOM 5739 N N . GLY B 1 338 ? 1.825 27.516 2.506 1 97 338 GLY B N 1
ATOM 5740 C CA . GLY B 1 338 ? 2.303 28.312 1.396 1 97 338 GLY B CA 1
ATOM 5741 C C . GLY B 1 338 ? 3.658 28.953 1.653 1 97 338 GLY B C 1
ATOM 5742 O O . GLY B 1 338 ? 4.246 29.562 0.757 1 97 338 GLY B O 1
ATOM 5743 N N . SER B 1 339 ? 4.211 28.75 2.744 1 98.06 339 SER B N 1
ATOM 5744 C CA . SER B 1 339 ? 5.449 29.406 3.146 1 98.06 339 SER B CA 1
ATOM 5745 C C . SER B 1 339 ? 6.668 28.609 2.684 1 98.06 339 SER B C 1
ATOM 5747 O O . SER B 1 339 ? 6.562 27.438 2.344 1 98.06 339 SER B O 1
ATOM 5749 N N . LEU B 1 340 ? 7.793 29.281 2.631 1 98.25 340 LEU B N 1
ATOM 5750 C CA . LEU B 1 340 ? 9.055 28.625 2.285 1 98.25 340 LEU B CA 1
ATOM 5751 C C . LEU B 1 340 ? 9.688 27.984 3.518 1 98.25 340 LEU B C 1
ATOM 5753 O O . LEU B 1 340 ? 10.578 27.141 3.395 1 98.25 340 LEU B O 1
ATOM 5757 N N . GLY B 1 341 ? 9.258 28.469 4.625 1 98.69 341 GLY B N 1
ATOM 5758 C CA . GLY B 1 341 ? 9.711 27.953 5.906 1 98.69 341 GLY B CA 1
ATOM 5759 C C . GLY B 1 341 ? 8.602 27.859 6.938 1 98.69 341 GLY B C 1
ATOM 5760 O O . GLY B 1 341 ? 7.656 28.641 6.91 1 98.69 341 GLY B O 1
ATOM 5761 N N . PHE B 1 342 ? 8.828 26.922 7.824 1 98.81 342 PHE B N 1
ATOM 5762 C CA . PHE B 1 342 ? 7.785 26.688 8.812 1 98.81 342 PHE B CA 1
ATOM 5763 C C . PHE B 1 342 ? 8.391 26.328 10.164 1 98.81 342 PHE B C 1
ATOM 5765 O O . PHE B 1 342 ? 9.32 25.516 10.234 1 98.81 342 PHE B O 1
ATOM 5772 N N . VAL B 1 343 ? 7.879 26.938 11.172 1 98.75 343 VAL B N 1
ATOM 5773 C CA . VAL B 1 343 ? 8.203 26.594 12.555 1 98.75 343 VAL B CA 1
ATOM 5774 C C . VAL B 1 343 ? 6.941 26.156 13.289 1 98.75 343 VAL B C 1
ATOM 5776 O O . VAL B 1 343 ? 6.031 26.953 13.516 1 98.75 343 VAL B O 1
ATOM 5779 N N . GLY B 1 344 ? 6.938 24.906 13.617 1 98 344 GLY B N 1
ATOM 5780 C CA . GLY B 1 344 ? 5.727 24.344 14.188 1 98 344 GLY B CA 1
ATOM 5781 C C . GLY B 1 344 ? 5.863 24 15.656 1 98 344 GLY B C 1
ATOM 5782 O O . GLY B 1 344 ? 6.922 24.219 16.25 1 98 344 GLY B O 1
ATOM 5783 N N . ASN B 1 345 ? 4.746 23.562 16.156 1 94.69 345 ASN B N 1
ATOM 5784 C CA . ASN B 1 345 ? 4.59 23.141 17.531 1 94.69 345 ASN B CA 1
ATOM 5785 C C . ASN B 1 345 ? 4.641 21.625 17.672 1 94.69 345 ASN B C 1
ATOM 5787 O O . ASN B 1 345 ? 3.756 20.922 17.172 1 94.69 345 ASN B O 1
ATOM 5791 N N . HIS B 1 346 ? 5.641 21.156 18.438 1 93.94 346 HIS B N 1
ATOM 5792 C CA . HIS B 1 346 ? 5.797 19.719 18.578 1 93.94 346 HIS B CA 1
ATOM 5793 C C . HIS B 1 346 ? 4.523 19.078 19.141 1 93.94 346 HIS B C 1
ATOM 5795 O O . HIS B 1 346 ? 3.934 19.594 20.094 1 93.94 346 HIS B O 1
ATOM 5801 N N . GLY B 1 347 ? 4.117 17.969 18.516 1 92 347 GLY B N 1
ATOM 5802 C CA . GLY B 1 347 ? 2.953 17.234 18.984 1 92 347 GLY B CA 1
ATOM 5803 C C . GLY B 1 347 ? 1.658 17.703 18.344 1 92 347 GLY B C 1
ATOM 5804 O O . GLY B 1 347 ? 0.618 17.062 18.516 1 92 347 GLY B O 1
ATOM 5805 N N . SER B 1 348 ? 1.692 18.812 17.672 1 93.12 348 SER B N 1
ATOM 5806 C CA . SER B 1 348 ? 0.506 19.344 17 1 93.12 348 SER B CA 1
ATOM 5807 C C . SER B 1 348 ? 0.292 18.672 15.641 1 93.12 348 SER B C 1
ATOM 5809 O O . SER B 1 348 ? 1.157 18.75 14.766 1 93.12 348 SER B O 1
ATOM 5811 N N . THR B 1 349 ? -0.876 18.141 15.461 1 93.06 349 THR B N 1
ATOM 5812 C CA . THR B 1 349 ? -1.224 17.547 14.18 1 93.06 349 THR B CA 1
ATOM 5813 C C . THR B 1 349 ? -1.282 18.609 13.086 1 93.06 349 THR B C 1
ATOM 5815 O O . THR B 1 349 ? -0.89 18.344 11.945 1 93.06 349 THR B O 1
ATOM 5818 N N . MET B 1 350 ? -1.751 19.75 13.445 1 94.5 350 MET B N 1
ATOM 5819 C CA . MET B 1 350 ? -1.775 20.844 12.484 1 94.5 350 MET B CA 1
ATOM 5820 C C . MET B 1 350 ? -0.364 21.203 12.031 1 94.5 350 MET B C 1
ATOM 5822 O O . MET B 1 350 ? -0.123 21.406 10.836 1 94.5 350 MET B O 1
ATOM 5826 N N . SER B 1 351 ? 0.541 21.25 12.977 1 97.31 351 SER B N 1
ATOM 5827 C CA . SER B 1 351 ? 1.935 21.531 12.648 1 97.31 351 SER B CA 1
ATOM 5828 C C . SER B 1 351 ? 2.533 20.422 11.781 1 97.31 351 SER B C 1
ATOM 5830 O O . SER B 1 351 ? 3.262 20.703 10.828 1 97.31 351 SER B O 1
ATOM 5832 N N . LEU B 1 352 ? 2.166 19.266 12.141 1 97.25 352 LEU B N 1
ATOM 5833 C CA . LEU B 1 352 ? 2.703 18.125 11.414 1 97.25 352 LEU B CA 1
ATOM 5834 C C . LEU B 1 352 ? 2.283 18.172 9.945 1 97.25 352 LEU B C 1
ATOM 5836 O O . LEU B 1 352 ? 3.115 18 9.055 1 97.25 352 LEU B O 1
ATOM 5840 N N . ILE B 1 353 ? 1.074 18.406 9.703 1 97.56 353 ILE B N 1
ATOM 5841 C CA . ILE B 1 353 ? 0.558 18.406 8.344 1 97.56 353 ILE B CA 1
ATOM 5842 C C . ILE B 1 353 ? 1.101 19.625 7.59 1 97.56 353 ILE B C 1
ATOM 5844 O O . ILE B 1 353 ? 1.425 19.531 6.406 1 97.56 353 ILE B O 1
ATOM 5848 N N . ALA B 1 354 ? 1.212 20.719 8.258 1 98.19 354 ALA B N 1
ATOM 5849 C CA . ALA B 1 354 ? 1.818 21.906 7.648 1 98.19 354 ALA B CA 1
ATOM 5850 C C . ALA B 1 354 ? 3.268 21.625 7.25 1 98.19 354 ALA B C 1
ATOM 5852 O O . ALA B 1 354 ? 3.697 22 6.156 1 98.19 354 ALA B O 1
ATOM 5853 N N . GLN B 1 355 ? 3.93 21.031 8.148 1 98.06 355 GLN B N 1
ATOM 5854 C CA . GLN B 1 355 ? 5.305 20.641 7.852 1 98.06 355 GLN B CA 1
ATOM 5855 C C . GLN B 1 355 ? 5.383 19.828 6.57 1 98.06 355 GLN B C 1
ATOM 5857 O O . GLN B 1 355 ? 6.211 20.094 5.699 1 98.06 355 GLN B O 1
ATOM 5862 N N . ARG B 1 356 ? 4.539 18.875 6.469 1 97.88 356 ARG B N 1
ATOM 5863 C CA . ARG B 1 356 ? 4.551 18 5.305 1 97.88 356 ARG B CA 1
ATOM 5864 C C . ARG B 1 356 ? 4.262 18.781 4.027 1 97.88 356 ARG B C 1
ATOM 5866 O O . ARG B 1 356 ? 4.891 18.547 2.992 1 97.88 356 ARG B O 1
ATOM 5873 N N . ARG B 1 357 ? 3.393 19.672 4.117 1 98.31 357 ARG B N 1
ATOM 5874 C CA . ARG B 1 357 ? 3.033 20.453 2.941 1 98.31 357 ARG B CA 1
ATOM 5875 C C . ARG B 1 357 ? 4.176 21.375 2.525 1 98.31 357 ARG B C 1
ATOM 5877 O O . ARG B 1 357 ? 4.52 21.453 1.344 1 98.31 357 ARG B O 1
ATOM 5884 N N . VAL B 1 358 ? 4.801 22 3.467 1 98.44 358 VAL B N 1
ATOM 5885 C CA . VAL B 1 358 ? 5.902 22.906 3.176 1 98.44 358 VAL B CA 1
ATOM 5886 C C . VAL B 1 358 ? 7.055 22.141 2.537 1 98.44 358 VAL B C 1
ATOM 5888 O O . VAL B 1 358 ? 7.629 22.594 1.539 1 98.44 358 VAL B O 1
ATOM 5891 N N . GLU B 1 359 ? 7.316 21.031 3.057 1 97.38 359 GLU B N 1
ATOM 5892 C CA . GLU B 1 359 ? 8.398 20.203 2.539 1 97.38 359 GLU B CA 1
ATOM 5893 C C . GLU B 1 359 ? 8.07 19.672 1.146 1 97.38 359 GLU B C 1
ATOM 5895 O O . GLU B 1 359 ? 8.883 19.781 0.228 1 97.38 359 GLU B O 1
ATOM 5900 N N . SER B 1 360 ? 6.895 19.188 0.992 1 97 360 SER B N 1
ATOM 5901 C CA . SER B 1 360 ? 6.539 18.5 -0.245 1 97 360 SER B CA 1
ATOM 5902 C C . SER B 1 360 ? 6.223 19.5 -1.357 1 97 360 SER B C 1
ATOM 5904 O O . SER B 1 360 ? 6.508 19.234 -2.529 1 97 360 SER B O 1
ATOM 5906 N N . TRP B 1 361 ? 5.617 20.609 -0.967 1 97.62 361 TRP B N 1
ATOM 5907 C CA . TRP B 1 361 ? 5.098 21.5 -1.994 1 97.62 361 TRP B CA 1
ATOM 5908 C C . TRP B 1 361 ? 6.145 22.547 -2.389 1 97.62 361 TRP B C 1
ATOM 5910 O O . TRP B 1 361 ? 6.141 23.031 -3.518 1 97.62 361 TRP B O 1
ATOM 5920 N N . HIS B 1 362 ? 7.094 22.781 -1.433 1 97 362 HIS B N 1
ATOM 5921 C CA . HIS B 1 362 ? 7.984 23.922 -1.694 1 97 362 HIS B CA 1
ATOM 5922 C C . HIS B 1 362 ? 9.438 23.547 -1.433 1 97 362 HIS B C 1
ATOM 5924 O O . HIS B 1 362 ? 10.328 24.391 -1.511 1 97 362 HIS B O 1
ATOM 5930 N N . ASP B 1 363 ? 9.656 22.25 -1.188 1 96.94 363 ASP B N 1
ATOM 5931 C CA . ASP B 1 363 ? 10.992 21.906 -0.708 1 96.94 363 ASP B CA 1
ATOM 5932 C C . ASP B 1 363 ? 11.445 22.859 0.391 1 96.94 363 ASP B C 1
ATOM 5934 O O . ASP B 1 363 ? 12.562 23.375 0.345 1 96.94 363 ASP B O 1
ATOM 5938 N N . GLY B 1 364 ? 10.516 23.172 1.269 1 98.12 364 GLY B N 1
ATOM 5939 C CA . GLY B 1 364 ? 10.742 24.156 2.305 1 98.12 364 GLY B CA 1
ATOM 5940 C C . GLY B 1 364 ? 11.492 23.609 3.506 1 98.12 364 GLY B C 1
ATOM 5941 O O . GLY B 1 364 ? 11.727 22.406 3.6 1 98.12 364 GLY B O 1
ATOM 5942 N N . VAL B 1 365 ? 11.844 24.562 4.328 1 98.5 365 VAL B N 1
ATOM 5943 C CA . VAL B 1 365 ? 12.609 24.234 5.527 1 98.5 365 VAL B CA 1
ATOM 5944 C C . VAL B 1 365 ? 11.695 24.266 6.75 1 98.5 365 VAL B C 1
ATOM 5946 O O . VAL B 1 365 ? 10.867 25.172 6.887 1 98.5 365 VAL B O 1
ATOM 5949 N N . VAL B 1 366 ? 11.859 23.25 7.59 1 98.38 366 VAL B N 1
ATOM 5950 C CA . VAL B 1 366 ? 10.93 23.172 8.711 1 98.38 366 VAL B CA 1
ATOM 5951 C C . VAL B 1 366 ? 11.695 22.922 10 1 98.38 366 VAL B C 1
ATOM 5953 O O . VAL B 1 366 ? 12.766 22.297 9.984 1 98.38 366 VAL B O 1
ATOM 5956 N N . ARG B 1 367 ? 11.188 23.5 11.07 1 98.06 367 ARG B N 1
ATOM 5957 C CA . ARG B 1 367 ? 11.602 23.203 12.438 1 98.06 367 ARG B CA 1
ATOM 5958 C C . ARG B 1 367 ? 10.398 23.047 13.359 1 98.06 367 ARG B C 1
ATOM 5960 O O . ARG B 1 367 ? 9.344 23.641 13.117 1 98.06 367 ARG B O 1
ATOM 5967 N N . MET B 1 368 ? 10.586 22.25 14.383 1 96.94 368 MET B N 1
ATOM 5968 C CA . MET B 1 368 ? 9.57 22.109 15.422 1 96.94 368 MET B CA 1
ATOM 5969 C C . MET B 1 368 ? 10.094 22.578 16.766 1 96.94 368 MET B C 1
ATOM 5971 O O . MET B 1 368 ? 11.219 22.25 17.156 1 96.94 368 MET B O 1
ATOM 5975 N N . VAL B 1 369 ? 9.242 23.312 17.438 1 95.56 369 VAL B N 1
ATOM 5976 C CA . VAL B 1 369 ? 9.602 23.828 18.75 1 95.56 369 VAL B CA 1
ATOM 5977 C C . VAL B 1 369 ? 9.094 22.875 19.828 1 95.56 369 VAL B C 1
ATOM 5979 O O . VAL B 1 369 ? 7.934 22.453 19.797 1 95.56 369 VAL B O 1
ATOM 5982 N N . LYS B 1 370 ? 9.961 22.625 20.797 1 92.06 370 LYS B N 1
ATOM 5983 C CA . LYS B 1 370 ? 9.586 21.781 21.938 1 92.06 370 LYS B CA 1
ATOM 5984 C C . LYS B 1 370 ? 9 22.625 23.078 1 92.06 370 LYS B C 1
ATOM 5986 O O . LYS B 1 370 ? 9.312 23.812 23.203 1 92.06 370 LYS B O 1
ATOM 5991 N N . TRP B 1 371 ? 8.18 21.938 23.812 1 89.25 371 TRP B N 1
ATOM 5992 C CA . TRP B 1 371 ? 7.48 22.562 24.922 1 89.25 371 TRP B CA 1
ATOM 5993 C C . TRP B 1 371 ? 7.117 21.547 26 1 89.25 371 TRP B C 1
ATOM 5995 O O . TRP B 1 371 ? 7.504 20.375 25.922 1 89.25 371 TRP B O 1
ATOM 6005 N N . GLY B 1 372 ? 6.496 21.984 27.094 1 84.56 372 GLY B N 1
ATOM 6006 C CA . GLY B 1 372 ? 6.016 21.094 28.125 1 84.56 372 GLY B CA 1
ATOM 6007 C C . GLY B 1 372 ? 6.734 21.266 29.453 1 84.56 372 GLY B C 1
ATOM 6008 O O . GLY B 1 372 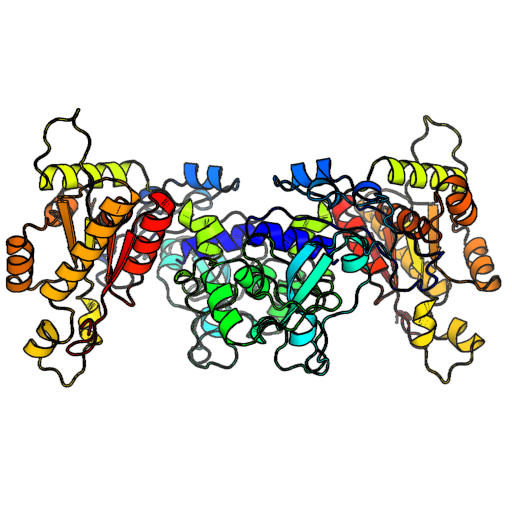? 6.188 20.969 30.516 1 84.56 372 GLY B O 1
ATOM 6009 N N . TRP B 1 373 ? 8.016 21.688 29.328 1 82.06 373 TRP B N 1
ATOM 6010 C CA . TRP B 1 373 ? 8.789 22 30.516 1 82.06 373 TRP B CA 1
ATOM 6011 C C . TRP B 1 373 ? 9.742 23.172 30.266 1 82.06 373 TRP B C 1
ATOM 6013 O O . TRP B 1 373 ? 9.977 23.547 29.109 1 82.06 373 TRP B O 1
ATOM 6023 N N . ILE B 1 374 ? 10.164 23.672 31.375 1 77.81 374 ILE B N 1
ATOM 6024 C CA . ILE B 1 374 ? 11.039 24.828 31.297 1 77.81 374 ILE B CA 1
ATOM 6025 C C . ILE B 1 374 ? 12.32 24.453 30.547 1 77.81 374 ILE B C 1
ATOM 6027 O O . ILE B 1 374 ? 12.977 23.469 30.891 1 77.81 374 ILE B O 1
ATOM 6031 N N . GLY B 1 375 ? 12.617 25.141 29.5 1 80.25 375 GLY B N 1
ATOM 6032 C CA . GLY B 1 375 ? 13.844 24.906 28.766 1 80.25 375 GLY B CA 1
ATOM 6033 C C . GLY B 1 375 ? 13.742 23.766 27.766 1 80.25 375 GLY B C 1
ATOM 6034 O O . GLY B 1 375 ? 14.758 23.25 27.297 1 80.25 375 GLY B O 1
ATOM 6035 N N . ALA B 1 376 ? 12.578 23.422 27.5 1 85.38 376 ALA B N 1
ATOM 6036 C CA . ALA B 1 376 ? 12.367 22.266 26.625 1 85.38 376 ALA B CA 1
ATOM 6037 C C . ALA B 1 376 ? 13.055 22.469 25.281 1 85.38 376 ALA B C 1
ATOM 6039 O O . ALA B 1 376 ? 13.508 21.5 24.656 1 85.38 376 ALA B O 1
ATOM 6040 N N . ASP B 1 377 ? 13.117 23.75 24.812 1 88.69 377 ASP B N 1
ATOM 6041 C CA . ASP B 1 377 ? 13.703 23.984 23.5 1 88.69 377 ASP B CA 1
ATOM 6042 C C . ASP B 1 377 ? 15.039 24.719 23.609 1 88.69 377 ASP B C 1
ATOM 6044 O O . ASP B 1 377 ? 15.461 25.391 22.688 1 88.69 377 ASP B O 1
ATOM 6048 N N . ASN B 1 378 ? 15.562 24.641 24.906 1 76.12 378 ASN B N 1
ATOM 6049 C CA . ASN B 1 378 ? 16.875 25.266 25.094 1 76.12 378 ASN B CA 1
ATOM 6050 C C . ASN B 1 378 ? 17.969 24.484 24.391 1 76.12 378 ASN B C 1
ATOM 6052 O O . ASN B 1 378 ? 17.938 23.25 24.375 1 76.12 378 ASN B O 1
ATOM 6056 N N . VAL B 1 379 ? 18.469 25.031 23.359 1 60.94 379 VAL B N 1
ATOM 6057 C CA . VAL B 1 379 ? 19.609 24.422 22.703 1 60.94 379 VAL B CA 1
ATOM 6058 C C . VAL B 1 379 ? 20.875 24.609 23.547 1 60.94 379 VAL B C 1
ATOM 6060 O O . VAL B 1 379 ? 21.109 25.688 24.078 1 60.94 379 VAL B O 1
ATOM 6063 N N . ASP B 1 380 ? 21.312 23.547 24.141 1 42.91 380 ASP B N 1
ATOM 6064 C CA . ASP B 1 380 ? 22.688 23.734 24.625 1 42.91 380 ASP B CA 1
ATOM 6065 C C . ASP B 1 380 ? 23.594 24.203 23.484 1 42.91 380 ASP B C 1
ATOM 6067 O O . ASP B 1 380 ? 23.359 23.875 22.312 1 42.91 380 ASP B O 1
#

pLDDT: mean 91.17, std 10.2, range [42.91, 98.81]

Solvent-accessible surface area (backbone atoms only — not comparable to full-atom values): 40847 Å² total; per-residue (Å²): 94,38,63,32,39,46,45,41,43,14,63,74,56,74,46,69,32,68,39,67,59,46,70,60,84,83,49,74,51,68,84,43,38,54,36,41,36,48,64,63,52,27,30,55,70,61,30,22,59,75,64,71,42,70,68,44,46,49,67,80,80,39,93,46,66,55,68,66,46,42,48,64,79,41,73,71,83,54,45,76,44,16,20,35,13,40,36,28,32,24,35,65,87,38,87,56,62,52,86,68,63,58,44,34,30,62,21,42,36,53,5,41,18,52,37,53,60,77,26,23,61,47,76,86,41,74,80,33,69,29,29,24,52,51,48,54,35,30,50,68,33,73,65,40,32,55,59,38,53,72,74,35,68,48,34,60,14,83,78,81,53,43,70,32,63,62,37,82,86,55,74,47,66,54,52,47,62,49,58,22,78,72,42,79,75,28,80,80,43,95,68,25,58,37,43,74,73,36,45,79,55,64,42,63,10,69,66,48,50,49,52,35,49,53,48,50,27,56,65,71,68,56,79,59,86,84,54,76,81,75,65,30,32,24,34,39,48,74,40,56,80,50,53,74,71,27,57,82,84,40,47,75,69,43,33,62,62,33,16,39,62,46,69,68,54,53,50,51,50,50,50,52,35,42,51,50,42,28,72,75,68,71,45,82,64,79,44,38,37,53,42,63,64,65,81,56,63,69,61,51,49,55,44,46,74,72,66,39,40,60,70,64,49,66,56,43,33,72,76,67,21,83,71,19,72,60,45,46,57,56,38,48,50,49,49,37,32,71,14,50,21,37,37,23,29,63,92,36,65,69,33,50,53,29,45,51,35,13,37,70,76,55,71,26,38,73,48,68,44,38,53,58,38,75,64,51,55,58,73,128,94,37,64,32,40,47,45,40,43,15,64,75,55,74,46,71,32,68,40,68,59,47,68,60,86,83,48,76,51,67,84,43,38,55,38,41,35,49,64,62,53,27,31,57,68,60,30,21,60,74,63,72,42,70,69,44,46,50,66,81,79,39,92,47,67,55,67,64,44,41,47,63,79,40,74,74,81,54,44,78,44,15,22,35,12,39,36,28,32,24,35,64,87,39,88,56,61,52,84,68,64,57,44,35,30,63,20,42,35,52,5,40,18,52,36,50,60,77,26,24,60,47,75,85,41,74,80,32,68,28,30,25,50,52,46,52,32,30,50,67,34,71,66,39,32,55,58,40,54,72,74,35,69,47,34,59,14,82,77,81,54,43,70,34,64,62,36,80,85,56,74,47,66,55,52,46,62,49,58,21,79,72,42,78,71,29,82,80,42,93,67,24,57,38,42,72,73,35,44,79,53,64,42,64,11,68,66,48,50,50,53,34,48,52,47,50,26,58,66,71,67,57,78,58,86,84,55,75,81,75,65,30,31,22,33,40,49,76,41,56,79,51,54,73,70,28,52,80,84,39,48,75,68,41,33,66,62,34,16,42,63,46,68,69,54,52,49,51,51,50,49,52,36,41,52,48,42,28,72,76,70,70,46,83,63,80,44,37,36,53,43,63,62,65,80,56,62,68,60,50,50,55,44,47,73,72,65,38,40,62,70,64,49,67,57,43,36,73,75,66,20,84,71,20,73,60,46,46,58,58,38,50,49,50,49,36,31,70,14,50,20,37,36,24,30,62,92,37,65,68,31,48,52,29,47,51,36,12,37,71,75,54,71,25,38,73,48,67,44,37,54,55,38,76,64,51,56,60,73,128

Radius of gyration: 30.75 Å; Cα contacts (8 Å, |Δi|>4): 1416; chains: 2; bounding box: 73×94×79 Å

Secondary structure (DSSP, 8-state):
-HHHHHHHHHHHHT---EE--B--SS---TTT---B-HHHHB-HHHHHHHHTS--EEGGGTS--TTTTS--TT--TTPEEEEEEEHHHHHSTT--SPPP-SHHHHTTEEEEEEEPPGGGBSSTT-TT---EEHHHHHHTTSHHHHHHHHTT-PBPPPSSS----PPPSSS--BS--SSEESSSTTGGGSTT-HHHHHTGGG-PBPHHHHHHHHHHHHHHHT---TTSPPPPEEEEEE--TGGGGGS-TTS-HHHIIIIISPPHHHHHHHHHHHHHHHHHHH-----EEEEEE----HHHHHHHHHTT-EE--HHHHHHHH-TT-TTTHHHHHHHHHHTSSEEEEETT-HHHHHHHHHHHHHH--EEEEE--SSTTTT---/-HHHHHHHHHHHHT---EE--B--SS---TTT---B-HHHHB-HHHHHHHHTS--EEGGGTS--TTTTS--TT--TTPEEEEEEEHHHHHSTT--SPPP-SHHHHTTEEEEEEEPPGGGBSSTT-TT---EEHHHHHHTTSHHHHHHHHTT-PBPPPSSS----PPPSSS--BS--SSEESSSTTGGGSTT-HHHHHTGGG-PBPHHHHHHHHHHHHHHHT---TTSPPPPEEEEEE--TGGGGGS-TTS-HHHIIIIISPPHHHHHHHHHHHHHHHHHHH-----EEEEEE----HHHHHHHHHTT-EE--HHHHHHHH-TT-TTTHHHHHHHHHHTSSEEEEETT-HHHHHHHHHHHHHH--EEEEE--SSTTTT---

Foldseek 3Di:
DLVLLQVVLCVLQVHAAEDAWDWDPPDPPLLQTFTHRLVQWWVQVQLCVLLVHHHHYLCVVDPFPPPPGFHLAPQPPAAEAEAEAAQCLQQVVDPDGDDDSGSSSSRYFYWYKYFHNQQHLDSVDNPGDEGERVLLSLCLDPVSVVVRCVVTFIFATDPPRDGDHHDNRDYDYRDRPFYFHHDTPCLLDPPTCSCVSRVLSGHTNPVLLVLLLVQQCVQVVNDDPVDDRAAEEEEEDECVVCLVLAPPPADPVRSVPWFGDAPVLLVVVVVVQQVVCCVPPVDRHDAYEYDYPDDDPVSVVVCVVVVYTYTPLVCCCVPPVPSHPCVVVSSSLSNLLRHQEYEYEPPDPSRSSSVSSNCSVRVHYYYYADGRGGCRSPDD/DLVLLQVVLCVLQVHAREDAWDWDPPDPPLLQTFTHHLVQWWVQVQLCVLLVHHYHYLCVVDPFPPPPGFDLAPQPPAAEAEAEAAQCLQQVVDPDGDDDSGSSSSRYFYWYKYFHNQQHLDSVDNPGDEGERVLLSLCLDPVSVVVRCVVTFIFATDPPGDGDHHDNRDYDYRDRPFYFHHDTPCLLDPPTCSCVSRVLSGHTNPVLLVLLLVQQCVQVVNDDPVDDRAAEEEEEDECVVCLVLADPVADPVCSVCFFGDAPVLLVVVVVVQQVVCCVPPVDRHDAYEYDYPDDDPVSVVVCVVVVYTYTPVVCCCVPPVPSHPCVVVSSSLSVLLRHLEYEYEPPDPSRSSSVSSNCSVRVHYYYYADGRGGCRSPDD

Organism: Laccaria bicolor (strain S238N-H82 / ATCC MYA-4686) (NCBI:txid486041)

InterPro domains:
  IPR019378 GDP-fucose protein O-fucosyltransferase [PF10250] (25-357)

Nearest PDB structures (foldseek):
  3zy3-assembly2_B  TM=6.056E-01  e=4.254E-10  Caenorhabditis elegans
  4ap6-assembly1_A  TM=5.552E-01  e=1.847E-08  Homo sapiens
  4ap6-assembly3_C  TM=5.376E-01  e=1.847E-08  Homo sapiens
  4p5e-assembly2_A  TM=4.666E-01  e=1.989E+00  Homo sapiens
  3qbx-assembly1_B  TM=2.540E-01  e=8.604E-01  Pseudomonas aeruginosa